Protein AF-A0A0K6FSE6-F1 (afdb_monomer_lite)

Radius of gyration: 33.12 Å; chains: 1; bounding box: 89×65×92 Å

Foldseek 3Di:
DDDDPDPPPCPDPDLDQPDDLVNLLVCLLVVLLVVLVVCCVPPVDPVQSVLLNVLLVQLLVVLLVVQVVVLVVPFAAFQCLCVLQVFDPVPDDQADDDNSPDDDSPRGDPPRDPVSNVLRRRAAADSSLLSLLLRLLLSLVLLCVSQVQVVDPDHDVVSVVSSCVSVVVSVVSLVSCVVSRVYDNVSNVNSNVSSNVSSVVSDDSPPPPPDPLAVQVVVVVVQVVCQVPDDPQKHKAKEWEWEFFAFPCVCPPDDDCVQVPDDDDDQQAALTAHDPRRLVLLLVLLVVQVVQCPRPPHHHDDFQAEEEEQRNRLLSSVCSNQVPPQQDDLQPDDQSSAHEYDNLQQDWQELGRHSFGAFPVVSCVVRVNHHYDPPGHRGRPPHDNHDTQDLVNNLVSLVVVVCCCVVPVDDSPGHYYYYGHHQSSLQSVCVVQVHDRDGADHRGIDIDIGMDGDDPPPD

Secondary structure (DSSP, 8-state):
-PPP--------S--S-SS-HHHHHHHHHHHHHHHHHHHHHHH--HHHHHHHHHHHHHHHHHHHHHHHHHHHHH-B--TTHHHHH-B-GGG--S-BSGGG-B--GGGB-TTS-HHHHHHHTB-SSPHHHHHHHHHHHHHHHHHHHHHTTTTSSS--HHHHHHHHHHHHHHHHHHHHHHHTTSS-HHHHHHHHHHHHHHHHHT---S---TT-TTHHHHHHHHHHHHHHT--TTEEEEEEEEEEPPPBGGGTTT---GGGTTS----TT-SSPPBPHHHHHHHHHHHHHHHHHHTSTT-PPPPPSEEEE-SSHHHHHHHHHHHIIIII--TTT--GGGSPEE-GGGSS---SSGGGSPPPHHHHHHH-TT-EE-TT--SS-SS--SS----HHHHHHHHHHHHHHIIIII--TT--EEEEEE-HHHHHHHHHHTTPPP-PPPTT-EEEEEEEEE--TT--

InterPro domains:
  IPR000326 Phosphatidic acid phosphatase type 2/haloperoxidase [PF01569] (54-205)
  IPR000326 Phosphatidic acid phosphatase type 2/haloperoxidase [SM00014] (53-203)
  IPR013078 Histidine phosphatase superfamily, clade-1 [PF00300] (240-433)
  IPR013078 Histidine phosphatase superfamily, clade-1 [SM00855] (238-429)
  IPR029033 Histidine phosphatase superfamily [G3DSA:3.40.50.1240] (238-439)
  IPR029033 Histidine phosphatase superfamily [SSF53254] (240-435)
  IPR036938 Phosphatidic acid phosphatase type 2/haloperoxidase superfamily [SSF48317] (31-203)
  IPR043216 Phosphatidic acid phosphatases-like [PTHR10165] (18-203)

Structure (mmCIF, N/CA/C/O backbone):
data_AF-A0A0K6FSE6-F1
#
_entry.id   AF-A0A0K6FSE6-F1
#
loop_
_atom_site.group_PDB
_atom_site.id
_atom_site.type_symbol
_atom_site.label_atom_id
_atom_site.label_alt_id
_atom_site.label_comp_id
_atom_site.label_asym_id
_atom_site.label_entity_id
_atom_site.label_seq_id
_atom_site.pdbx_PDB_ins_code
_atom_site.Cartn_x
_atom_site.Cartn_y
_atom_site.Cartn_z
_atom_site.occupancy
_atom_site.B_iso_or_equiv
_atom_site.auth_seq_id
_atom_site.auth_comp_id
_atom_site.auth_asym_id
_atom_site.auth_atom_id
_atom_site.pdbx_PDB_model_num
ATOM 1 N N . MET A 1 1 ? 36.085 -42.388 -44.121 1.00 34.34 1 MET A N 1
ATOM 2 C CA . MET A 1 1 ? 35.832 -41.524 -42.951 1.00 34.34 1 MET A CA 1
ATOM 3 C C . MET A 1 1 ? 34.836 -40.484 -43.414 1.00 34.34 1 MET A C 1
ATOM 5 O O . MET A 1 1 ? 35.216 -39.552 -44.107 1.00 34.34 1 MET A O 1
ATOM 9 N N . GLU A 1 2 ? 33.556 -40.751 -43.181 1.00 33.19 2 GLU A N 1
ATOM 10 C CA . GLU A 1 2 ? 32.471 -39.833 -43.520 1.00 33.19 2 GLU A CA 1
ATOM 11 C C . GLU A 1 2 ? 32.469 -38.692 -42.502 1.00 33.19 2 GLU A C 1
ATOM 13 O O . GLU A 1 2 ? 32.453 -38.922 -41.292 1.00 33.19 2 GLU A O 1
ATOM 18 N N . THR A 1 3 ? 32.553 -37.459 -42.990 1.00 32.12 3 THR A N 1
ATOM 19 C CA . THR A 1 3 ? 32.315 -36.257 -42.195 1.00 32.12 3 THR A CA 1
ATOM 20 C C . THR A 1 3 ? 30.812 -36.142 -41.930 1.00 32.12 3 THR A C 1
ATOM 22 O O . THR A 1 3 ? 30.018 -36.286 -42.862 1.00 32.12 3 THR A O 1
ATOM 25 N N . PRO A 1 4 ? 30.379 -35.897 -40.682 1.00 37.41 4 PRO A N 1
ATOM 26 C CA . PRO A 1 4 ? 28.962 -35.809 -40.377 1.00 37.41 4 PRO A CA 1
ATOM 27 C C . PRO A 1 4 ? 28.388 -34.551 -41.029 1.00 37.41 4 PRO A C 1
ATOM 29 O O . PRO A 1 4 ? 28.893 -33.442 -40.843 1.00 37.41 4 PRO A O 1
ATOM 32 N N . SER A 1 5 ? 27.328 -34.735 -41.810 1.00 36.56 5 SER A N 1
ATOM 33 C CA . SER A 1 5 ? 26.542 -33.654 -42.391 1.00 36.56 5 SER A CA 1
ATOM 34 C C . SER A 1 5 ? 25.862 -32.882 -41.262 1.00 36.56 5 SER A C 1
ATOM 36 O O . SER A 1 5 ? 24.856 -33.322 -40.705 1.00 36.56 5 SER A O 1
ATOM 38 N N . ILE A 1 6 ? 26.430 -31.734 -40.894 1.00 39.81 6 ILE A N 1
ATOM 39 C CA . ILE A 1 6 ? 25.749 -30.763 -40.042 1.00 39.81 6 ILE A CA 1
ATOM 40 C C . ILE A 1 6 ? 24.529 -30.280 -40.826 1.00 39.81 6 ILE A C 1
ATOM 42 O O . ILE A 1 6 ? 24.646 -29.778 -41.944 1.00 39.81 6 ILE A O 1
ATOM 46 N N . LEU A 1 7 ? 23.355 -30.487 -40.235 1.00 29.94 7 LEU A N 1
ATOM 47 C CA . LEU A 1 7 ? 22.062 -30.026 -40.717 1.00 29.94 7 LEU A CA 1
ATOM 48 C C . LEU A 1 7 ? 22.083 -28.490 -40.820 1.00 29.94 7 LEU A C 1
ATOM 50 O O . LEU A 1 7 ? 21.736 -27.785 -39.875 1.00 29.94 7 LEU A O 1
ATOM 54 N N . HIS A 1 8 ? 22.512 -27.959 -41.964 1.00 36.12 8 HIS A N 1
ATOM 55 C CA . HIS A 1 8 ? 22.285 -26.566 -42.318 1.00 36.12 8 HIS A CA 1
ATOM 56 C C . HIS A 1 8 ? 20.788 -26.399 -42.583 1.00 36.12 8 HIS A C 1
ATOM 58 O O . HIS A 1 8 ? 20.300 -26.660 -43.681 1.00 36.12 8 HIS A O 1
ATOM 64 N N . LEU A 1 9 ? 20.044 -25.978 -41.556 1.00 30.98 9 LEU A N 1
ATOM 65 C CA . LEU A 1 9 ? 18.768 -25.302 -41.767 1.00 30.98 9 LEU A CA 1
ATOM 66 C C . LEU A 1 9 ? 19.019 -24.174 -42.782 1.00 30.98 9 LEU A C 1
ATOM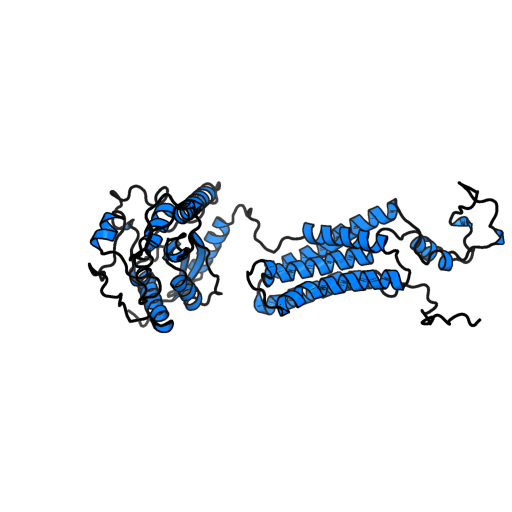 68 O O . LEU A 1 9 ? 19.940 -23.379 -42.567 1.00 30.98 9 LEU A O 1
ATOM 72 N N . PRO A 1 10 ? 18.266 -24.107 -43.893 1.00 34.78 10 PRO A N 1
ATOM 73 C CA . PRO A 1 10 ? 18.434 -23.057 -44.879 1.00 34.78 10 PRO A CA 1
ATOM 74 C C . PRO A 1 10 ? 17.950 -21.750 -44.250 1.00 34.78 10 PRO A C 1
ATOM 76 O O . PRO A 1 10 ? 16.765 -21.427 -44.279 1.00 34.78 10 PRO A O 1
ATOM 79 N N . ILE A 1 11 ? 18.866 -21.011 -43.626 1.00 43.97 11 ILE A N 1
ATOM 80 C CA . ILE A 1 11 ? 18.630 -19.618 -43.260 1.00 43.97 11 ILE A CA 1
ATOM 81 C C . ILE A 1 11 ? 18.517 -18.875 -44.596 1.00 43.97 11 ILE A C 1
ATOM 83 O O . ILE A 1 11 ? 19.430 -18.999 -45.419 1.00 43.97 11 ILE A O 1
ATOM 87 N N . PRO A 1 12 ? 17.408 -18.165 -44.871 1.00 36.69 12 PRO A N 1
ATOM 88 C CA . PRO A 1 12 ? 17.242 -17.469 -46.134 1.00 36.69 12 PRO A CA 1
ATOM 89 C C . PRO A 1 12 ? 18.438 -16.546 -46.354 1.00 36.69 12 PRO A C 1
ATOM 91 O O . PRO A 1 12 ? 18.784 -15.752 -45.480 1.00 36.69 12 PRO A O 1
ATOM 94 N N . ALA A 1 13 ? 19.059 -16.648 -47.526 1.00 39.03 13 ALA A N 1
ATOM 95 C CA . ALA A 1 13 ? 20.007 -15.662 -48.012 1.00 39.03 13 ALA A CA 1
ATOM 96 C C . ALA A 1 13 ? 19.249 -14.347 -48.265 1.00 39.03 13 ALA A C 1
ATOM 98 O O . ALA A 1 13 ? 18.825 -14.044 -49.376 1.00 39.03 13 ALA A O 1
ATOM 99 N N . GLY A 1 14 ? 19.012 -13.597 -47.196 1.00 42.66 14 GLY A N 1
ATOM 100 C CA . GLY A 1 14 ? 18.414 -12.276 -47.204 1.00 42.66 14 GLY A CA 1
ATOM 101 C C . GLY A 1 14 ? 19.073 -11.471 -46.099 1.00 42.66 14 GLY A C 1
ATOM 102 O O . GLY A 1 14 ? 18.949 -11.813 -44.932 1.00 42.66 14 GLY A O 1
ATOM 103 N N . ASN A 1 15 ? 19.801 -10.423 -46.477 1.00 51.16 15 ASN A N 1
ATOM 104 C CA . ASN A 1 15 ? 20.552 -9.506 -45.610 1.00 51.16 15 ASN A CA 1
ATOM 105 C C . ASN A 1 15 ? 19.655 -8.670 -44.662 1.00 51.16 15 ASN A C 1
ATOM 107 O O . ASN A 1 15 ? 19.786 -7.447 -44.617 1.00 51.16 15 ASN A O 1
ATOM 111 N N . GLN A 1 16 ? 18.691 -9.271 -43.963 1.00 58.69 16 GLN A N 1
ATOM 112 C CA . GLN A 1 16 ? 17.703 -8.556 -43.156 1.00 58.69 16 GLN A CA 1
ATOM 113 C C . GLN A 1 16 ? 17.476 -9.275 -41.820 1.00 58.69 16 GLN A C 1
ATOM 115 O O . GLN A 1 16 ? 17.213 -10.475 -41.803 1.00 58.69 16 GLN A O 1
ATOM 120 N N . CYS A 1 17 ? 17.564 -8.530 -40.708 1.00 68.50 17 CYS A N 1
ATOM 121 C CA . CYS A 1 17 ? 17.162 -9.003 -39.379 1.00 68.50 17 CYS A CA 1
ATOM 122 C C . CYS A 1 17 ? 15.751 -9.600 -39.443 1.00 68.50 17 CYS A C 1
ATOM 124 O O . CYS A 1 17 ? 14.861 -8.985 -40.039 1.00 68.50 17 CYS A O 1
ATOM 126 N N . ILE A 1 18 ? 15.518 -10.724 -38.759 1.00 81.31 18 ILE A N 1
ATOM 127 C CA . ILE A 1 18 ? 14.192 -11.370 -38.715 1.00 81.31 18 ILE A CA 1
ATOM 128 C C . ILE A 1 18 ? 13.144 -10.409 -38.139 1.00 81.31 18 ILE A C 1
ATOM 130 O O . ILE A 1 18 ? 12.005 -10.360 -38.603 1.00 81.31 18 ILE A O 1
ATOM 134 N N . ILE A 1 19 ? 13.545 -9.617 -37.141 1.00 85.50 19 ILE A N 1
ATOM 135 C CA . ILE A 1 19 ? 12.706 -8.599 -36.513 1.00 85.50 19 ILE A CA 1
ATOM 136 C C . ILE A 1 19 ? 13.261 -7.217 -36.878 1.00 85.50 19 ILE A C 1
ATOM 138 O O . ILE A 1 19 ? 14.325 -6.822 -36.390 1.00 85.50 19 ILE A O 1
ATOM 142 N N . PRO A 1 20 ? 12.562 -6.439 -37.720 1.00 89.50 20 PRO A N 1
ATOM 143 C CA . PRO A 1 20 ? 12.917 -5.049 -37.963 1.00 89.50 20 PRO A CA 1
ATOM 144 C C . PRO A 1 20 ? 12.833 -4.216 -36.678 1.00 89.50 20 PRO A C 1
ATOM 146 O O . PRO A 1 20 ? 11.904 -4.372 -35.888 1.00 89.50 20 PRO A O 1
ATOM 149 N N . ILE A 1 21 ? 13.758 -3.269 -36.499 1.00 88.12 21 ILE A N 1
ATOM 150 C CA . ILE A 1 21 ? 13.825 -2.439 -35.280 1.00 88.12 21 ILE A CA 1
ATOM 151 C C . ILE A 1 21 ? 12.534 -1.648 -35.014 1.00 88.12 21 ILE A C 1
ATOM 153 O O . ILE A 1 21 ? 12.134 -1.479 -33.867 1.00 88.12 21 ILE A O 1
ATOM 157 N N . TRP A 1 22 ? 11.854 -1.186 -36.069 1.00 89.69 22 TRP A N 1
ATOM 158 C CA . TRP A 1 22 ? 10.597 -0.446 -35.935 1.00 89.69 22 TRP A CA 1
ATOM 159 C C . TRP A 1 22 ? 9.473 -1.328 -35.387 1.00 89.69 22 TRP A C 1
ATOM 161 O O . TRP A 1 22 ? 8.645 -0.851 -34.615 1.00 89.69 22 TRP A O 1
ATOM 171 N N . LEU A 1 23 ? 9.455 -2.609 -35.769 1.00 92.50 23 LEU A N 1
ATOM 172 C CA . LEU A 1 23 ? 8.454 -3.564 -35.314 1.00 92.50 23 LEU A CA 1
ATOM 173 C C . LEU A 1 23 ? 8.699 -3.916 -33.849 1.00 92.50 23 LEU A C 1
ATOM 175 O O . LEU A 1 23 ? 7.759 -3.920 -33.063 1.00 92.50 23 LEU A O 1
ATOM 179 N N . ASP A 1 24 ? 9.956 -4.141 -33.473 1.00 93.19 24 ASP A N 1
ATOM 180 C CA . ASP A 1 24 ? 10.338 -4.387 -32.083 1.00 93.19 24 ASP A CA 1
ATOM 181 C C . ASP A 1 24 ? 9.936 -3.226 -31.157 1.00 93.19 24 ASP A C 1
ATOM 183 O O . ASP A 1 24 ? 9.221 -3.429 -30.175 1.00 93.19 24 ASP A O 1
ATOM 187 N N . ALA A 1 25 ? 10.283 -1.989 -31.530 1.00 91.50 25 ALA A N 1
ATOM 188 C CA . ALA A 1 25 ? 9.896 -0.797 -30.776 1.00 91.50 25 ALA A CA 1
ATOM 189 C C . ALA A 1 25 ? 8.368 -0.630 -30.682 1.00 91.50 25 ALA A C 1
ATOM 191 O O . ALA A 1 25 ? 7.844 -0.254 -29.632 1.00 91.50 25 ALA A O 1
ATOM 192 N N . LEU A 1 26 ? 7.638 -0.939 -31.761 1.00 94.69 26 LEU A N 1
ATOM 193 C CA . LEU A 1 26 ? 6.177 -0.893 -31.772 1.00 94.69 26 LEU A CA 1
ATOM 194 C C . LEU A 1 26 ? 5.576 -1.928 -30.811 1.00 94.69 26 LEU A C 1
ATOM 196 O O . LEU A 1 26 ? 4.690 -1.592 -30.027 1.00 94.69 26 LEU A O 1
ATOM 200 N N . LEU A 1 27 ? 6.067 -3.170 -30.832 1.00 95.81 27 LEU A N 1
ATOM 201 C CA . LEU A 1 27 ? 5.602 -4.238 -29.942 1.00 95.81 27 LEU A CA 1
ATOM 202 C C . LEU A 1 27 ? 5.913 -3.929 -28.472 1.00 95.81 27 LEU A C 1
ATOM 204 O O . LEU A 1 27 ? 5.042 -4.113 -27.617 1.00 95.81 27 LEU A O 1
ATOM 208 N N . ALA A 1 28 ? 7.097 -3.376 -28.194 1.00 96.31 28 ALA A N 1
ATOM 209 C CA . ALA A 1 28 ? 7.505 -2.945 -26.859 1.00 96.31 28 ALA A CA 1
ATOM 210 C C . ALA A 1 28 ? 6.589 -1.858 -26.264 1.00 96.31 28 ALA A C 1
ATOM 212 O O . ALA A 1 28 ? 6.502 -1.747 -25.044 1.00 96.31 28 ALA A O 1
ATOM 213 N N . ILE A 1 29 ? 5.869 -1.090 -27.093 1.00 95.88 29 ILE A N 1
ATOM 214 C CA . ILE A 1 29 ? 4.883 -0.088 -26.651 1.00 95.88 29 ILE A CA 1
ATOM 215 C C . ILE A 1 29 ? 3.465 -0.672 -26.626 1.00 95.88 29 ILE A C 1
ATOM 217 O O . ILE A 1 29 ? 2.746 -0.533 -25.631 1.00 95.88 29 ILE A O 1
ATOM 221 N N . LEU A 1 30 ? 3.035 -1.312 -27.718 1.00 96.75 30 LEU A N 1
ATOM 222 C CA . LEU A 1 30 ? 1.648 -1.743 -27.897 1.00 96.75 30 LEU A CA 1
ATOM 223 C C . LEU A 1 30 ? 1.257 -2.873 -26.949 1.00 96.75 30 LEU A C 1
ATOM 225 O O . LEU A 1 30 ? 0.154 -2.840 -26.403 1.00 96.75 30 LEU A O 1
ATOM 229 N N . ILE A 1 31 ? 2.140 -3.850 -26.723 1.00 97.38 31 ILE A N 1
ATOM 230 C CA . ILE A 1 31 ? 1.828 -4.988 -25.851 1.00 97.38 31 ILE A CA 1
ATOM 231 C C . ILE A 1 31 ? 1.621 -4.518 -24.403 1.00 97.38 31 ILE A C 1
ATOM 233 O O . ILE A 1 31 ? 0.552 -4.803 -23.857 1.00 97.38 31 ILE A O 1
ATOM 237 N N . PRO A 1 32 ? 2.539 -3.755 -23.769 1.00 96.75 32 PRO A N 1
ATOM 238 C CA . PRO A 1 32 ? 2.276 -3.212 -22.438 1.00 96.75 32 PRO A CA 1
ATOM 239 C C . PRO A 1 32 ? 1.016 -2.349 -22.385 1.00 96.75 32 PRO A C 1
ATOM 241 O O . PRO A 1 32 ? 0.189 -2.536 -21.496 1.00 96.75 32 PRO A O 1
ATOM 244 N N . THR A 1 33 ? 0.818 -1.477 -23.380 1.00 95.88 33 THR A N 1
ATOM 245 C CA . THR A 1 33 ? -0.361 -0.603 -23.458 1.00 95.88 33 THR A CA 1
ATOM 246 C C . THR A 1 33 ? -1.662 -1.408 -23.463 1.00 95.88 33 THR A C 1
ATOM 248 O O . THR A 1 33 ? -2.563 -1.115 -22.677 1.00 95.88 33 THR A O 1
ATOM 251 N N . LEU A 1 34 ? -1.751 -2.467 -24.274 1.00 97.25 34 LEU A N 1
ATOM 252 C CA . LEU A 1 34 ? -2.903 -3.371 -24.305 1.00 97.25 34 LEU A CA 1
ATOM 253 C C . LEU A 1 34 ? -3.207 -3.944 -22.913 1.00 97.25 34 LEU A C 1
ATOM 255 O O . LEU A 1 34 ? -4.353 -3.913 -22.464 1.00 97.25 34 LEU A O 1
ATOM 259 N N . PHE A 1 35 ? -2.188 -4.427 -22.200 1.00 96.44 35 PHE A N 1
ATOM 260 C CA . PHE A 1 35 ? -2.369 -4.966 -20.852 1.00 96.44 35 PHE A CA 1
ATOM 261 C C . PHE A 1 35 ? -2.764 -3.901 -19.824 1.00 96.44 35 PHE A C 1
ATOM 263 O O . PHE A 1 35 ? -3.541 -4.206 -18.917 1.00 96.44 35 PHE A O 1
ATOM 270 N N . PHE A 1 36 ? -2.308 -2.654 -19.971 1.00 94.50 36 PHE A N 1
ATOM 271 C CA . PHE A 1 36 ? -2.758 -1.549 -19.120 1.00 94.50 36 PHE A CA 1
ATOM 272 C C . PHE A 1 36 ? -4.248 -1.258 -19.321 1.00 94.50 36 PHE A C 1
ATOM 274 O O . PHE A 1 36 ? -4.961 -1.062 -18.335 1.00 94.50 36 PHE A O 1
ATOM 281 N N . PHE A 1 37 ? -4.745 -1.302 -20.563 1.00 95.19 37 PHE A N 1
ATOM 282 C CA . PHE A 1 37 ? -6.178 -1.188 -20.859 1.00 95.19 37 PHE A CA 1
ATOM 283 C C . PHE A 1 37 ? -6.980 -2.367 -20.293 1.00 95.19 37 PHE A C 1
ATOM 285 O O . PHE A 1 37 ? -8.004 -2.149 -19.645 1.00 95.19 37 PHE A O 1
ATOM 292 N N . ILE A 1 38 ? -6.500 -3.606 -20.455 1.00 95.06 38 ILE A N 1
ATOM 293 C CA . ILE A 1 38 ? -7.144 -4.799 -19.874 1.00 95.06 38 ILE A CA 1
ATOM 294 C C . ILE A 1 38 ? -7.231 -4.679 -18.344 1.00 95.06 38 ILE A C 1
ATOM 296 O O . ILE A 1 38 ? -8.269 -4.982 -17.752 1.00 95.06 38 ILE A O 1
ATOM 300 N N . ALA A 1 39 ? -6.179 -4.183 -17.686 1.00 89.69 39 ALA A N 1
ATOM 301 C CA . ALA A 1 39 ? -6.174 -3.983 -16.239 1.00 89.69 39 ALA A CA 1
ATOM 302 C C . ALA A 1 39 ? -7.268 -3.005 -15.765 1.00 89.69 39 ALA A C 1
ATOM 304 O O . ALA A 1 39 ? -7.792 -3.167 -14.656 1.00 89.69 39 ALA A O 1
ATOM 305 N N . GLN A 1 40 ? -7.694 -2.050 -16.603 1.00 88.75 40 GLN A N 1
ATOM 306 C CA . GLN A 1 40 ? -8.752 -1.097 -16.249 1.00 88.75 40 GLN A CA 1
ATOM 307 C C . GLN A 1 40 ? -10.136 -1.729 -16.082 1.00 88.75 40 GLN A C 1
ATOM 309 O O . GLN A 1 40 ? -10.967 -1.143 -15.388 1.00 88.75 40 GLN A O 1
ATOM 314 N N . ILE A 1 41 ? -10.367 -2.954 -16.576 1.00 90.56 41 ILE A N 1
ATOM 315 C CA . ILE A 1 41 ? -11.594 -3.722 -16.284 1.00 90.56 41 ILE A CA 1
ATOM 316 C C . ILE A 1 41 ? -11.789 -3.877 -14.764 1.00 90.56 41 ILE A C 1
ATOM 318 O O . ILE A 1 41 ? -12.920 -3.849 -14.271 1.00 90.56 41 ILE A O 1
ATOM 322 N N . ARG A 1 42 ? -10.684 -4.010 -14.012 1.00 83.69 42 ARG A N 1
ATOM 323 C CA . ARG A 1 42 ? -10.672 -4.170 -12.549 1.00 83.69 42 ARG A CA 1
ATOM 324 C C . ARG A 1 42 ? -10.213 -2.915 -11.805 1.00 83.69 42 ARG A C 1
ATOM 326 O O . ARG A 1 42 ? -10.788 -2.609 -10.768 1.00 83.69 42 ARG A O 1
ATOM 333 N N . VAL A 1 43 ? -9.182 -2.220 -12.292 1.00 79.12 43 VAL A N 1
ATOM 334 C CA . VAL A 1 43 ? -8.568 -1.075 -11.590 1.00 79.12 43 VAL A CA 1
ATOM 335 C C . VAL A 1 43 ? -9.419 0.194 -11.699 1.00 79.12 43 VAL A C 1
ATOM 337 O O . VAL A 1 43 ? -9.489 0.945 -10.730 1.00 79.12 43 VAL A O 1
ATOM 340 N N . ARG A 1 44 ? -10.081 0.411 -12.847 1.00 81.00 44 ARG A N 1
ATOM 341 C CA . ARG A 1 44 ? -10.980 1.548 -13.123 1.00 81.00 44 ARG A CA 1
ATOM 342 C C . ARG A 1 44 ? -10.410 2.915 -12.710 1.00 81.00 44 ARG A C 1
ATOM 344 O O . ARG A 1 44 ? -11.098 3.709 -12.076 1.00 81.00 44 ARG A O 1
ATOM 351 N N . SER A 1 45 ? -9.156 3.203 -13.067 1.00 78.31 45 SER A N 1
ATOM 352 C CA . SER A 1 45 ? -8.494 4.470 -12.737 1.00 78.31 45 SER A CA 1
ATOM 353 C C . SER A 1 45 ? -7.772 5.054 -13.948 1.00 78.31 45 SER A C 1
ATOM 355 O O . SER A 1 45 ? -6.767 4.519 -14.412 1.00 78.31 45 SER A O 1
ATOM 357 N N . PHE A 1 46 ? -8.250 6.205 -14.430 1.00 78.75 46 PHE A N 1
ATOM 358 C CA . PHE A 1 46 ? -7.589 6.931 -15.518 1.00 78.75 46 PHE A CA 1
ATOM 359 C C . PHE A 1 46 ? -6.169 7.359 -15.139 1.00 78.75 46 PHE A C 1
ATOM 361 O O . PHE A 1 46 ? -5.261 7.277 -15.960 1.00 78.75 46 PHE A O 1
ATOM 368 N N . TYR A 1 47 ? -5.966 7.763 -13.882 1.00 75.44 47 TYR A N 1
ATOM 369 C CA . TYR A 1 47 ? -4.643 8.119 -13.380 1.00 75.44 47 TYR A CA 1
ATOM 370 C C . TYR A 1 47 ? -3.675 6.937 -13.485 1.00 75.44 47 TYR A C 1
ATOM 372 O O . TYR A 1 47 ? -2.571 7.102 -13.990 1.00 75.44 47 TYR A O 1
ATOM 380 N N . ASP A 1 48 ? -4.110 5.735 -13.090 1.00 82.88 48 ASP A N 1
ATOM 381 C CA . ASP A 1 48 ? -3.290 4.527 -13.210 1.00 82.88 48 ASP A CA 1
ATOM 382 C C . ASP A 1 48 ? -2.885 4.237 -14.658 1.00 82.88 48 ASP A C 1
ATOM 384 O O . ASP A 1 48 ? -1.707 4.026 -14.944 1.00 82.88 48 ASP A O 1
ATOM 388 N N . LEU A 1 49 ? -3.864 4.259 -15.567 1.00 88.12 49 LEU A N 1
ATOM 389 C CA . LEU A 1 49 ? -3.638 4.032 -16.991 1.00 88.12 49 LEU A CA 1
ATOM 390 C C . LEU A 1 49 ? -2.668 5.066 -17.573 1.00 88.12 49 LEU A C 1
ATOM 392 O O . LEU A 1 49 ? -1.708 4.695 -18.243 1.00 88.12 49 LEU A O 1
ATOM 396 N N . ASN A 1 50 ? -2.902 6.351 -17.299 1.00 87.00 50 ASN A N 1
ATOM 397 C CA . ASN A 1 50 ? -2.084 7.444 -17.809 1.00 87.00 50 ASN A CA 1
ATOM 398 C C . ASN A 1 50 ? -0.647 7.369 -17.272 1.00 87.00 50 ASN A C 1
ATOM 400 O O . ASN A 1 50 ? 0.300 7.500 -18.043 1.00 87.00 50 ASN A O 1
ATOM 404 N N . THR A 1 51 ? -0.467 7.108 -15.975 1.00 85.25 51 THR A N 1
ATOM 405 C CA . THR A 1 51 ? 0.863 6.957 -15.369 1.00 85.25 51 THR A CA 1
ATOM 406 C C . THR A 1 51 ? 1.607 5.744 -15.926 1.00 85.25 51 THR A C 1
ATOM 408 O O . THR A 1 51 ? 2.784 5.869 -16.252 1.00 85.25 51 THR A O 1
ATOM 411 N N . ALA A 1 52 ? 0.942 4.595 -16.089 1.00 91.06 52 ALA A N 1
ATOM 412 C CA . ALA A 1 52 ? 1.564 3.400 -16.664 1.00 91.06 52 ALA A CA 1
ATOM 413 C C . ALA A 1 52 ? 1.949 3.599 -18.139 1.00 91.06 52 ALA A C 1
ATOM 415 O O . ALA A 1 52 ? 3.050 3.232 -18.552 1.00 91.06 52 ALA A O 1
ATOM 416 N N . PHE A 1 53 ? 1.066 4.226 -18.923 1.00 93.19 53 PHE A N 1
ATOM 417 C CA . PHE A 1 53 ? 1.316 4.535 -20.329 1.00 93.19 53 PHE A CA 1
ATOM 418 C C . PHE A 1 53 ? 2.501 5.490 -20.497 1.00 93.19 53 PHE A C 1
ATOM 420 O O . PHE A 1 53 ? 3.439 5.192 -21.232 1.00 93.19 53 PHE A O 1
ATOM 427 N N . TRP A 1 54 ? 2.518 6.615 -19.779 1.00 91.94 54 TRP A N 1
ATOM 428 C CA . TRP A 1 54 ? 3.655 7.529 -19.864 1.00 91.94 54 TRP A CA 1
ATOM 429 C C . TRP A 1 54 ? 4.930 6.914 -19.293 1.00 91.94 54 TRP A C 1
ATOM 431 O O . TRP A 1 54 ? 5.991 7.102 -19.876 1.00 91.94 54 TRP A O 1
ATOM 441 N N . GLY A 1 55 ? 4.846 6.116 -18.228 1.00 92.50 55 GLY A N 1
ATOM 442 C CA . GLY A 1 55 ? 6.011 5.438 -17.666 1.00 92.50 55 GLY A CA 1
ATOM 443 C C . GLY A 1 55 ? 6.697 4.499 -18.662 1.00 92.50 55 GLY A C 1
ATOM 444 O O . GLY A 1 55 ? 7.915 4.580 -18.816 1.00 92.50 55 GLY A O 1
ATOM 445 N N . VAL A 1 56 ? 5.944 3.681 -19.413 1.00 94.94 56 VAL A N 1
ATOM 446 C CA . VAL A 1 56 ? 6.551 2.806 -20.436 1.00 94.94 56 VAL A CA 1
ATOM 447 C C . VAL A 1 56 ? 7.152 3.607 -21.597 1.00 94.94 56 VAL A C 1
ATOM 449 O O . VAL A 1 56 ? 8.248 3.287 -22.061 1.00 94.94 56 VAL A O 1
ATOM 452 N N . ILE A 1 57 ? 6.494 4.692 -22.027 1.00 94.94 57 ILE A N 1
ATOM 453 C CA . ILE A 1 57 ? 7.021 5.581 -23.073 1.00 94.94 57 ILE A CA 1
ATOM 454 C C . ILE A 1 57 ? 8.335 6.225 -22.621 1.00 94.94 57 ILE A C 1
ATOM 456 O O . ILE A 1 57 ? 9.301 6.237 -23.380 1.00 94.94 57 ILE A O 1
ATOM 460 N N . TRP A 1 58 ? 8.405 6.710 -21.381 1.00 93.88 58 TRP A N 1
ATOM 461 C CA . TRP A 1 58 ? 9.615 7.309 -20.818 1.00 93.88 58 TRP A CA 1
ATOM 462 C C . TRP A 1 58 ? 10.738 6.283 -20.652 1.00 93.88 58 TRP A C 1
ATOM 464 O O . TRP A 1 58 ? 11.888 6.592 -20.973 1.00 93.88 58 TRP A O 1
ATOM 474 N N . ALA A 1 59 ? 10.420 5.059 -20.217 1.00 95.56 59 ALA A N 1
ATOM 475 C CA . ALA A 1 59 ? 11.382 3.963 -20.105 1.00 95.56 59 ALA A CA 1
ATOM 476 C C . ALA A 1 59 ? 12.046 3.672 -21.457 1.00 95.56 59 ALA A C 1
ATOM 478 O O . ALA A 1 59 ? 13.272 3.663 -21.564 1.00 95.56 59 ALA A O 1
ATOM 479 N N . ILE A 1 60 ? 11.238 3.482 -22.503 1.00 96.06 60 ILE A N 1
ATOM 480 C CA . ILE A 1 60 ? 11.726 3.158 -23.847 1.00 96.06 60 ILE A CA 1
ATOM 481 C C . ILE A 1 60 ? 12.459 4.359 -24.453 1.00 96.06 60 ILE A C 1
ATOM 483 O O . ILE A 1 60 ? 13.582 4.209 -24.928 1.00 96.06 60 ILE A O 1
ATOM 487 N N . ALA A 1 61 ? 11.883 5.563 -24.407 1.00 95.56 61 ALA A N 1
ATOM 488 C CA . ALA A 1 61 ? 12.478 6.747 -25.029 1.00 95.56 61 ALA A CA 1
ATOM 489 C C . ALA A 1 61 ? 13.841 7.111 -24.416 1.00 95.56 61 ALA A C 1
ATOM 491 O O . ALA A 1 61 ? 14.800 7.358 -25.145 1.00 95.56 61 ALA A O 1
ATOM 492 N N . SER A 1 62 ? 13.957 7.104 -23.085 1.00 94.31 62 SER A N 1
ATOM 493 C CA . SER A 1 62 ? 15.209 7.461 -22.402 1.00 94.31 62 SER A CA 1
ATOM 494 C C . SER A 1 62 ? 16.317 6.427 -22.627 1.00 94.31 62 SER A C 1
ATOM 496 O O . SER A 1 62 ? 17.454 6.794 -22.929 1.00 94.31 62 SER A O 1
ATOM 498 N N . THR A 1 63 ? 15.993 5.134 -22.540 1.00 96.50 63 THR A N 1
ATOM 499 C CA . THR A 1 63 ? 16.974 4.052 -22.726 1.00 96.50 63 THR A CA 1
ATOM 500 C C . THR A 1 63 ? 17.428 3.914 -24.164 1.00 96.50 63 THR A C 1
ATOM 502 O O . THR A 1 63 ? 18.619 3.724 -24.400 1.00 96.50 63 THR A O 1
ATOM 505 N N . THR A 1 64 ? 16.515 4.043 -25.128 1.00 95.25 64 THR A N 1
ATOM 506 C CA . THR A 1 64 ? 16.871 4.014 -26.551 1.00 95.25 64 THR A CA 1
ATOM 507 C C . THR A 1 64 ? 17.701 5.233 -26.935 1.00 95.25 64 THR A C 1
ATOM 509 O O . THR A 1 64 ? 18.694 5.075 -27.635 1.00 95.25 64 THR A O 1
ATOM 512 N N . LEU A 1 65 ? 17.395 6.428 -26.413 1.00 96.31 65 LEU A N 1
ATOM 513 C CA . LEU A 1 65 ? 18.239 7.609 -26.611 1.00 96.31 65 LEU A CA 1
ATOM 514 C C . LEU A 1 65 ? 19.665 7.379 -26.089 1.00 96.31 65 LEU A C 1
ATOM 516 O O . LEU A 1 65 ? 20.636 7.610 -26.813 1.00 96.31 65 LEU A O 1
ATOM 520 N N . PHE A 1 66 ? 19.795 6.884 -24.855 1.00 96.56 66 PHE A N 1
ATOM 521 C CA . PHE A 1 66 ? 21.095 6.564 -24.265 1.00 96.56 66 PHE A CA 1
ATOM 522 C C . PHE A 1 66 ? 21.844 5.499 -25.079 1.00 96.56 66 PHE A C 1
ATOM 524 O O . PHE A 1 66 ? 23.013 5.673 -25.421 1.00 96.56 66 PHE A O 1
ATOM 531 N N . GLN A 1 67 ? 21.163 4.418 -25.456 1.00 96.75 67 GLN A N 1
ATOM 532 C CA . GLN A 1 67 ? 21.730 3.345 -26.265 1.00 96.75 67 GLN A CA 1
ATOM 533 C C . GLN A 1 67 ? 22.187 3.844 -27.643 1.00 96.75 67 GLN A C 1
ATOM 535 O O . GLN A 1 67 ? 23.273 3.468 -28.078 1.00 96.75 67 GLN A O 1
ATOM 540 N N . VAL A 1 68 ? 21.417 4.702 -28.321 1.00 95.62 68 VAL A N 1
ATOM 541 C CA . VAL A 1 68 ? 21.790 5.287 -29.622 1.00 95.62 68 VAL A CA 1
ATOM 542 C C . VAL A 1 68 ? 23.048 6.141 -29.491 1.00 95.62 68 VAL A C 1
ATOM 544 O O . VAL A 1 68 ? 23.919 6.087 -30.365 1.00 95.62 68 VAL A O 1
ATOM 547 N N . PHE A 1 69 ? 23.173 6.894 -28.397 1.00 96.00 69 PHE A N 1
ATOM 548 C CA . PHE A 1 69 ? 24.370 7.674 -28.105 1.00 96.00 69 PHE A CA 1
ATOM 549 C C . PHE A 1 69 ? 25.598 6.767 -27.948 1.00 96.00 69 PHE A C 1
ATOM 551 O O . PHE A 1 69 ? 26.575 6.928 -28.680 1.00 96.00 69 PHE A O 1
ATOM 558 N N . VAL A 1 70 ? 25.517 5.739 -27.093 1.00 95.50 70 VAL A N 1
ATOM 559 C CA . VAL A 1 70 ? 26.598 4.750 -26.906 1.00 95.50 70 VAL A CA 1
ATOM 560 C C . VAL A 1 70 ? 26.943 4.054 -28.224 1.00 95.50 70 VAL A C 1
ATOM 562 O O . VAL A 1 70 ? 28.114 3.929 -28.577 1.00 95.50 70 VAL A O 1
ATOM 565 N N . LYS A 1 71 ? 25.926 3.664 -28.996 1.00 94.75 71 LYS A N 1
ATOM 566 C CA . LYS A 1 71 ? 26.083 2.981 -30.283 1.00 94.75 71 LYS A CA 1
ATOM 567 C C . LYS A 1 71 ? 26.785 3.815 -31.335 1.00 94.75 71 LYS A C 1
ATOM 569 O O . LYS A 1 71 ? 27.517 3.279 -32.163 1.00 94.75 71 LYS A O 1
ATOM 574 N N . THR A 1 72 ? 26.554 5.120 -31.315 1.00 91.38 72 THR A N 1
ATOM 575 C CA . THR A 1 72 ? 27.187 6.047 -32.254 1.00 91.38 72 THR A CA 1
ATOM 576 C C . THR A 1 72 ? 28.633 6.345 -31.860 1.00 91.38 72 THR A C 1
ATOM 578 O O . THR A 1 72 ? 29.454 6.552 -32.747 1.00 91.38 72 THR A O 1
ATOM 581 N N . LEU A 1 73 ? 28.952 6.331 -30.561 1.00 92.31 73 LEU A N 1
ATOM 582 C CA . LEU A 1 73 ? 30.305 6.582 -30.055 1.00 92.31 73 LEU A CA 1
ATOM 583 C C . LEU A 1 73 ? 31.233 5.367 -30.153 1.00 92.31 73 LEU A C 1
ATOM 585 O O . LEU A 1 73 ? 32.390 5.521 -30.527 1.00 92.31 73 LEU A O 1
ATOM 589 N N . ILE A 1 74 ? 30.743 4.180 -29.787 1.00 93.00 74 ILE A N 1
ATOM 590 C CA . ILE A 1 74 ? 31.563 2.962 -29.719 1.00 93.00 74 ILE A CA 1
ATOM 591 C C . ILE A 1 74 ? 31.539 2.213 -31.055 1.00 93.00 74 ILE A C 1
ATOM 593 O O . ILE A 1 74 ? 32.582 1.790 -31.548 1.00 93.00 74 ILE A O 1
ATOM 597 N N . GLY A 1 75 ? 30.356 2.057 -31.658 1.00 87.94 75 GLY A N 1
ATOM 598 C CA . GLY A 1 75 ? 30.176 1.244 -32.860 1.00 87.94 75 GLY A CA 1
ATOM 599 C C . GLY A 1 75 ? 30.485 -0.240 -32.627 1.00 87.94 75 GLY A C 1
ATOM 600 O O . GLY A 1 75 ? 30.320 -0.767 -31.530 1.00 87.94 75 GLY A O 1
ATOM 601 N N . GLY A 1 76 ? 30.883 -0.940 -33.685 1.00 89.44 76 GLY A N 1
ATOM 602 C CA . GLY A 1 76 ? 31.324 -2.334 -33.636 1.00 89.44 76 GLY A CA 1
ATOM 603 C C . GLY A 1 76 ? 30.752 -3.150 -34.787 1.00 89.44 76 GLY A C 1
ATOM 604 O O . GLY A 1 76 ? 29.616 -2.935 -35.205 1.00 89.44 76 GLY A O 1
ATOM 605 N N . PHE A 1 77 ? 31.526 -4.095 -35.306 1.00 91.94 77 PHE A N 1
ATOM 606 C CA . PHE A 1 77 ? 31.086 -4.937 -36.415 1.00 91.94 77 PHE A CA 1
ATOM 607 C C . PHE A 1 77 ? 30.050 -5.966 -35.951 1.00 91.94 77 PHE A C 1
ATOM 609 O O . PHE A 1 77 ? 30.226 -6.609 -34.917 1.00 91.94 77 PHE A O 1
ATOM 616 N N . ARG A 1 78 ? 28.959 -6.115 -36.706 1.00 92.06 78 ARG A N 1
ATOM 617 C CA . ARG A 1 78 ? 27.959 -7.170 -36.488 1.00 92.06 78 ARG A CA 1
ATOM 618 C C . ARG A 1 78 ? 28.513 -8.534 -36.932 1.00 92.06 78 ARG A C 1
ATOM 620 O O . ARG A 1 78 ? 29.378 -8.560 -37.809 1.00 92.06 78 ARG A O 1
ATOM 627 N N . PRO A 1 79 ? 27.994 -9.666 -36.423 1.00 92.94 79 PRO A N 1
ATOM 628 C CA . PRO A 1 79 ? 28.447 -10.992 -36.860 1.00 92.94 79 PRO A CA 1
ATOM 629 C C . PRO A 1 79 ? 28.329 -11.214 -38.382 1.00 92.94 79 PRO A C 1
ATOM 631 O O . PRO A 1 79 ? 29.206 -11.814 -38.996 1.00 92.94 79 PRO A O 1
ATOM 634 N N . HIS A 1 80 ? 27.297 -10.653 -39.022 1.00 88.44 80 HIS A N 1
ATOM 635 C CA . HIS A 1 80 ? 27.112 -10.697 -40.480 1.00 88.44 80 HIS A CA 1
ATOM 636 C C . HIS A 1 80 ? 27.877 -9.605 -41.260 1.00 88.44 80 HIS A C 1
ATOM 638 O O . HIS A 1 80 ? 27.620 -9.390 -42.443 1.00 88.44 80 HIS A O 1
ATOM 644 N N . PHE A 1 81 ? 28.810 -8.875 -40.642 1.00 91.12 81 PHE A N 1
ATOM 645 C CA . PHE A 1 81 ? 29.512 -7.777 -41.318 1.00 91.12 81 PHE A CA 1
ATOM 646 C C . PHE A 1 81 ? 30.239 -8.229 -42.593 1.00 91.12 81 PHE A C 1
ATOM 648 O O . PHE A 1 81 ? 30.154 -7.551 -43.614 1.00 91.12 81 PHE A O 1
ATOM 655 N N . LEU A 1 82 ? 30.912 -9.385 -42.566 1.00 88.38 82 LEU A N 1
ATOM 656 C CA . LEU A 1 82 ? 31.693 -9.868 -43.710 1.00 88.38 82 LEU A CA 1
ATOM 657 C C . LEU A 1 82 ? 30.826 -10.212 -44.927 1.00 88.38 82 LEU A C 1
ATOM 659 O O . LEU A 1 82 ? 31.258 -9.972 -46.053 1.00 88.38 82 LEU A O 1
ATOM 663 N N . SER A 1 83 ? 29.599 -10.706 -44.725 1.00 87.44 83 SER A N 1
ATOM 664 C CA . SER A 1 83 ? 28.684 -10.986 -45.838 1.00 87.44 83 SER A CA 1
ATOM 665 C C . SER A 1 83 ? 28.159 -9.706 -46.493 1.00 87.44 83 SER A C 1
ATOM 667 O O . SER A 1 83 ? 27.902 -9.695 -47.693 1.00 87.44 83 SER A O 1
ATOM 669 N N . VAL A 1 84 ? 28.041 -8.614 -45.729 1.00 88.06 84 VAL A N 1
ATOM 670 C CA . VAL A 1 84 ? 27.659 -7.289 -46.248 1.00 88.06 84 VAL A CA 1
ATOM 671 C C . VAL A 1 84 ? 28.844 -6.577 -46.899 1.00 88.06 84 VAL A C 1
ATOM 673 O O . VAL A 1 84 ? 28.680 -5.937 -47.935 1.00 88.06 84 VAL A O 1
ATOM 676 N N . CYS A 1 85 ? 30.029 -6.678 -46.296 1.00 88.75 85 CYS A N 1
ATOM 677 C CA . CYS A 1 85 ? 31.259 -6.076 -46.800 1.00 88.75 85 CYS A CA 1
ATOM 678 C C . CYS A 1 85 ? 31.705 -6.714 -48.121 1.00 88.75 85 CYS A C 1
ATOM 680 O O . CYS A 1 85 ? 32.154 -5.987 -49.006 1.00 88.75 85 CYS A O 1
ATOM 682 N N . ASN A 1 86 ? 31.561 -8.041 -48.252 1.00 89.50 86 ASN A N 1
ATOM 683 C CA . ASN A 1 86 ? 32.000 -8.832 -49.404 1.00 89.50 86 ASN A CA 1
ATOM 684 C C . ASN A 1 86 ? 33.393 -8.383 -49.900 1.00 89.50 86 ASN A C 1
ATOM 686 O O . ASN A 1 86 ? 33.484 -7.683 -50.912 1.00 89.50 86 ASN A O 1
ATOM 690 N N . PRO A 1 87 ? 34.462 -8.664 -49.133 1.00 87.19 87 PRO A N 1
ATOM 691 C CA . PRO A 1 87 ? 35.762 -8.037 -49.337 1.00 87.19 87 PRO A CA 1
ATOM 692 C C . PRO A 1 87 ? 36.344 -8.349 -50.719 1.00 87.19 87 PRO A C 1
ATOM 694 O O . PRO A 1 87 ? 36.343 -9.492 -51.174 1.00 87.19 87 PRO A O 1
ATOM 697 N N . ASP A 1 88 ? 36.884 -7.322 -51.367 1.00 86.38 88 ASP A N 1
ATOM 698 C CA . ASP A 1 88 ? 37.586 -7.445 -52.638 1.00 86.38 88 ASP A CA 1
ATOM 699 C C . ASP A 1 88 ? 39.026 -7.899 -52.370 1.00 86.38 88 ASP A C 1
ATOM 701 O O . ASP A 1 88 ? 39.872 -7.125 -51.914 1.00 86.38 88 ASP A O 1
ATOM 705 N N . LEU A 1 89 ? 39.303 -9.175 -52.655 1.00 84.06 89 LEU A N 1
ATOM 706 C CA . LEU A 1 89 ? 40.609 -9.794 -52.412 1.00 84.06 89 LEU A CA 1
ATOM 707 C C . LEU A 1 89 ? 41.751 -9.090 -53.163 1.00 84.06 89 LEU A C 1
ATOM 709 O O . LEU A 1 89 ? 42.896 -9.170 -52.730 1.00 84.06 89 LEU A O 1
ATOM 713 N N . SER A 1 90 ? 41.455 -8.365 -54.248 1.00 82.69 90 SER A N 1
ATOM 714 C CA . SER A 1 90 ? 42.463 -7.593 -54.988 1.00 82.69 90 SER A CA 1
ATOM 715 C C . SER A 1 90 ? 42.968 -6.363 -54.223 1.00 82.69 90 SER A C 1
ATOM 717 O O . SER A 1 90 ? 44.031 -5.830 -54.536 1.00 82.69 90 SER A O 1
ATOM 719 N N . ARG A 1 91 ? 42.230 -5.930 -53.194 1.00 74.69 91 ARG A N 1
ATOM 720 C CA . ARG A 1 91 ? 42.553 -4.777 -52.337 1.00 74.69 91 ARG A CA 1
ATOM 721 C C . ARG A 1 91 ? 43.258 -5.176 -51.046 1.00 74.69 91 ARG A C 1
ATOM 723 O O . ARG A 1 91 ? 43.596 -4.309 -50.241 1.00 74.69 91 ARG A O 1
ATOM 730 N N . ILE A 1 92 ? 43.480 -6.472 -50.836 1.00 77.44 92 ILE A N 1
ATOM 731 C CA . ILE A 1 92 ? 44.162 -7.000 -49.657 1.00 77.44 92 ILE A CA 1
ATOM 732 C C . ILE A 1 92 ? 45.674 -6.856 -49.872 1.00 77.44 92 ILE A C 1
ATOM 734 O O . ILE A 1 92 ? 46.328 -7.716 -50.457 1.00 77.44 92 ILE A O 1
ATOM 738 N N . GLY A 1 93 ? 46.212 -5.712 -49.445 1.00 76.50 93 GLY A N 1
ATOM 739 C CA . GLY A 1 93 ? 47.652 -5.455 -49.341 1.00 76.50 93 GLY A CA 1
ATOM 740 C C . GLY A 1 93 ? 48.200 -5.815 -47.958 1.00 76.50 93 GLY A C 1
ATOM 741 O O . GLY A 1 93 ? 47.628 -6.635 -47.251 1.00 76.50 93 GLY A O 1
ATOM 742 N N . THR A 1 94 ? 49.291 -5.180 -47.531 1.00 79.56 94 THR A N 1
ATOM 743 C CA . THR A 1 94 ? 49.755 -5.286 -46.139 1.00 79.56 94 THR A CA 1
ATOM 744 C C . THR A 1 94 ? 48.786 -4.523 -45.233 1.00 79.56 94 THR A C 1
ATOM 746 O O . THR A 1 94 ? 48.673 -3.302 -45.343 1.00 79.56 94 THR A O 1
ATOM 749 N N . GLY A 1 95 ? 48.067 -5.229 -44.362 1.00 80.12 95 GLY A N 1
ATOM 750 C CA . GLY A 1 95 ? 47.181 -4.615 -43.377 1.00 80.12 95 GLY A CA 1
ATOM 751 C C . GLY A 1 95 ? 47.946 -3.859 -42.287 1.00 80.12 95 GLY A C 1
ATOM 752 O O . GLY A 1 95 ? 49.174 -3.769 -42.267 1.00 80.12 95 GLY A O 1
ATOM 753 N N . THR A 1 96 ? 47.199 -3.314 -41.337 1.00 80.50 96 THR A N 1
ATOM 754 C CA . THR A 1 96 ? 47.727 -2.528 -40.216 1.00 80.50 96 THR A CA 1
ATOM 755 C C . THR A 1 96 ? 47.846 -3.351 -38.925 1.00 80.50 96 THR A C 1
ATOM 757 O O . THR A 1 96 ? 47.280 -4.438 -38.792 1.00 80.50 96 THR A O 1
ATOM 760 N N . GLY A 1 97 ? 48.622 -2.825 -37.967 1.00 81.19 97 GLY A N 1
ATOM 761 C CA . GLY A 1 97 ? 48.791 -3.343 -36.603 1.00 81.19 97 GLY A CA 1
ATOM 762 C C . GLY A 1 97 ? 49.566 -4.659 -36.460 1.00 81.19 97 GLY A C 1
ATOM 763 O O . GLY A 1 97 ? 50.422 -4.968 -37.286 1.00 81.19 97 GLY A O 1
ATOM 764 N N . PHE A 1 98 ? 49.347 -5.399 -35.362 1.00 70.69 98 PHE A N 1
ATOM 765 C CA . PHE A 1 98 ? 50.158 -6.583 -35.037 1.00 70.69 98 PHE A CA 1
ATOM 766 C C . PHE A 1 98 ? 50.025 -7.644 -36.137 1.00 70.69 98 PHE A C 1
ATOM 768 O O . PHE A 1 98 ? 48.918 -8.052 -36.469 1.00 70.69 98 PHE A O 1
ATOM 775 N N . GLN A 1 99 ? 51.160 -8.050 -36.715 1.00 82.50 99 GLN A N 1
ATOM 776 C CA . GLN A 1 99 ? 51.263 -8.938 -37.886 1.00 82.50 99 GLN A CA 1
ATOM 777 C C . GLN A 1 99 ? 50.677 -8.397 -39.205 1.00 82.50 99 GLN A C 1
ATOM 779 O O . GLN A 1 99 ? 50.678 -9.122 -40.193 1.00 82.50 99 GLN A O 1
ATOM 784 N N . GLY A 1 100 ? 50.227 -7.137 -39.267 1.00 81.50 100 GLY A N 1
ATOM 785 C CA . GLY A 1 100 ? 49.739 -6.529 -40.511 1.00 81.50 100 GLY A CA 1
ATOM 786 C C . GLY A 1 100 ? 48.481 -7.196 -41.076 1.00 81.50 100 GLY A C 1
ATOM 787 O O . GLY A 1 100 ? 48.305 -7.257 -42.288 1.00 81.50 100 GLY A O 1
ATOM 788 N N . ILE A 1 101 ? 47.621 -7.731 -40.206 1.00 81.12 101 ILE A N 1
ATOM 789 C CA . ILE A 1 101 ? 46.412 -8.480 -40.591 1.00 81.12 101 ILE A CA 1
ATOM 790 C C . ILE A 1 101 ? 45.105 -7.713 -40.338 1.00 81.12 101 ILE A C 1
ATOM 792 O O . ILE A 1 101 ? 44.030 -8.279 -40.524 1.00 81.12 101 ILE A O 1
ATOM 796 N N . MET A 1 102 ? 45.162 -6.446 -39.905 1.00 82.75 102 MET A N 1
ATOM 797 C CA . MET A 1 102 ? 43.960 -5.639 -39.658 1.00 82.75 102 MET A CA 1
ATOM 798 C C . MET A 1 102 ? 43.631 -4.720 -40.835 1.00 82.75 102 MET A C 1
ATOM 800 O O . MET A 1 102 ? 44.482 -3.964 -41.306 1.00 82.75 102 MET A O 1
ATOM 804 N N . TYR A 1 103 ? 42.371 -4.740 -41.259 1.00 83.88 103 TYR A N 1
ATOM 805 C CA . TYR A 1 103 ? 41.854 -3.954 -42.378 1.00 83.88 103 TYR A CA 1
ATOM 806 C C . TYR A 1 103 ? 40.624 -3.159 -41.939 1.00 83.88 103 TYR A C 1
ATOM 808 O O . TYR A 1 103 ? 39.861 -3.608 -41.081 1.00 83.88 103 TYR A O 1
ATOM 816 N N . ASP A 1 104 ? 40.436 -1.978 -42.525 1.00 85.31 104 ASP A N 1
ATOM 817 C CA . ASP A 1 104 ? 39.236 -1.164 -42.334 1.00 85.31 104 ASP A CA 1
ATOM 818 C C . ASP A 1 104 ? 38.204 -1.421 -43.449 1.00 85.31 104 ASP A C 1
ATOM 820 O O . ASP A 1 104 ? 38.386 -2.270 -44.317 1.00 85.31 104 ASP A O 1
ATOM 824 N N . ILE A 1 105 ? 37.098 -0.678 -43.448 1.00 86.81 105 ILE A N 1
ATOM 825 C CA . ILE A 1 105 ? 36.009 -0.846 -44.424 1.00 86.81 105 ILE A CA 1
ATOM 826 C C . ILE A 1 105 ? 36.402 -0.545 -45.888 1.00 86.81 105 ILE A C 1
ATOM 828 O O . ILE A 1 105 ? 35.584 -0.761 -46.781 1.00 86.81 105 ILE A O 1
ATOM 832 N N . SER A 1 106 ? 37.614 -0.050 -46.167 1.00 84.00 106 SER A N 1
ATOM 833 C CA . SER A 1 106 ? 38.093 0.232 -47.531 1.00 84.00 106 SER A CA 1
ATOM 834 C C . SER A 1 106 ? 38.282 -1.022 -48.389 1.00 84.00 106 SER A C 1
ATOM 836 O O . SER A 1 106 ? 38.228 -0.929 -49.618 1.00 84.00 106 SER A O 1
ATOM 838 N N . ILE A 1 107 ? 38.449 -2.193 -47.761 1.00 87.12 107 ILE A N 1
ATOM 839 C CA . ILE A 1 107 ? 38.583 -3.474 -48.470 1.00 87.12 107 ILE A CA 1
ATOM 840 C C . ILE A 1 107 ? 37.245 -4.032 -48.965 1.00 87.12 107 ILE A C 1
ATOM 842 O O . ILE A 1 107 ? 37.232 -4.998 -49.725 1.00 87.12 107 ILE A O 1
ATOM 846 N N . CYS A 1 108 ? 36.116 -3.468 -48.527 1.00 88.38 108 CYS A N 1
ATOM 847 C CA . CYS A 1 108 ? 34.796 -3.926 -48.946 1.00 88.38 108 CYS A CA 1
ATOM 848 C C . CYS A 1 108 ? 34.568 -3.677 -50.445 1.00 88.38 108 CYS A C 1
ATOM 850 O O . CYS A 1 108 ? 35.120 -2.735 -51.025 1.00 88.38 108 CYS A O 1
ATOM 852 N N . SER A 1 109 ? 33.739 -4.517 -51.073 1.00 87.69 109 SER A N 1
ATOM 853 C CA . SER A 1 109 ? 33.423 -4.396 -52.500 1.00 87.69 109 SER A CA 1
ATOM 854 C C . SER A 1 109 ? 32.862 -3.001 -52.836 1.00 87.69 109 SER A C 1
ATOM 856 O O . SER A 1 109 ? 32.018 -2.486 -52.095 1.00 87.69 109 SER A O 1
ATOM 858 N N . PRO A 1 110 ? 33.266 -2.385 -53.965 1.00 82.31 110 PRO A N 1
ATOM 859 C CA . PRO A 1 110 ? 32.691 -1.124 -54.451 1.00 82.31 110 PRO A CA 1
ATOM 860 C C . PRO A 1 110 ? 31.176 -1.157 -54.637 1.00 82.31 110 PRO A C 1
ATOM 862 O O . PRO A 1 110 ? 30.521 -0.125 -54.482 1.00 82.31 110 PRO A O 1
ATOM 865 N N . ASP A 1 111 ? 30.642 -2.337 -54.952 1.00 83.81 111 ASP A N 1
ATOM 866 C CA . ASP A 1 111 ? 29.223 -2.560 -55.226 1.00 83.81 111 ASP A CA 1
ATOM 867 C C . ASP A 1 111 ? 28.410 -2.770 -53.937 1.00 83.81 111 ASP A C 1
ATOM 869 O O . ASP A 1 111 ? 27.181 -2.879 -53.973 1.00 83.81 111 ASP A O 1
ATOM 873 N N . ALA A 1 112 ? 29.072 -2.814 -52.774 1.00 83.31 112 ALA A N 1
ATOM 874 C CA . ALA A 1 112 ? 28.407 -2.975 -51.492 1.00 83.31 112 ALA A CA 1
ATOM 875 C C . ALA A 1 112 ? 27.495 -1.777 -51.181 1.00 83.31 112 ALA A C 1
ATOM 877 O O . ALA A 1 112 ? 27.864 -0.602 -51.299 1.00 83.31 112 ALA A O 1
ATOM 878 N N . ASN A 1 113 ? 26.283 -2.069 -50.706 1.00 86.56 113 ASN A N 1
ATOM 879 C CA . ASN A 1 113 ? 25.334 -1.032 -50.322 1.00 86.56 113 ASN A CA 1
ATOM 880 C C . ASN A 1 113 ? 25.854 -0.259 -49.095 1.00 86.56 113 ASN A C 1
ATOM 882 O O . ASN A 1 113 ? 25.867 -0.774 -47.976 1.00 86.56 113 ASN A O 1
ATOM 886 N N . LYS A 1 114 ? 26.217 1.014 -49.296 1.00 86.75 114 LYS A N 1
ATOM 887 C CA . LYS A 1 114 ? 26.776 1.897 -48.256 1.00 86.75 114 LYS A CA 1
ATOM 888 C C . LYS A 1 114 ? 25.886 2.028 -47.015 1.00 86.75 114 LYS A C 1
ATOM 890 O O . LYS A 1 114 ? 26.405 2.185 -45.910 1.00 86.75 114 LYS A O 1
ATOM 895 N N . ALA A 1 115 ? 24.561 1.977 -47.170 1.00 85.62 115 ALA A N 1
ATOM 896 C CA . ALA A 1 115 ? 23.637 2.067 -46.042 1.00 85.62 115 ALA A CA 1
ATOM 897 C C . ALA A 1 115 ? 23.689 0.803 -45.173 1.00 85.62 115 ALA A C 1
ATOM 899 O O . ALA A 1 115 ? 23.776 0.920 -43.951 1.00 85.62 115 ALA A O 1
ATOM 900 N N . HIS A 1 116 ? 23.700 -0.377 -45.799 1.00 85.25 116 HIS A N 1
ATOM 901 C CA . HIS A 1 116 ? 23.831 -1.656 -45.096 1.00 85.25 116 HIS A CA 1
ATOM 902 C C . HIS A 1 116 ? 25.220 -1.805 -44.475 1.00 85.25 116 HIS A C 1
ATOM 904 O O . HIS A 1 116 ? 25.332 -2.235 -43.333 1.00 85.25 116 HIS A O 1
ATOM 910 N N . LEU A 1 117 ? 26.271 -1.365 -45.173 1.00 88.06 117 LEU A N 1
ATOM 911 C CA . LEU A 1 117 ? 27.632 -1.381 -44.644 1.00 88.06 117 LEU A CA 1
ATOM 912 C C . LEU A 1 117 ? 27.749 -0.528 -43.372 1.00 88.06 117 LEU A C 1
ATOM 914 O O . LEU A 1 117 ? 28.298 -0.979 -42.373 1.00 88.06 117 LEU A O 1
ATOM 918 N N . ARG A 1 118 ? 27.170 0.680 -43.372 1.00 87.38 118 ARG A N 1
ATOM 919 C CA . ARG A 1 118 ? 27.139 1.560 -42.193 1.00 87.38 118 ARG A CA 1
ATOM 920 C C . ARG A 1 118 ? 26.307 0.993 -41.039 1.00 87.38 118 ARG A C 1
ATOM 922 O O . ARG A 1 118 ? 26.582 1.313 -39.887 1.00 87.38 118 ARG A O 1
ATOM 929 N N . ASP A 1 119 ? 25.260 0.223 -41.318 1.00 86.75 119 ASP A N 1
ATOM 930 C CA . ASP A 1 119 ? 24.496 -0.456 -40.266 1.00 86.75 119 ASP A CA 1
ATOM 931 C C . ASP A 1 119 ? 25.269 -1.652 -39.685 1.00 86.75 119 ASP A C 1
ATOM 933 O O . ASP A 1 119 ? 25.279 -1.869 -38.470 1.00 86.75 119 ASP A O 1
ATOM 937 N N . ALA A 1 120 ? 26.002 -2.369 -40.537 1.00 89.06 120 ALA A N 1
ATOM 938 C CA . ALA A 1 120 ? 26.832 -3.501 -40.151 1.00 89.06 120 ALA A CA 1
ATOM 939 C C . ALA A 1 120 ? 28.042 -3.110 -39.278 1.00 89.06 120 ALA A C 1
ATOM 941 O O . ALA A 1 120 ? 28.574 -3.964 -38.573 1.00 89.06 120 ALA A O 1
ATOM 942 N N . THR A 1 121 ? 28.449 -1.833 -39.260 1.00 90.56 121 THR A N 1
ATOM 943 C CA . THR A 1 121 ? 29.474 -1.293 -38.339 1.00 90.56 121 THR A CA 1
ATOM 944 C C . THR A 1 121 ? 28.914 -0.750 -37.020 1.00 90.56 121 THR A C 1
ATOM 946 O O . THR A 1 121 ? 29.658 -0.188 -36.212 1.00 90.56 121 THR A O 1
ATOM 949 N N . LYS A 1 122 ? 27.607 -0.905 -36.779 1.00 89.44 122 LYS A N 1
ATOM 950 C CA . LYS A 1 122 ? 26.926 -0.458 -35.560 1.00 89.44 122 LYS A CA 1
ATOM 951 C C . LYS A 1 122 ? 26.274 -1.646 -34.851 1.00 89.44 122 LYS A C 1
ATOM 953 O O . LYS A 1 122 ? 25.054 -1.815 -34.894 1.00 89.44 122 LYS A O 1
ATOM 958 N N . SER A 1 123 ? 27.075 -2.457 -34.167 1.00 90.88 123 SER A N 1
ATOM 959 C CA . SER A 1 123 ? 26.576 -3.596 -33.385 1.00 90.88 123 SER A CA 1
ATOM 960 C C . SER A 1 123 ? 26.235 -3.212 -31.944 1.00 90.88 123 SER A C 1
ATOM 962 O O . SER A 1 123 ? 25.087 -3.381 -31.528 1.00 90.88 123 SER A O 1
ATOM 964 N N . PHE A 1 124 ? 27.188 -2.641 -31.204 1.00 94.81 124 PHE A N 1
ATOM 965 C CA . PHE A 1 124 ? 27.083 -2.463 -29.754 1.00 94.81 124 PHE A CA 1
ATOM 966 C C . PHE A 1 124 ? 26.464 -1.112 -29.365 1.00 94.81 124 PHE A C 1
ATOM 968 O O . PHE A 1 124 ? 26.878 -0.102 -29.928 1.00 94.81 124 PHE A O 1
ATOM 975 N N . PRO A 1 125 ? 25.534 -1.036 -28.389 1.00 96.56 125 PRO A N 1
ATOM 976 C CA . PRO A 1 125 ? 24.718 -2.116 -27.826 1.00 96.56 125 PRO A CA 1
ATOM 977 C C . PRO A 1 125 ? 23.515 -2.437 -28.737 1.00 96.56 125 PRO A C 1
ATOM 979 O O . PRO A 1 125 ? 23.144 -1.637 -29.608 1.00 96.56 125 PRO A O 1
ATOM 982 N N . SER A 1 126 ? 22.847 -3.575 -28.515 1.00 95.88 126 SER A N 1
ATOM 983 C CA . SER A 1 126 ? 21.642 -3.949 -29.273 1.00 95.88 126 SER A CA 1
ATOM 984 C C . SER A 1 126 ? 20.456 -3.027 -28.956 1.00 95.88 126 SER A C 1
ATOM 986 O O . SER A 1 126 ? 19.961 -3.007 -27.831 1.00 95.88 126 SER A O 1
ATOM 988 N N . GLY A 1 127 ? 19.968 -2.295 -29.965 1.00 94.88 127 GLY A N 1
ATOM 989 C CA . GLY A 1 127 ? 18.813 -1.396 -29.825 1.00 94.88 127 GLY A CA 1
ATOM 990 C C . GLY A 1 127 ? 17.492 -2.144 -29.646 1.00 94.88 127 GLY A C 1
ATOM 991 O O . GLY A 1 127 ? 16.683 -1.744 -28.813 1.00 94.88 127 GLY A O 1
ATOM 992 N N . HIS A 1 128 ? 17.316 -3.263 -30.358 1.00 95.00 128 HIS A N 1
ATOM 993 C CA . HIS A 1 128 ? 16.160 -4.149 -30.202 1.00 95.00 128 HIS A CA 1
ATOM 994 C C . HIS A 1 128 ? 16.059 -4.684 -28.775 1.00 95.00 128 HIS A C 1
ATOM 996 O O . HIS A 1 128 ? 15.048 -4.549 -28.096 1.00 95.00 128 HIS A O 1
ATOM 1002 N N . THR A 1 129 ? 17.167 -5.225 -28.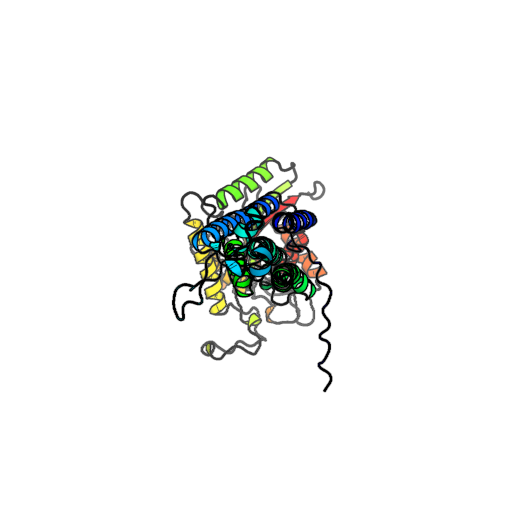261 1.00 97.25 129 THR A N 1
ATOM 1003 C CA . THR A 1 129 ? 17.161 -5.784 -26.907 1.00 97.25 129 THR A CA 1
ATOM 1004 C C . THR A 1 129 ? 16.902 -4.699 -25.859 1.00 97.25 129 THR A C 1
ATOM 1006 O O . THR A 1 129 ? 16.198 -4.952 -24.885 1.00 97.25 129 THR A O 1
ATOM 1009 N N . THR A 1 130 ? 17.411 -3.478 -26.060 1.00 98.00 130 THR A N 1
ATOM 1010 C CA . THR A 1 130 ? 17.110 -2.341 -25.177 1.00 98.00 130 THR A CA 1
ATOM 1011 C C . THR A 1 130 ? 15.631 -1.973 -25.176 1.00 98.00 130 THR A C 1
ATOM 1013 O O . THR A 1 130 ? 15.059 -1.851 -24.093 1.00 98.00 130 THR A O 1
ATOM 1016 N N . ALA A 1 131 ? 15.000 -1.821 -26.344 1.00 97.50 131 ALA A N 1
ATOM 1017 C CA . ALA A 1 131 ? 13.584 -1.468 -26.433 1.00 97.50 131 ALA A CA 1
ATOM 1018 C C . ALA A 1 131 ? 12.686 -2.573 -25.847 1.00 97.50 131 ALA A C 1
ATOM 1020 O O . ALA A 1 131 ? 11.841 -2.287 -24.995 1.00 97.50 131 ALA A O 1
ATOM 1021 N N . ALA A 1 132 ? 12.928 -3.834 -26.221 1.00 97.88 132 ALA A N 1
ATOM 1022 C CA . ALA A 1 132 ? 12.209 -4.990 -25.692 1.00 97.88 132 ALA A CA 1
ATOM 1023 C C . ALA A 1 132 ? 12.351 -5.124 -24.167 1.00 97.88 132 ALA A C 1
ATOM 1025 O O . ALA A 1 132 ? 11.352 -5.292 -23.463 1.00 97.88 132 ALA A O 1
ATOM 1026 N N . ALA A 1 133 ? 13.572 -5.008 -23.629 1.00 98.19 133 ALA A N 1
ATOM 1027 C CA . ALA A 1 133 ? 13.799 -5.068 -22.188 1.00 98.19 133 ALA A CA 1
ATOM 1028 C C . ALA A 1 133 ? 13.128 -3.893 -21.462 1.00 98.19 133 ALA A C 1
ATOM 1030 O O . ALA A 1 133 ? 12.459 -4.118 -20.458 1.00 98.19 133 ALA A O 1
ATOM 1031 N N . ALA A 1 134 ? 13.228 -2.665 -21.981 1.00 97.75 134 ALA A N 1
ATOM 1032 C CA . ALA A 1 134 ? 12.572 -1.504 -21.382 1.00 97.75 134 ALA A CA 1
ATOM 1033 C C . ALA A 1 134 ? 11.045 -1.680 -21.302 1.00 97.75 134 ALA A C 1
ATOM 1035 O O . ALA A 1 134 ? 10.463 -1.482 -20.238 1.00 97.75 134 ALA A O 1
ATOM 1036 N N . GLY A 1 135 ? 10.395 -2.109 -22.389 1.00 97.31 135 GLY A N 1
ATOM 1037 C CA . GLY A 1 135 ? 8.942 -2.300 -22.428 1.00 97.31 135 GLY A CA 1
ATOM 1038 C C . GLY A 1 135 ? 8.450 -3.489 -21.595 1.00 97.31 135 GLY A C 1
ATOM 1039 O O . GLY A 1 135 ? 7.523 -3.361 -20.790 1.00 97.31 135 GLY A O 1
ATOM 1040 N N . TYR A 1 136 ? 9.066 -4.663 -21.751 1.00 98.19 136 TYR A N 1
ATOM 1041 C CA . TYR A 1 136 ? 8.567 -5.892 -21.130 1.00 98.19 136 TYR A CA 1
ATOM 1042 C C . TYR A 1 136 ? 9.001 -6.079 -19.675 1.00 98.19 136 TYR A C 1
ATOM 1044 O O . TYR A 1 136 ? 8.231 -6.630 -18.883 1.00 98.19 136 TYR A O 1
ATOM 1052 N N . VAL A 1 137 ? 10.175 -5.580 -19.269 1.00 97.81 137 VAL A N 1
ATOM 1053 C CA . VAL A 1 137 ? 10.510 -5.512 -17.836 1.00 97.81 137 VAL A CA 1
ATOM 1054 C C . VAL A 1 137 ? 9.558 -4.542 -17.145 1.00 97.81 137 VAL A C 1
ATOM 1056 O O . VAL A 1 137 ? 9.006 -4.890 -16.103 1.00 97.81 137 VAL A O 1
ATOM 1059 N N . TYR A 1 138 ? 9.271 -3.383 -17.748 1.00 96.19 138 TYR A N 1
ATOM 1060 C CA . TYR A 1 138 ? 8.295 -2.438 -17.203 1.00 96.19 138 TYR A CA 1
ATOM 1061 C C . TYR A 1 138 ? 6.903 -3.073 -17.054 1.00 96.19 138 TYR A C 1
ATOM 1063 O O . TYR A 1 138 ? 6.270 -2.936 -16.007 1.00 96.19 138 TYR A O 1
ATOM 1071 N N . LEU A 1 139 ? 6.444 -3.841 -18.048 1.00 96.31 139 LEU A N 1
ATOM 1072 C CA . LEU A 1 139 ? 5.189 -4.597 -17.959 1.00 96.31 139 LEU A CA 1
ATOM 1073 C C . LEU A 1 139 ? 5.210 -5.652 -16.838 1.00 96.31 139 LEU A C 1
ATOM 1075 O O . LEU A 1 139 ? 4.234 -5.796 -16.100 1.00 96.31 139 LEU A O 1
ATOM 1079 N N . SER A 1 140 ? 6.324 -6.364 -16.669 1.00 96.00 140 SER A N 1
ATOM 1080 C CA . SER A 1 140 ? 6.489 -7.347 -15.586 1.00 96.00 140 SER A CA 1
ATOM 1081 C C . SER A 1 140 ? 6.422 -6.672 -14.216 1.00 96.00 140 SER A C 1
ATOM 1083 O O . SER A 1 140 ? 5.739 -7.150 -13.307 1.00 96.00 140 SER A O 1
ATOM 1085 N N . LEU A 1 141 ? 7.059 -5.505 -14.080 1.00 93.56 141 LEU A N 1
ATOM 1086 C CA . LEU A 1 141 ? 6.933 -4.663 -12.897 1.00 93.56 141 LEU A CA 1
ATOM 1087 C C . LEU A 1 141 ? 5.463 -4.251 -12.697 1.00 93.56 141 LEU A C 1
ATOM 1089 O O . LEU A 1 141 ? 4.916 -4.526 -11.628 1.00 93.56 141 LEU A O 1
ATOM 1093 N N . TYR A 1 142 ? 4.779 -3.705 -13.715 1.00 92.62 142 TYR A N 1
ATOM 1094 C CA . TYR A 1 142 ? 3.343 -3.363 -13.669 1.00 92.62 142 TYR A CA 1
ATOM 1095 C C . TYR A 1 142 ? 2.488 -4.500 -13.087 1.00 92.62 142 TYR A C 1
ATOM 1097 O O . TYR A 1 142 ? 1.745 -4.300 -12.119 1.00 92.62 142 TYR A O 1
ATOM 1105 N N . PHE A 1 143 ? 2.652 -5.718 -13.605 1.00 92.31 143 PHE A N 1
ATOM 1106 C CA . PHE A 1 143 ? 1.969 -6.905 -13.095 1.00 92.31 143 PHE A CA 1
ATOM 1107 C C . PHE A 1 143 ? 2.287 -7.204 -11.632 1.00 92.31 143 PHE A C 1
ATOM 1109 O O . PHE A 1 143 ? 1.363 -7.481 -10.857 1.00 92.31 143 PHE A O 1
ATOM 1116 N N . ASN A 1 144 ? 3.555 -7.104 -11.227 1.00 89.88 144 ASN A N 1
ATOM 1117 C CA . ASN A 1 144 ? 3.941 -7.310 -9.837 1.00 89.88 144 ASN A CA 1
ATOM 1118 C C . ASN A 1 144 ? 3.194 -6.367 -8.883 1.00 89.88 144 ASN A C 1
ATOM 1120 O O . ASN A 1 144 ? 2.660 -6.843 -7.882 1.00 89.88 144 ASN A O 1
ATOM 1124 N N . ALA A 1 145 ? 3.069 -5.071 -9.181 1.00 84.38 145 ALA A N 1
ATOM 1125 C CA . ALA A 1 145 ? 2.349 -4.182 -8.265 1.00 84.38 145 ALA A CA 1
ATOM 1126 C C . ALA A 1 145 ? 0.840 -4.349 -8.277 1.00 84.38 145 ALA A C 1
ATOM 1128 O O . ALA A 1 145 ? 0.214 -4.227 -7.223 1.00 84.38 145 ALA A O 1
ATOM 1129 N N . LYS A 1 146 ? 0.229 -4.615 -9.437 1.00 84.94 146 LYS A N 1
ATOM 1130 C CA . LYS A 1 146 ? -1.230 -4.785 -9.494 1.00 84.94 146 LYS A CA 1
ATOM 1131 C C . LYS A 1 146 ? -1.679 -6.083 -8.845 1.00 84.94 146 LYS A C 1
ATOM 1133 O O . LYS A 1 146 ? -2.702 -6.100 -8.164 1.00 84.94 146 LYS A O 1
ATOM 1138 N N . MET A 1 147 ? -0.898 -7.150 -8.993 1.00 83.69 147 MET A N 1
ATOM 1139 C CA . MET A 1 147 ? -1.237 -8.465 -8.444 1.00 83.69 147 MET A CA 1
ATOM 1140 C C . MET A 1 147 ? -0.547 -8.791 -7.114 1.00 83.69 147 MET A C 1
ATOM 1142 O O . MET A 1 147 ? -0.887 -9.816 -6.510 1.00 83.69 147 MET A O 1
ATOM 1146 N N . LYS A 1 148 ? 0.366 -7.919 -6.654 1.00 78.94 148 LYS A N 1
ATOM 1147 C CA . LYS A 1 148 ? 1.170 -8.039 -5.424 1.00 78.94 148 LYS A CA 1
ATOM 1148 C C . LYS A 1 148 ? 1.932 -9.360 -5.343 1.00 78.94 148 LYS A C 1
ATOM 1150 O O . LYS A 1 148 ? 1.892 -10.041 -4.323 1.00 78.94 148 LYS A O 1
ATOM 1155 N N . ILE A 1 149 ? 2.592 -9.734 -6.435 1.00 82.75 149 ILE A N 1
ATOM 1156 C CA . ILE A 1 149 ? 3.136 -11.086 -6.630 1.00 82.75 149 ILE A CA 1
ATOM 1157 C C . ILE A 1 149 ? 4.189 -11.404 -5.570 1.00 82.75 149 ILE A C 1
ATOM 1159 O O . ILE A 1 149 ? 4.062 -12.411 -4.885 1.00 82.75 149 ILE A O 1
ATOM 1163 N N . PHE A 1 150 ? 5.157 -10.510 -5.366 1.00 76.75 150 PHE A N 1
ATOM 1164 C CA . PHE A 1 150 ? 6.208 -10.697 -4.356 1.00 76.75 150 PHE A CA 1
ATOM 1165 C C . PHE A 1 150 ? 5.887 -10.085 -2.983 1.00 76.75 150 PHE A C 1
ATOM 1167 O O . PHE A 1 150 ? 6.644 -10.266 -2.040 1.00 76.75 150 PHE A O 1
ATOM 1174 N N . SER A 1 151 ? 4.774 -9.355 -2.848 1.00 66.00 151 SER A N 1
ATOM 1175 C CA . SER A 1 151 ? 4.362 -8.750 -1.569 1.00 66.00 151 SER A CA 1
ATOM 1176 C C . SER A 1 151 ? 3.418 -9.644 -0.755 1.00 66.00 151 SER A C 1
ATOM 1178 O O . SER A 1 151 ? 3.128 -9.316 0.395 1.00 66.00 151 SER A O 1
ATOM 1180 N N . ASN A 1 152 ? 2.892 -10.718 -1.346 1.00 60.34 152 ASN A N 1
ATOM 1181 C CA . ASN A 1 152 ? 2.017 -11.673 -0.677 1.00 60.34 152 ASN A CA 1
ATOM 1182 C C . ASN A 1 152 ? 2.835 -12.893 -0.237 1.00 60.34 152 ASN A C 1
ATOM 1184 O O . ASN A 1 152 ? 3.644 -13.382 -1.017 1.00 60.34 152 ASN A O 1
ATOM 1188 N N . GLU A 1 153 ? 2.597 -13.431 0.959 1.00 55.88 153 GLU A N 1
ATOM 1189 C CA . GLU A 1 153 ? 3.412 -14.545 1.482 1.00 55.88 153 GLU A CA 1
ATOM 1190 C C . GLU A 1 153 ? 3.172 -15.879 0.747 1.00 55.88 153 GLU A C 1
ATOM 1192 O O . GLU A 1 153 ? 3.979 -16.799 0.844 1.00 55.88 153 GLU A O 1
ATOM 1197 N N . ARG A 1 154 ? 2.080 -15.987 -0.029 1.00 63.94 154 ARG A N 1
ATOM 1198 C CA . ARG A 1 154 ? 1.758 -17.150 -0.87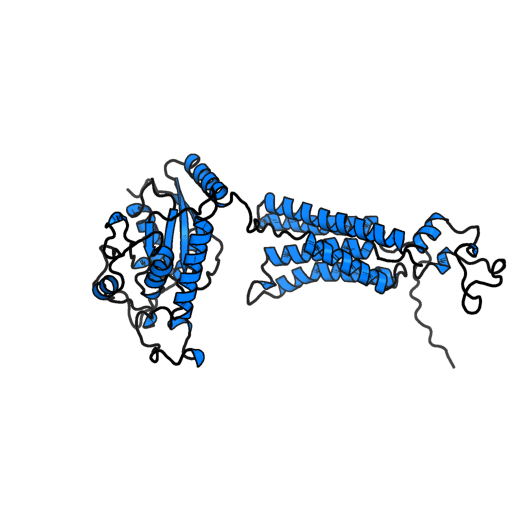8 1.00 63.94 154 ARG A CA 1
ATOM 1199 C C . ARG A 1 154 ? 1.130 -16.721 -2.213 1.00 63.94 154 ARG A C 1
ATOM 1201 O O . ARG A 1 154 ? -0.099 -16.709 -2.340 1.00 63.94 154 ARG A O 1
ATOM 1208 N N . PRO A 1 155 ? 1.911 -16.308 -3.225 1.00 72.12 155 PRO A N 1
ATOM 1209 C CA . PRO A 1 155 ? 1.355 -16.011 -4.540 1.00 72.12 155 PRO A CA 1
ATOM 1210 C C . PRO A 1 155 ? 0.902 -17.298 -5.241 1.00 72.12 155 PRO A C 1
ATOM 1212 O O . PRO A 1 155 ? 1.634 -18.281 -5.303 1.00 72.12 155 PRO A O 1
ATOM 1215 N N . HIS A 1 156 ? -0.304 -17.291 -5.812 1.00 82.69 156 HIS A N 1
ATOM 1216 C CA . HIS A 1 156 ? -0.749 -18.383 -6.681 1.00 82.69 156 HIS A CA 1
ATOM 1217 C C . HIS A 1 156 ? 0.166 -18.503 -7.909 1.00 82.69 156 HIS A C 1
ATOM 1219 O O . HIS A 1 156 ? 0.516 -17.489 -8.516 1.00 82.69 156 HIS A O 1
ATOM 1225 N N . PHE A 1 157 ? 0.480 -19.733 -8.321 1.00 87.06 157 PHE A N 1
ATOM 1226 C CA . PHE A 1 157 ? 1.436 -20.019 -9.398 1.00 87.06 157 PHE A CA 1
ATOM 1227 C C . PHE A 1 157 ? 1.130 -19.290 -10.719 1.00 87.06 157 PHE A C 1
ATOM 1229 O O . PHE A 1 157 ? 2.036 -18.762 -11.358 1.00 87.06 157 PHE A O 1
ATOM 1236 N N . TYR A 1 158 ? -0.146 -19.154 -11.096 1.00 90.50 158 TYR A N 1
ATOM 1237 C CA . TYR A 1 158 ? -0.522 -18.437 -12.322 1.00 90.50 158 TYR A CA 1
ATOM 1238 C C . TYR A 1 158 ? -0.083 -16.960 -12.315 1.00 90.50 158 TYR A C 1
ATOM 1240 O O . TYR A 1 158 ? 0.229 -16.413 -13.369 1.00 90.50 158 TYR A O 1
ATOM 1248 N N . LYS A 1 159 ? -0.013 -16.306 -11.144 1.00 89.56 159 LYS A N 1
ATOM 1249 C CA . LYS A 1 159 ? 0.471 -14.921 -11.038 1.00 89.56 159 LYS A CA 1
ATOM 1250 C C . LYS A 1 159 ? 1.958 -14.839 -11.368 1.00 89.56 159 LYS A C 1
ATOM 1252 O O . LYS A 1 159 ? 2.375 -13.903 -12.042 1.00 89.56 159 LYS A O 1
ATOM 1257 N N . LEU A 1 160 ? 2.735 -15.835 -10.938 1.00 91.06 160 LEU A N 1
ATOM 1258 C CA . LEU A 1 160 ? 4.152 -15.943 -11.278 1.00 91.06 160 LEU A CA 1
ATOM 1259 C C . LEU A 1 160 ? 4.340 -16.137 -12.788 1.00 91.06 160 LEU A C 1
ATOM 1261 O O . LEU A 1 160 ? 5.186 -15.475 -13.377 1.00 91.06 160 LEU A O 1
ATOM 1265 N N . LEU A 1 161 ? 3.513 -16.966 -13.434 1.00 94.88 161 LEU A N 1
ATOM 1266 C CA . LEU A 1 161 ? 3.556 -17.133 -14.893 1.00 94.88 161 LEU A CA 1
ATOM 1267 C C . LEU A 1 161 ? 3.276 -15.819 -15.637 1.00 94.88 161 LEU A C 1
ATOM 1269 O O . LEU A 1 161 ? 3.992 -15.491 -16.579 1.00 94.88 161 LEU A O 1
ATOM 1273 N N . ILE A 1 162 ? 2.289 -15.036 -15.186 1.00 94.62 162 ILE A N 1
ATOM 1274 C CA . ILE A 1 162 ? 1.985 -13.720 -15.775 1.00 94.62 162 ILE A CA 1
ATOM 1275 C C . ILE A 1 162 ? 3.166 -12.750 -15.613 1.00 94.62 162 ILE A C 1
ATOM 1277 O O . ILE A 1 162 ? 3.446 -11.979 -16.525 1.00 94.62 162 ILE A O 1
ATOM 1281 N N . PHE A 1 163 ? 3.882 -12.795 -14.487 1.00 94.81 163 PHE A N 1
ATOM 1282 C CA . PHE A 1 163 ? 5.094 -11.995 -14.284 1.00 94.81 163 PHE A CA 1
ATOM 1283 C C . PHE A 1 163 ? 6.255 -12.418 -15.188 1.00 94.81 163 PHE A C 1
ATOM 1285 O O . PHE A 1 163 ? 6.972 -11.566 -15.698 1.00 94.81 163 PHE A O 1
ATOM 1292 N N . LEU A 1 164 ? 6.450 -13.724 -15.382 1.00 96.19 164 LEU A N 1
ATOM 1293 C CA . LEU A 1 164 ? 7.564 -14.258 -16.167 1.00 96.19 164 LEU A CA 1
ATOM 1294 C C . LEU A 1 164 ? 7.342 -14.147 -17.681 1.00 96.19 164 LEU A C 1
ATOM 1296 O O . LEU A 1 164 ? 8.315 -14.083 -18.428 1.00 96.19 164 LEU A O 1
ATOM 1300 N N . ALA A 1 165 ? 6.092 -14.117 -18.148 1.00 97.19 165 ALA A N 1
ATOM 1301 C CA . ALA A 1 165 ? 5.781 -14.140 -19.576 1.00 97.19 165 ALA A CA 1
ATOM 1302 C C . ALA A 1 165 ? 6.399 -12.971 -20.381 1.00 97.19 165 ALA A C 1
ATOM 1304 O O . ALA A 1 165 ? 7.015 -13.245 -21.413 1.00 97.19 165 ALA A O 1
ATOM 1305 N N . PRO A 1 166 ? 6.331 -11.694 -19.946 1.00 97.50 166 PRO A N 1
ATOM 1306 C CA . PRO A 1 166 ? 6.988 -10.610 -20.676 1.00 97.50 166 PRO A CA 1
ATOM 1307 C C . PRO A 1 166 ? 8.520 -10.712 -20.630 1.00 97.50 166 PRO A C 1
ATOM 1309 O O . PRO A 1 166 ? 9.180 -10.417 -21.626 1.00 97.50 166 PRO A O 1
ATOM 1312 N N . LEU A 1 167 ? 9.097 -11.178 -19.513 1.00 97.62 167 LEU A N 1
ATOM 1313 C CA . LEU A 1 167 ? 10.545 -11.400 -19.399 1.00 97.62 167 LEU A CA 1
ATOM 1314 C C . LEU A 1 167 ? 11.025 -12.462 -20.391 1.00 97.62 167 LEU A C 1
ATOM 1316 O O . LEU A 1 167 ? 12.020 -12.249 -21.081 1.00 97.62 167 LEU A O 1
ATOM 1320 N N . LEU A 1 168 ? 10.277 -13.562 -20.520 1.00 97.56 168 LEU A N 1
ATOM 1321 C CA . LEU A 1 168 ? 10.532 -14.580 -21.535 1.00 97.56 168 LEU A CA 1
ATOM 1322 C C . LEU A 1 168 ? 10.460 -13.980 -22.945 1.00 97.56 168 LEU A C 1
ATOM 1324 O O . LEU A 1 168 ? 11.339 -14.243 -23.759 1.00 97.56 168 LEU A O 1
ATOM 1328 N N . GLY A 1 169 ? 9.467 -13.128 -23.218 1.00 96.25 169 GLY A N 1
ATOM 1329 C CA . GLY A 1 169 ? 9.359 -12.399 -24.484 1.00 96.25 169 GLY A CA 1
ATOM 1330 C C . GLY A 1 169 ? 10.606 -11.566 -24.804 1.00 96.25 169 GLY A C 1
ATOM 1331 O O . GLY A 1 169 ? 11.143 -11.673 -25.905 1.00 96.25 169 GLY A O 1
ATOM 1332 N N . ALA A 1 170 ? 11.121 -10.798 -23.838 1.00 96.69 170 ALA A N 1
ATOM 1333 C CA . ALA A 1 170 ? 12.350 -10.016 -24.013 1.00 96.69 170 ALA A CA 1
ATOM 1334 C C . ALA A 1 170 ? 13.570 -10.911 -24.284 1.00 96.69 170 ALA A C 1
ATOM 1336 O O . ALA A 1 170 ? 14.369 -10.622 -25.176 1.00 96.69 170 ALA A O 1
ATOM 1337 N N . SER A 1 171 ? 13.702 -12.018 -23.545 1.00 95.94 171 SER A N 1
ATOM 1338 C CA . SER A 1 171 ? 14.792 -12.980 -23.739 1.00 95.94 171 SER A CA 1
ATOM 1339 C C . SER A 1 171 ? 14.743 -13.651 -25.111 1.00 95.94 171 SER A C 1
ATOM 1341 O O . SER A 1 171 ? 15.786 -13.813 -25.741 1.00 95.94 171 SER A O 1
ATOM 1343 N N . LEU A 1 172 ? 13.551 -14.010 -25.598 1.00 95.75 172 LEU A N 1
ATOM 1344 C CA . LEU A 1 172 ? 13.375 -14.615 -26.919 1.00 95.75 172 LEU A CA 1
ATOM 1345 C C . LEU A 1 172 ? 13.744 -13.643 -28.043 1.00 95.75 172 LEU A C 1
ATOM 1347 O O . LEU A 1 172 ? 14.426 -14.052 -28.977 1.00 95.75 172 LEU A O 1
ATOM 1351 N N . ILE A 1 173 ? 13.374 -12.361 -27.934 1.00 94.56 173 ILE A N 1
ATOM 1352 C CA . ILE A 1 173 ? 13.796 -11.335 -28.902 1.00 94.56 173 ILE A CA 1
ATOM 1353 C C . ILE A 1 173 ? 15.323 -11.231 -28.935 1.00 94.56 173 ILE A C 1
ATOM 1355 O O . ILE A 1 173 ? 15.915 -11.312 -30.007 1.00 94.56 173 ILE A O 1
ATOM 1359 N N . GLY A 1 174 ? 15.972 -11.139 -27.770 1.00 93.44 174 GLY A N 1
ATOM 1360 C CA . GLY A 1 174 ? 17.434 -11.128 -27.685 1.00 93.44 174 GLY A CA 1
ATOM 1361 C C . GLY A 1 174 ? 18.083 -12.377 -28.296 1.00 93.44 174 GLY A C 1
ATOM 1362 O O . GLY A 1 174 ? 19.069 -12.267 -29.021 1.00 93.44 174 GLY A O 1
ATOM 1363 N N . GLY A 1 175 ? 17.512 -13.559 -28.049 1.00 93.19 175 GLY A N 1
ATOM 1364 C CA . GLY A 1 175 ? 17.998 -14.829 -28.594 1.00 93.19 175 GLY A CA 1
ATOM 1365 C C . GLY A 1 175 ? 17.837 -14.952 -30.112 1.00 93.19 175 GLY A C 1
ATOM 1366 O O . GLY A 1 175 ? 18.722 -15.475 -30.780 1.00 93.19 175 GLY A O 1
ATOM 1367 N N . VAL A 1 176 ? 16.754 -14.432 -30.694 1.00 93.44 176 VAL A N 1
ATOM 1368 C CA . VAL A 1 176 ? 16.577 -14.442 -32.158 1.00 93.44 176 VAL A CA 1
ATOM 1369 C C . VAL A 1 176 ? 17.665 -13.615 -32.854 1.00 93.44 176 VAL A C 1
ATOM 1371 O O . VAL A 1 176 ? 18.162 -14.034 -33.896 1.00 93.44 176 VAL A O 1
ATOM 1374 N N . LEU A 1 177 ? 18.099 -12.502 -32.250 1.00 91.62 177 LEU A N 1
ATOM 1375 C CA . LEU A 1 177 ? 19.131 -11.616 -32.811 1.00 91.62 177 LEU A CA 1
ATOM 1376 C C . LEU A 1 177 ? 20.540 -12.222 -32.816 1.00 91.62 177 LEU A C 1
ATOM 1378 O O . LEU A 1 177 ? 21.417 -11.747 -33.542 1.00 91.62 177 LEU A O 1
ATOM 1382 N N . THR A 1 178 ? 20.789 -13.227 -31.973 1.00 91.69 178 THR A N 1
ATOM 1383 C CA . THR A 1 178 ? 22.043 -13.985 -32.021 1.00 91.69 178 THR A CA 1
ATOM 1384 C C . THR A 1 178 ? 21.961 -15.096 -33.060 1.00 91.69 178 THR A C 1
ATOM 1386 O O . THR A 1 178 ? 22.929 -15.320 -33.781 1.00 91.69 178 THR A O 1
ATOM 1389 N N . VAL A 1 179 ? 20.801 -15.750 -33.191 1.00 90.88 179 VAL A N 1
ATOM 1390 C CA . VAL A 1 179 ? 20.560 -16.802 -34.192 1.00 90.88 179 VAL A CA 1
ATOM 1391 C C . VAL A 1 179 ? 20.627 -16.254 -35.619 1.00 90.88 179 VAL A C 1
ATOM 1393 O O . VAL A 1 179 ? 21.200 -16.901 -36.493 1.00 90.88 179 VAL A O 1
ATOM 1396 N N . ASP A 1 180 ? 20.086 -15.060 -35.866 1.00 86.69 180 ASP A N 1
ATOM 1397 C CA . ASP A 1 180 ? 20.114 -14.420 -37.188 1.00 86.69 180 ASP A CA 1
ATOM 1398 C C . ASP A 1 180 ? 21.402 -13.623 -37.468 1.00 86.69 180 ASP A C 1
ATOM 1400 O O . ASP A 1 180 ? 21.503 -12.935 -38.484 1.00 86.69 180 ASP A O 1
ATOM 1404 N N . ASN A 1 181 ? 22.409 -13.736 -36.592 1.00 89.38 181 ASN A N 1
ATOM 1405 C CA . ASN A 1 181 ? 23.698 -13.053 -36.698 1.00 89.38 181 ASN A CA 1
ATOM 1406 C C . ASN A 1 181 ? 23.602 -11.516 -36.713 1.00 89.38 181 ASN A C 1
ATOM 1408 O O . ASN A 1 181 ? 24.546 -10.841 -37.135 1.00 89.38 181 ASN A O 1
ATOM 1412 N N . SER A 1 182 ? 22.498 -10.926 -36.244 1.00 88.25 182 SER A N 1
ATOM 1413 C CA . SER A 1 182 ? 22.333 -9.470 -36.150 1.00 88.25 182 SER A CA 1
ATOM 1414 C C . SER A 1 182 ? 23.176 -8.830 -35.056 1.00 88.25 182 SER A C 1
ATOM 1416 O O . SER A 1 182 ? 23.572 -7.669 -35.206 1.00 88.25 182 SER A O 1
ATOM 1418 N N . HIS A 1 183 ? 23.421 -9.567 -33.969 1.00 93.56 183 HIS A N 1
ATOM 1419 C CA . HIS A 1 183 ? 24.120 -9.106 -32.775 1.00 93.56 183 HIS A CA 1
ATOM 1420 C C . HIS A 1 183 ? 24.911 -10.232 -32.106 1.00 93.56 183 HIS A C 1
ATOM 1422 O O . HIS A 1 183 ? 24.499 -11.390 -32.103 1.00 93.56 183 HIS A O 1
ATOM 1428 N N . HIS A 1 184 ? 26.032 -9.883 -31.477 1.00 94.50 184 HIS A N 1
ATOM 1429 C CA . HIS A 1 184 ? 26.712 -10.801 -30.571 1.00 94.50 184 HIS A CA 1
ATOM 1430 C C . HIS A 1 184 ? 25.942 -10.909 -29.250 1.00 94.50 184 HIS A C 1
ATOM 1432 O O . HIS A 1 184 ? 25.221 -9.993 -28.849 1.00 94.50 184 HIS A O 1
ATOM 1438 N N . TRP A 1 185 ? 26.144 -12.001 -28.513 1.00 95.25 185 TRP A N 1
ATOM 1439 C CA . TRP A 1 185 ? 25.492 -12.208 -27.215 1.00 95.25 185 TRP A CA 1
ATOM 1440 C C . TRP A 1 185 ? 25.783 -11.076 -26.209 1.00 95.25 185 TRP A C 1
ATOM 1442 O O . TRP A 1 185 ? 24.914 -10.718 -25.418 1.00 95.25 185 TRP A O 1
ATOM 1452 N N . TYR A 1 186 ? 26.971 -10.462 -26.259 1.00 95.81 186 TYR A N 1
ATOM 1453 C CA . TYR A 1 186 ? 27.323 -9.346 -25.376 1.00 95.81 186 TYR A CA 1
ATOM 1454 C C . TYR A 1 186 ? 26.611 -8.038 -25.761 1.00 95.81 186 TYR A C 1
ATOM 1456 O O . TYR A 1 186 ? 26.285 -7.246 -24.876 1.00 95.81 186 TYR A O 1
ATOM 1464 N N . ASP A 1 187 ? 26.302 -7.824 -27.048 1.00 96.62 187 ASP A N 1
ATOM 1465 C CA . ASP A 1 187 ? 25.498 -6.681 -27.506 1.00 96.62 187 ASP A CA 1
ATOM 1466 C C . ASP A 1 187 ? 24.075 -6.774 -26.941 1.00 96.62 187 ASP A C 1
ATOM 1468 O O . ASP A 1 187 ? 23.486 -5.765 -26.543 1.00 96.62 187 ASP A O 1
ATOM 1472 N N . VAL A 1 188 ? 23.541 -8.001 -26.906 1.00 97.44 188 VAL A N 1
ATOM 1473 C CA . VAL A 1 188 ? 22.225 -8.343 -26.353 1.00 97.44 188 VAL A CA 1
ATOM 1474 C C . VAL A 1 188 ? 22.215 -8.125 -24.842 1.00 97.44 188 VAL A C 1
ATOM 1476 O O . VAL A 1 188 ? 21.355 -7.402 -24.347 1.00 97.44 188 VAL A O 1
ATOM 1479 N N . ILE A 1 189 ? 23.193 -8.652 -24.097 1.00 97.94 189 ILE A N 1
ATOM 1480 C CA . ILE A 1 189 ? 23.262 -8.450 -22.639 1.00 97.94 189 ILE A CA 1
ATOM 1481 C C . ILE A 1 189 ? 23.388 -6.965 -22.285 1.00 97.94 189 ILE A C 1
ATOM 1483 O O . ILE A 1 189 ? 22.644 -6.481 -21.433 1.00 97.94 189 ILE A O 1
ATOM 1487 N N . ALA A 1 190 ? 24.276 -6.220 -22.950 1.00 97.81 190 ALA A N 1
ATOM 1488 C CA . ALA A 1 190 ? 24.413 -4.785 -22.709 1.00 97.81 190 ALA A CA 1
ATOM 1489 C C . ALA A 1 190 ? 23.102 -4.039 -23.002 1.00 97.81 190 ALA A C 1
ATOM 1491 O O . ALA A 1 190 ? 22.668 -3.206 -22.204 1.00 97.81 190 ALA A O 1
ATOM 1492 N N . GLY A 1 191 ? 22.428 -4.392 -24.101 1.00 97.69 191 GLY A N 1
ATOM 1493 C CA . GLY A 1 191 ? 21.117 -3.846 -24.431 1.00 97.69 191 GLY A CA 1
ATOM 1494 C C . GLY A 1 191 ? 20.062 -4.146 -23.360 1.00 97.69 191 GLY A C 1
ATOM 1495 O O . GLY A 1 191 ? 19.345 -3.234 -22.939 1.00 97.69 191 GLY A O 1
ATOM 1496 N N . ALA A 1 192 ? 20.015 -5.387 -22.867 1.00 98.19 192 ALA A N 1
ATOM 1497 C CA . ALA A 1 192 ? 19.098 -5.826 -21.819 1.00 98.19 192 ALA A CA 1
ATOM 1498 C C . ALA A 1 192 ? 19.339 -5.100 -20.488 1.00 98.19 192 ALA A C 1
ATOM 1500 O O . ALA A 1 192 ? 18.378 -4.697 -19.833 1.00 98.19 192 ALA A O 1
ATOM 1501 N N . VAL A 1 193 ? 20.602 -4.885 -20.100 1.00 98.38 193 VAL A N 1
ATOM 1502 C CA . VAL A 1 193 ? 20.970 -4.138 -18.885 1.00 98.38 193 VAL A CA 1
ATOM 1503 C C . VAL A 1 193 ? 20.513 -2.684 -18.980 1.00 98.38 193 VAL A C 1
ATOM 1505 O O . VAL A 1 193 ? 19.883 -2.185 -18.045 1.00 98.38 193 VAL A O 1
ATOM 1508 N N . ILE A 1 194 ? 20.768 -2.015 -20.111 1.00 98.12 194 ILE A N 1
ATOM 1509 C CA . ILE A 1 194 ? 20.331 -0.629 -20.338 1.00 98.12 194 ILE A CA 1
ATOM 1510 C C . ILE A 1 194 ? 18.802 -0.535 -20.253 1.00 98.12 194 ILE A C 1
ATOM 1512 O O . ILE A 1 194 ? 18.275 0.285 -19.499 1.00 98.12 194 ILE A O 1
ATOM 1516 N N . GLY A 1 195 ? 18.089 -1.401 -20.981 1.00 97.75 195 GLY A N 1
ATOM 1517 C CA . GLY A 1 195 ? 16.625 -1.400 -21.014 1.00 97.75 195 GLY A CA 1
ATOM 1518 C C . GLY A 1 195 ? 16.005 -1.692 -19.646 1.00 97.75 195 GLY A C 1
ATOM 1519 O O . GLY A 1 195 ? 15.133 -0.956 -19.193 1.00 97.75 195 GLY A O 1
ATOM 1520 N N . THR A 1 196 ? 16.516 -2.704 -18.939 1.00 97.75 196 THR A N 1
ATOM 1521 C CA . THR A 1 196 ? 16.093 -3.050 -17.571 1.00 97.75 196 THR A CA 1
ATOM 1522 C C . THR A 1 196 ? 16.300 -1.875 -16.620 1.00 97.75 196 THR A C 1
ATOM 1524 O O . THR A 1 1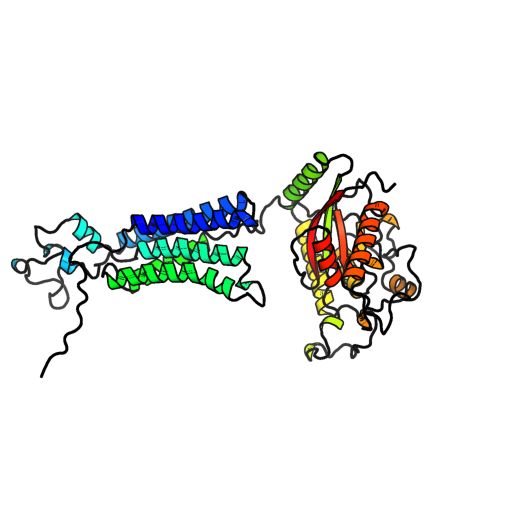96 ? 15.388 -1.514 -15.882 1.00 97.75 196 THR A O 1
ATOM 1527 N N . THR A 1 197 ? 17.468 -1.229 -16.665 1.00 96.19 197 THR A N 1
ATOM 1528 C CA . THR A 1 197 ? 17.773 -0.080 -15.801 1.00 96.19 197 THR A CA 1
ATOM 1529 C C . THR A 1 197 ? 16.779 1.054 -16.018 1.00 96.19 197 THR A C 1
ATOM 1531 O O . THR A 1 197 ? 16.249 1.595 -15.051 1.00 96.19 197 THR A O 1
ATOM 1534 N N . GLY A 1 198 ? 16.453 1.380 -17.270 1.00 94.75 198 GLY A N 1
ATOM 1535 C CA . GLY A 1 198 ? 15.435 2.393 -17.533 1.00 94.75 198 GLY A CA 1
ATOM 1536 C C . GLY A 1 198 ? 14.021 1.956 -17.186 1.00 94.75 198 GLY A C 1
ATOM 1537 O O . GLY A 1 198 ? 13.247 2.792 -16.736 1.00 94.75 198 GLY A O 1
ATOM 1538 N N . ALA A 1 199 ? 13.686 0.669 -17.306 1.00 94.94 199 ALA A N 1
ATOM 1539 C CA . ALA A 1 199 ? 12.408 0.152 -16.828 1.00 94.94 199 ALA A CA 1
ATOM 1540 C C . ALA A 1 199 ? 12.241 0.356 -15.318 1.00 94.94 199 ALA A C 1
ATOM 1542 O O . ALA A 1 199 ? 11.143 0.701 -14.902 1.00 94.94 199 ALA A O 1
ATOM 1543 N N . PHE A 1 200 ? 13.310 0.188 -14.525 1.00 92.06 200 PHE A N 1
ATOM 1544 C CA . PHE A 1 200 ? 13.338 0.479 -13.084 1.00 92.06 200 PHE A CA 1
ATOM 1545 C C . PHE A 1 200 ? 13.429 1.980 -12.764 1.00 92.06 200 PHE A C 1
ATOM 1547 O O . PHE A 1 200 ? 12.873 2.420 -11.764 1.00 92.06 200 PHE A O 1
ATOM 1554 N N . ALA A 1 201 ? 14.116 2.784 -13.577 1.00 89.44 201 ALA A N 1
ATOM 1555 C CA . ALA A 1 201 ? 14.237 4.227 -13.347 1.00 89.44 201 ALA A CA 1
ATOM 1556 C C . ALA A 1 201 ? 12.946 4.982 -13.695 1.00 89.44 201 ALA A C 1
ATOM 1558 O O . ALA A 1 201 ? 12.516 5.867 -12.962 1.00 89.44 201 ALA A O 1
ATOM 1559 N N . ALA A 1 202 ? 12.288 4.596 -14.787 1.00 87.81 202 ALA A N 1
ATOM 1560 C CA . ALA A 1 202 ? 10.996 5.132 -15.198 1.00 87.81 202 ALA A CA 1
ATOM 1561 C C . ALA A 1 202 ? 9.830 4.509 -14.419 1.00 87.81 202 ALA A C 1
ATOM 1563 O O . ALA A 1 202 ? 8.683 4.650 -14.835 1.00 87.81 202 ALA A O 1
ATOM 1564 N N . PHE A 1 203 ? 10.114 3.804 -13.319 1.00 74.31 203 PHE A N 1
ATOM 1565 C CA . PHE A 1 203 ? 9.178 3.028 -12.523 1.00 74.31 203 PHE A CA 1
ATOM 1566 C C . PHE A 1 203 ? 8.549 3.845 -11.363 1.00 74.31 203 PHE A C 1
ATOM 1568 O O . PHE A 1 203 ? 9.051 3.788 -10.241 1.00 74.31 203 PHE A O 1
ATOM 1575 N N . PRO A 1 204 ? 7.418 4.563 -11.549 1.00 58.84 204 PRO A N 1
ATOM 1576 C CA . PRO A 1 204 ? 6.576 4.973 -10.428 1.00 58.84 204 PRO A CA 1
ATOM 1577 C C . PRO A 1 204 ? 5.219 4.260 -10.505 1.00 58.84 204 PRO A C 1
ATOM 1579 O O . PRO A 1 204 ? 4.385 4.547 -11.358 1.00 58.84 204 PRO A O 1
ATOM 1582 N N . PHE A 1 205 ? 4.969 3.320 -9.588 1.00 56.25 205 PHE A N 1
ATOM 1583 C CA . PHE A 1 205 ? 3.797 2.420 -9.557 1.00 56.25 205 PHE A CA 1
ATOM 1584 C C . PHE A 1 205 ? 2.421 3.087 -9.392 1.00 56.25 205 PHE A C 1
ATOM 1586 O O . PHE A 1 205 ? 1.505 2.428 -8.908 1.00 56.25 205 PHE A O 1
ATOM 1593 N N . GLY A 1 206 ? 2.224 4.383 -9.638 1.00 43.91 206 GLY A N 1
ATOM 1594 C CA . GLY A 1 206 ? 1.031 5.056 -9.106 1.00 43.91 206 GLY A CA 1
ATOM 1595 C C . GLY A 1 206 ? 0.898 4.855 -7.584 1.00 43.91 206 GLY A C 1
ATOM 1596 O O . GLY A 1 206 ? -0.176 5.040 -7.011 1.00 43.91 206 GLY A O 1
ATOM 1597 N N . LEU A 1 207 ? 1.999 4.478 -6.914 1.00 40.41 207 LEU A N 1
ATOM 1598 C CA . LEU A 1 207 ? 2.227 4.873 -5.544 1.00 40.41 207 LEU A CA 1
ATOM 1599 C C . LEU A 1 207 ? 2.205 6.390 -5.651 1.00 40.41 207 LEU A C 1
ATOM 1601 O O . LEU A 1 207 ? 3.115 6.963 -6.252 1.00 40.41 207 LEU A O 1
ATOM 1605 N N . LYS A 1 208 ? 1.137 7.029 -5.147 1.00 44.06 208 LYS A N 1
ATOM 1606 C CA . LYS A 1 208 ? 1.251 8.424 -4.720 1.00 44.06 208 LYS A CA 1
ATOM 1607 C C . LYS A 1 208 ? 2.589 8.467 -4.009 1.00 44.06 208 LYS A C 1
ATOM 1609 O O . LYS A 1 208 ? 2.773 7.684 -3.072 1.00 44.06 208 LYS A O 1
ATOM 1614 N N . GLU A 1 209 ? 3.526 9.260 -4.517 1.00 45.50 209 GLU A N 1
ATOM 1615 C CA . GLU A 1 209 ? 4.782 9.458 -3.821 1.00 45.50 209 GLU A CA 1
ATOM 1616 C C . GLU A 1 209 ? 4.464 9.599 -2.333 1.00 45.50 209 GLU A C 1
ATOM 1618 O O . GLU A 1 209 ? 3.496 10.275 -1.951 1.00 45.50 209 GLU A O 1
ATOM 1623 N N . HIS A 1 210 ? 5.334 9.061 -1.486 1.00 47.88 210 HIS A N 1
ATOM 1624 C CA . HIS A 1 210 ? 5.422 9.462 -0.085 1.00 47.88 210 HIS A CA 1
ATOM 1625 C C . HIS A 1 210 ? 5.675 10.981 0.084 1.00 47.88 210 HIS A C 1
ATOM 1627 O O . HIS A 1 210 ? 6.004 11.428 1.181 1.00 47.88 210 HIS A O 1
ATOM 1633 N N . ALA A 1 211 ? 5.470 11.800 -0.953 1.00 54.47 211 ALA A N 1
ATOM 1634 C CA . ALA A 1 211 ? 5.775 13.206 -1.066 1.00 54.47 211 ALA A CA 1
ATOM 1635 C C . ALA A 1 211 ? 4.714 14.034 -1.821 1.00 54.47 211 ALA A C 1
ATOM 1637 O O . ALA A 1 211 ? 5.048 15.154 -2.177 1.00 54.47 211 ALA A O 1
ATOM 1638 N N . SER A 1 212 ? 3.440 13.609 -1.996 1.00 63.50 212 SER A N 1
ATOM 1639 C CA . SER A 1 212 ? 2.423 14.650 -2.289 1.00 63.50 212 SER A CA 1
ATOM 1640 C C . SER A 1 212 ? 2.454 15.643 -1.116 1.00 63.50 212 SER A C 1
ATOM 1642 O O . SER A 1 212 ? 2.215 15.214 0.029 1.00 63.50 212 SER A O 1
ATOM 1644 N N . PRO A 1 213 ? 2.817 16.919 -1.362 1.00 73.69 213 PRO A N 1
ATOM 1645 C CA . PRO A 1 213 ? 2.936 17.921 -0.311 1.00 73.69 213 PRO A CA 1
ATOM 1646 C C . PRO A 1 213 ? 1.562 18.318 0.237 1.00 73.69 213 PRO A C 1
ATOM 1648 O O . PRO A 1 213 ? 1.495 18.939 1.290 1.00 73.69 213 PRO A O 1
ATOM 1651 N N . THR A 1 214 ? 0.487 17.941 -0.462 1.00 83.69 214 THR A N 1
ATOM 1652 C CA . THR A 1 214 ? -0.901 18.285 -0.148 1.00 83.69 214 THR A CA 1
ATOM 1653 C C . THR A 1 214 ? -1.774 17.060 0.096 1.00 83.69 214 THR A C 1
ATOM 1655 O O . THR A 1 214 ? -2.990 17.172 0.031 1.00 83.69 214 THR A O 1
ATOM 1658 N N . ARG A 1 215 ? -1.213 15.873 0.363 1.00 84.12 215 ARG A N 1
ATOM 1659 C CA . ARG A 1 215 ? -1.994 14.622 0.437 1.00 84.12 215 ARG A CA 1
ATOM 1660 C C . ARG A 1 215 ? -3.202 14.704 1.372 1.00 84.12 215 ARG A C 1
ATOM 1662 O O . ARG A 1 215 ? -4.242 14.125 1.054 1.00 84.12 215 ARG A O 1
ATOM 1669 N N . TRP A 1 216 ? -3.061 15.366 2.522 1.00 89.56 216 TRP A N 1
ATOM 1670 C CA . TRP A 1 216 ? -4.117 15.426 3.524 1.00 89.56 216 TRP A CA 1
ATOM 1671 C C . TRP A 1 216 ? -5.136 16.483 3.134 1.00 89.56 216 TRP A C 1
ATOM 1673 O O . TRP A 1 216 ? -6.329 16.266 3.304 1.00 89.56 216 TRP A O 1
ATOM 1683 N N . ARG A 1 217 ? -4.694 17.588 2.538 1.00 90.31 217 ARG A N 1
ATOM 1684 C CA . ARG A 1 217 ? -5.527 18.619 1.920 1.00 90.31 217 ARG A CA 1
ATOM 1685 C C . ARG A 1 217 ? -6.339 18.052 0.765 1.00 90.31 217 ARG A C 1
ATOM 1687 O O . ARG A 1 217 ? -7.530 18.321 0.704 1.00 90.31 217 ARG A O 1
ATOM 1694 N N . ASP A 1 218 ? -5.738 17.225 -0.083 1.00 88.19 218 ASP A N 1
ATOM 1695 C CA . ASP A 1 218 ? -6.410 16.544 -1.188 1.00 88.19 218 ASP A CA 1
ATOM 1696 C C . ASP A 1 218 ? -7.457 15.559 -0.650 1.00 88.19 218 ASP A C 1
ATOM 1698 O O . ASP A 1 218 ? -8.579 15.518 -1.149 1.00 88.19 218 ASP A O 1
ATOM 1702 N N . LEU A 1 219 ? -7.116 14.785 0.394 1.00 89.19 219 LEU A N 1
ATOM 1703 C CA . LEU A 1 219 ? -8.061 13.884 1.061 1.00 89.19 219 LEU A CA 1
ATOM 1704 C C . LEU A 1 219 ? -9.239 14.662 1.659 1.00 89.19 219 LEU A C 1
ATOM 1706 O O . LEU A 1 219 ? -10.386 14.325 1.379 1.00 89.19 219 LEU A O 1
ATOM 1710 N N . LYS A 1 220 ? -8.958 15.705 2.450 1.00 90.88 220 LYS A N 1
ATOM 1711 C CA . LYS A 1 220 ? -9.971 16.566 3.075 1.00 90.88 220 LYS A CA 1
ATOM 1712 C C . LYS A 1 220 ? -10.865 17.204 2.014 1.00 90.88 220 LYS A C 1
ATOM 1714 O O . LYS A 1 220 ? -12.075 17.047 2.079 1.00 90.88 220 LYS A O 1
ATOM 1719 N N . GLY A 1 221 ? -10.277 17.801 0.976 1.00 90.00 221 GLY A N 1
ATOM 1720 C CA . GLY A 1 221 ? -11.019 18.417 -0.124 1.00 90.00 221 GLY A CA 1
ATOM 1721 C C . GLY A 1 221 ? -11.898 17.427 -0.892 1.00 90.00 221 GLY A C 1
ATOM 1722 O O . GLY A 1 221 ? -13.025 17.760 -1.253 1.00 90.00 221 GLY A O 1
ATOM 1723 N N . TYR A 1 222 ? -11.429 16.194 -1.103 1.00 88.88 222 TYR A N 1
ATOM 1724 C CA . TYR A 1 222 ? -12.235 15.148 -1.731 1.00 88.88 222 TYR A CA 1
ATOM 1725 C C . TYR A 1 222 ? -13.401 14.693 -0.841 1.00 88.88 222 TYR A C 1
ATOM 1727 O O . TYR A 1 222 ? -14.524 14.557 -1.322 1.00 88.88 222 TYR A O 1
ATOM 1735 N N . VAL A 1 223 ? -13.165 14.495 0.459 1.00 91.06 223 VAL A N 1
ATOM 1736 C CA . VAL A 1 223 ? -14.226 14.138 1.416 1.00 91.06 223 VAL A CA 1
ATOM 1737 C C . VAL A 1 223 ? -15.246 15.273 1.546 1.00 91.06 223 VAL A C 1
ATOM 1739 O O . VAL A 1 223 ? -16.447 15.011 1.533 1.00 91.06 223 VAL A O 1
ATOM 1742 N N . ASP A 1 224 ? -14.801 16.528 1.581 1.00 91.69 224 ASP A N 1
ATOM 1743 C CA . ASP A 1 224 ? -15.679 17.701 1.606 1.00 91.69 224 ASP A CA 1
ATOM 1744 C C . ASP A 1 224 ? -16.544 17.787 0.345 1.00 91.69 224 ASP A C 1
ATOM 1746 O O . ASP A 1 224 ? -17.738 18.082 0.428 1.00 91.69 224 ASP A O 1
ATOM 1750 N N . LEU A 1 225 ? -15.973 17.486 -0.826 1.00 91.94 225 LEU A N 1
ATOM 1751 C CA . LEU A 1 225 ? -16.721 17.405 -2.079 1.00 91.94 225 LEU A CA 1
ATOM 1752 C C . LEU A 1 225 ? -17.799 16.315 -2.017 1.00 91.94 225 LEU A C 1
ATOM 1754 O O . LEU A 1 225 ? -18.945 16.572 -2.390 1.00 91.94 225 LEU A O 1
ATOM 1758 N N . LEU A 1 226 ? -17.457 15.120 -1.524 1.00 91.38 226 LEU A N 1
ATOM 1759 C CA . LEU A 1 226 ? -18.417 14.026 -1.347 1.00 91.38 226 LEU A CA 1
ATOM 1760 C C . LEU A 1 226 ? -19.551 14.419 -0.400 1.00 91.38 226 LEU A C 1
ATOM 1762 O O . LEU A 1 226 ? -20.709 14.159 -0.702 1.00 91.38 226 LEU A O 1
ATOM 1766 N N . ARG A 1 227 ? -19.238 15.090 0.712 1.00 89.31 227 ARG A N 1
ATOM 1767 C CA . ARG A 1 227 ? -20.242 15.568 1.674 1.00 89.31 227 ARG A CA 1
ATOM 1768 C C . ARG A 1 227 ? -21.166 16.622 1.064 1.00 89.31 227 ARG A C 1
ATOM 1770 O O . ARG A 1 227 ? -22.371 16.535 1.243 1.00 89.31 227 ARG A O 1
ATOM 1777 N N . ARG A 1 228 ? -20.628 17.588 0.312 1.00 90.56 228 ARG A N 1
ATOM 1778 C CA . ARG A 1 228 ? -21.427 18.646 -0.343 1.00 90.56 228 ARG A CA 1
ATOM 1779 C C . ARG A 1 228 ? -22.308 18.131 -1.481 1.00 90.56 228 ARG A C 1
ATOM 1781 O O . ARG A 1 228 ? -23.306 18.763 -1.799 1.00 90.56 228 ARG A O 1
ATOM 1788 N N . SER A 1 229 ? -21.913 17.028 -2.112 1.00 91.81 229 SER A N 1
ATOM 1789 C CA . SER A 1 229 ? -22.657 16.385 -3.204 1.00 91.81 229 SER A CA 1
ATOM 1790 C C . SER A 1 229 ? -23.515 15.204 -2.740 1.00 91.81 229 SER A C 1
ATOM 1792 O O . SER A 1 229 ? -24.124 14.527 -3.569 1.00 91.81 229 SER A O 1
ATOM 1794 N N . ALA A 1 230 ? -23.559 14.932 -1.432 1.00 89.81 230 ALA A N 1
ATOM 1795 C CA . ALA A 1 230 ? -24.317 13.823 -0.882 1.00 89.81 230 ALA A CA 1
ATOM 1796 C C . ALA A 1 230 ? -25.835 14.098 -0.942 1.00 89.81 230 ALA A C 1
ATOM 1798 O O . ALA A 1 230 ? -26.262 15.220 -0.671 1.00 89.81 230 ALA A O 1
ATOM 1799 N N . PRO A 1 231 ? -26.659 13.083 -1.263 1.00 89.69 231 PRO A N 1
ATOM 1800 C CA . PRO A 1 231 ? -28.107 13.131 -1.043 1.00 89.69 231 PRO A CA 1
ATOM 1801 C C . PRO A 1 231 ? -28.470 13.392 0.429 1.00 89.69 231 PRO A C 1
ATOM 1803 O O . PRO A 1 231 ? -27.674 13.079 1.310 1.00 89.69 231 PRO A O 1
ATOM 1806 N N . GLU A 1 232 ? -29.684 13.885 0.706 1.00 85.44 232 GLU A N 1
ATOM 1807 C CA . GLU A 1 232 ? -30.127 14.287 2.060 1.00 85.44 232 GLU A CA 1
ATOM 1808 C C . GLU A 1 232 ? -29.961 13.202 3.139 1.00 85.44 232 GLU A C 1
ATOM 1810 O O . GLU A 1 232 ? -29.656 13.522 4.283 1.00 85.44 232 GLU A O 1
ATOM 1815 N N . ASN A 1 233 ? -30.107 11.921 2.786 1.00 88.88 233 ASN A N 1
ATOM 1816 C CA . ASN A 1 233 ? -29.975 10.787 3.708 1.00 88.88 233 ASN A CA 1
ATOM 1817 C C . ASN A 1 233 ? -28.588 10.122 3.677 1.00 88.88 233 ASN A C 1
ATOM 1819 O O . ASN A 1 233 ? -28.423 8.992 4.131 1.00 88.88 233 ASN A O 1
ATOM 1823 N N . THR A 1 234 ? -27.598 10.760 3.057 1.00 90.88 234 THR A N 1
ATOM 1824 C CA . THR A 1 234 ? -26.258 10.202 2.883 1.00 90.88 234 THR A CA 1
ATOM 1825 C C . THR A 1 234 ? -25.225 11.104 3.534 1.00 90.88 234 THR A C 1
ATOM 1827 O O . THR A 1 234 ? -25.200 12.311 3.317 1.00 90.88 234 THR A O 1
ATOM 1830 N N . ARG A 1 235 ? -24.271 10.505 4.245 1.00 90.56 235 ARG A N 1
ATOM 1831 C CA . ARG A 1 235 ? -23.090 11.214 4.747 1.00 90.56 235 ARG A CA 1
ATOM 1832 C C . ARG A 1 235 ? -21.819 10.411 4.530 1.00 90.56 235 ARG A C 1
ATOM 1834 O O . ARG A 1 235 ? -21.847 9.190 4.389 1.00 90.56 235 ARG A O 1
ATOM 1841 N N . TYR A 1 236 ? -20.697 11.120 4.509 1.00 93.50 236 TYR A N 1
ATOM 1842 C CA . TYR A 1 236 ? -19.372 10.535 4.349 1.00 93.50 236 TYR A CA 1
ATOM 1843 C C . TYR A 1 236 ? -18.501 10.870 5.550 1.00 93.50 236 TYR A C 1
ATOM 1845 O O . TYR A 1 236 ? -18.422 12.031 5.966 1.00 93.50 236 TYR A O 1
ATOM 1853 N N . ILE A 1 237 ? -17.823 9.850 6.068 1.00 94.56 237 ILE A N 1
ATOM 1854 C CA . ILE A 1 237 ? -16.911 9.971 7.202 1.00 94.56 237 ILE A CA 1
ATOM 1855 C C . ILE A 1 237 ? -15.585 9.284 6.900 1.00 94.56 237 ILE A C 1
ATOM 1857 O O . ILE A 1 237 ? -15.536 8.285 6.178 1.00 94.56 237 ILE A O 1
ATOM 1861 N N . VAL A 1 238 ? -14.501 9.816 7.456 1.00 96.62 238 VAL A N 1
ATOM 1862 C CA . VAL A 1 238 ? -13.204 9.143 7.466 1.00 96.62 238 VAL A CA 1
ATOM 1863 C C . VAL A 1 238 ? -13.109 8.291 8.728 1.00 96.62 238 VAL A C 1
ATOM 1865 O O . VAL A 1 238 ? -13.233 8.806 9.831 1.00 96.62 238 VAL A O 1
ATOM 1868 N N . CYS A 1 239 ? -12.869 6.993 8.589 1.00 97.31 239 CYS A N 1
ATOM 1869 C CA . CYS A 1 239 ? -12.647 6.081 9.704 1.00 97.31 239 CYS A CA 1
ATOM 1870 C C . CYS A 1 239 ? -11.212 5.553 9.670 1.00 97.31 239 CYS A C 1
ATOM 1872 O O . CYS A 1 239 ? -10.814 4.864 8.728 1.00 97.31 239 CYS A O 1
ATOM 1874 N N . TRP A 1 240 ? -10.446 5.844 10.716 1.00 97.31 240 TRP A N 1
ATOM 1875 C CA . TRP A 1 240 ? -9.152 5.229 10.982 1.00 97.31 240 TRP A CA 1
ATOM 1876 C C . TRP A 1 240 ? -9.371 3.865 11.632 1.00 97.31 240 TRP A C 1
ATOM 1878 O O . TRP A 1 240 ? -9.559 3.764 12.840 1.00 97.31 240 TRP A O 1
ATOM 1888 N N . LEU A 1 241 ? -9.386 2.808 10.821 1.00 98.06 241 LEU A N 1
ATOM 1889 C CA . LEU A 1 241 ? -9.571 1.447 11.313 1.00 98.06 241 LEU A CA 1
ATOM 1890 C C . LEU A 1 241 ? -8.212 0.841 11.679 1.00 98.06 241 LEU A C 1
ATOM 1892 O O . LEU A 1 241 ? -7.346 0.681 10.815 1.00 98.06 241 LEU A O 1
ATOM 1896 N N . ALA A 1 242 ? -8.024 0.514 12.954 1.00 97.75 242 ALA A N 1
ATOM 1897 C CA . ALA A 1 242 ? -6.771 0.043 13.526 1.00 97.75 242 ALA A CA 1
ATOM 1898 C C . ALA A 1 242 ? -6.892 -1.381 14.086 1.00 97.75 242 ALA A C 1
ATOM 1900 O O . ALA A 1 242 ? -7.889 -1.741 14.712 1.00 97.75 242 ALA A O 1
ATOM 1901 N N . ARG A 1 243 ? -5.835 -2.179 13.904 1.00 97.69 243 ARG A N 1
ATOM 1902 C CA . ARG A 1 243 ? -5.646 -3.471 14.576 1.00 97.69 243 ARG A CA 1
ATOM 1903 C C . ARG A 1 243 ? -4.690 -3.303 15.755 1.00 97.69 243 ARG A C 1
ATOM 1905 O O . ARG A 1 243 ? -3.665 -2.639 15.608 1.00 97.69 243 ARG A O 1
ATOM 1912 N N . HIS A 1 244 ? -4.973 -3.955 16.882 1.00 97.88 244 HIS A N 1
ATOM 1913 C CA . HIS A 1 244 ? -4.069 -3.963 18.038 1.00 97.88 244 HIS A CA 1
ATOM 1914 C C . HIS A 1 244 ? -2.631 -4.421 17.698 1.00 97.88 244 HIS A C 1
ATOM 1916 O O . HIS A 1 244 ? -2.391 -5.144 16.723 1.00 97.88 244 HIS A O 1
ATOM 1922 N N . GLY A 1 245 ? -1.660 -3.981 18.503 1.00 93.31 245 GLY A N 1
ATOM 1923 C CA . GLY A 1 245 ? -0.266 -4.436 18.455 1.00 93.31 245 GLY A CA 1
ATOM 1924 C C . GLY A 1 245 ? -0.104 -5.888 18.908 1.00 93.31 245 GLY A C 1
ATOM 1925 O O . GLY A 1 245 ? -1.056 -6.516 19.364 1.00 93.31 245 GLY A O 1
ATOM 1926 N N . GLN A 1 246 ? 1.102 -6.444 18.787 1.00 93.25 246 GLN A N 1
ATOM 1927 C CA . GLN A 1 246 ? 1.361 -7.814 19.233 1.00 93.25 246 GLN A CA 1
ATOM 1928 C C . GLN A 1 246 ? 0.994 -8.007 20.711 1.00 93.25 246 GLN A C 1
ATOM 1930 O O . GLN A 1 246 ? 1.534 -7.339 21.587 1.00 93.25 246 GLN A O 1
ATOM 1935 N N . ALA A 1 247 ? 0.118 -8.965 20.978 1.00 90.56 247 ALA A N 1
ATOM 1936 C CA . ALA A 1 247 ? -0.227 -9.427 22.313 1.00 90.56 247 ALA A CA 1
ATOM 1937 C C . ALA A 1 247 ? 0.266 -10.859 22.523 1.00 90.56 247 ALA A C 1
ATOM 1939 O O . ALA A 1 247 ? 0.622 -11.551 21.564 1.00 90.56 247 ALA A O 1
ATOM 1940 N N . TRP A 1 248 ? 0.296 -11.310 23.774 1.00 86.56 248 TRP A N 1
ATOM 1941 C CA . TRP A 1 248 ? 0.851 -12.623 24.103 1.00 86.56 248 TRP A CA 1
ATOM 1942 C C . TRP A 1 248 ? 0.140 -13.790 23.399 1.00 86.56 248 TRP A C 1
ATOM 1944 O O . TRP A 1 248 ? 0.810 -14.713 22.939 1.00 86.56 248 TRP A O 1
ATOM 1954 N N . HIS A 1 249 ? -1.168 -13.682 23.135 1.00 84.50 249 HIS A N 1
ATOM 1955 C CA . HIS A 1 249 ? -1.892 -14.689 22.344 1.00 84.50 249 HIS A CA 1
ATOM 1956 C C . HIS A 1 249 ? -1.383 -14.855 20.903 1.00 84.50 249 HIS A C 1
ATOM 1958 O O . HIS A 1 249 ? -1.646 -15.872 20.269 1.00 84.50 249 HIS A O 1
ATOM 1964 N N . ASN A 1 250 ? -0.642 -13.882 20.361 1.00 85.56 250 ASN A N 1
ATOM 1965 C CA . ASN A 1 250 ? -0.055 -13.990 19.026 1.00 85.56 250 ASN A CA 1
ATOM 1966 C C . ASN A 1 250 ? 1.245 -14.807 19.000 1.00 85.56 250 ASN A C 1
ATOM 1968 O O . ASN A 1 250 ? 1.683 -15.184 17.916 1.00 85.56 250 ASN A O 1
ATOM 1972 N N . MET A 1 251 ? 1.883 -15.038 20.151 1.00 74.12 251 MET A N 1
ATOM 1973 C CA . MET A 1 251 ? 3.190 -15.702 20.232 1.00 74.12 251 MET A CA 1
ATOM 1974 C C . MET A 1 251 ? 3.090 -17.234 20.260 1.00 74.12 251 MET A C 1
ATOM 1976 O O . MET A 1 251 ? 4.056 -17.910 19.907 1.00 74.12 251 MET A O 1
ATOM 1980 N N . GLY A 1 252 ? 1.934 -17.793 20.636 1.00 60.06 252 GLY A N 1
ATOM 1981 C CA . GLY A 1 252 ? 1.785 -19.232 20.874 1.00 60.06 252 GLY A CA 1
ATOM 1982 C C . GLY A 1 252 ? 2.732 -19.755 21.969 1.00 60.06 252 GLY A C 1
ATOM 1983 O O . GLY A 1 252 ? 3.349 -18.981 22.694 1.00 60.06 252 GLY A O 1
ATOM 1984 N N . VAL A 1 253 ? 2.873 -21.082 22.073 1.00 49.81 253 VAL A N 1
ATOM 1985 C CA . VAL A 1 253 ? 3.707 -21.761 23.095 1.00 49.81 253 VAL A CA 1
ATOM 1986 C C . VAL A 1 253 ? 5.225 -21.637 22.818 1.00 49.81 253 VAL A C 1
ATOM 1988 O O . VAL A 1 253 ? 6.042 -21.958 23.671 1.00 49.81 253 VAL A O 1
ATOM 1991 N N . ASN A 1 254 ? 5.635 -21.124 21.649 1.00 46.31 254 ASN A N 1
ATOM 1992 C CA . ASN A 1 254 ? 7.038 -21.094 21.200 1.00 46.31 254 ASN A CA 1
ATOM 1993 C C . ASN A 1 254 ? 7.638 -19.675 21.180 1.00 46.31 254 ASN A C 1
ATOM 1995 O O . ASN A 1 254 ? 8.228 -19.247 20.184 1.00 46.31 254 ASN A O 1
ATOM 1999 N N . ALA A 1 255 ? 7.492 -18.920 22.270 1.00 52.84 255 ALA A N 1
ATOM 2000 C CA . ALA A 1 255 ? 8.183 -17.640 22.416 1.00 52.84 255 ALA A CA 1
ATOM 2001 C C . ALA A 1 255 ? 9.712 -17.844 22.540 1.00 52.84 255 ALA A C 1
ATOM 2003 O O . ALA A 1 255 ? 10.183 -18.666 23.319 1.00 52.84 255 ALA A O 1
ATOM 2004 N N . SER A 1 256 ? 10.493 -17.089 21.756 1.00 45.41 256 SER A N 1
ATOM 2005 C CA . SER A 1 256 ? 11.965 -17.162 21.716 1.00 45.41 256 SER A CA 1
ATOM 2006 C C . SER A 1 256 ? 12.621 -16.766 23.062 1.00 45.41 256 SER A C 1
ATOM 2008 O O . SER A 1 256 ? 12.082 -15.891 23.749 1.00 45.41 256 SER A O 1
ATOM 2010 N N . PRO A 1 257 ? 13.807 -17.313 23.425 1.00 46.62 257 PRO A N 1
ATOM 2011 C CA . PRO A 1 257 ? 14.490 -17.063 24.706 1.00 46.62 257 PRO A CA 1
ATOM 2012 C C . PRO A 1 257 ? 14.857 -15.598 24.994 1.00 46.62 257 PRO A C 1
ATOM 2014 O O . PRO A 1 257 ? 15.119 -15.244 26.140 1.00 46.62 257 PRO A O 1
ATOM 2017 N N . GLU A 1 258 ? 14.842 -14.713 23.994 1.00 51.47 258 GLU A N 1
ATOM 2018 C CA . GLU A 1 258 ? 15.057 -13.269 24.196 1.00 51.47 258 GLU A CA 1
ATOM 2019 C C . GLU A 1 258 ? 13.938 -12.593 25.023 1.00 51.47 258 GLU A C 1
ATOM 2021 O O . GLU A 1 258 ? 14.099 -11.465 25.491 1.00 51.47 258 GLU A O 1
ATOM 2026 N N . ASN A 1 259 ? 12.823 -13.295 25.262 1.00 50.84 259 ASN A N 1
ATOM 2027 C CA . ASN A 1 259 ? 11.691 -12.841 26.076 1.00 50.84 259 ASN A CA 1
ATOM 2028 C C . ASN A 1 259 ? 11.742 -13.302 27.551 1.00 50.84 259 ASN A C 1
ATOM 2030 O O . ASN A 1 259 ? 10.811 -13.018 28.300 1.00 50.84 259 ASN A O 1
ATOM 2034 N N . ALA A 1 260 ? 12.821 -13.960 27.996 1.00 44.34 260 ALA A N 1
ATOM 2035 C CA . ALA A 1 260 ? 12.945 -14.664 29.285 1.00 44.34 260 ALA A CA 1
ATOM 2036 C C . ALA A 1 260 ? 12.961 -13.799 30.573 1.00 44.34 260 ALA A C 1
ATOM 2038 O O . ALA A 1 260 ? 13.400 -14.265 31.619 1.00 44.34 260 ALA A O 1
ATOM 2039 N N . SER A 1 261 ? 12.520 -12.536 30.531 1.00 45.81 261 SER A N 1
ATOM 2040 C CA . SER A 1 261 ? 12.541 -11.623 31.695 1.00 45.81 261 SER A CA 1
ATOM 2041 C C . SER A 1 261 ? 11.159 -11.164 32.181 1.00 45.81 261 SER A C 1
ATOM 2043 O O . SER A 1 261 ? 11.078 -10.215 32.958 1.00 45.81 261 SER A O 1
ATOM 2045 N N . ILE A 1 262 ? 10.067 -11.787 31.729 1.00 49.81 262 ILE A N 1
ATOM 2046 C CA . ILE A 1 262 ? 8.688 -11.458 32.140 1.00 49.81 262 ILE A CA 1
ATOM 2047 C C . ILE A 1 262 ? 7.938 -12.785 32.374 1.00 49.81 262 ILE A C 1
ATOM 2049 O O . ILE A 1 262 ? 8.228 -13.722 31.629 1.00 49.81 262 ILE A O 1
ATOM 2053 N N . PRO A 1 263 ? 7.064 -12.901 33.404 1.00 48.56 263 PRO A N 1
ATOM 2054 C CA . PRO A 1 263 ? 6.510 -14.174 33.882 1.00 48.56 263 PRO A CA 1
ATOM 2055 C C . PRO A 1 263 ? 5.944 -15.039 32.761 1.00 48.56 263 PRO A C 1
ATOM 2057 O O . PRO A 1 263 ? 5.411 -14.496 31.795 1.00 48.56 263 PRO A O 1
ATOM 2060 N N . GLU A 1 264 ? 6.063 -16.362 32.913 1.00 52.19 264 GLU A N 1
ATOM 2061 C CA . GLU A 1 264 ? 5.433 -17.372 32.058 1.00 52.19 264 GLU A CA 1
ATOM 2062 C C . GLU A 1 264 ? 3.983 -16.973 31.769 1.00 52.19 264 GLU A C 1
ATOM 2064 O O . GLU A 1 264 ? 3.098 -17.140 32.605 1.00 52.19 264 GLU A O 1
ATOM 2069 N N . TRP A 1 265 ? 3.738 -16.380 30.599 1.00 57.91 265 TRP A N 1
ATOM 2070 C CA . TRP A 1 265 ? 2.377 -16.136 30.162 1.00 57.91 265 TRP A CA 1
ATOM 2071 C C . TRP A 1 265 ? 1.772 -17.490 29.814 1.00 57.91 265 TRP A C 1
ATOM 2073 O O . TRP A 1 265 ? 2.191 -18.138 28.852 1.00 57.91 265 TRP A O 1
ATOM 2083 N N . ASP A 1 266 ? 0.805 -17.918 30.619 1.00 63.09 266 ASP A N 1
ATOM 2084 C CA . ASP A 1 266 ? 0.036 -19.121 30.356 1.00 63.09 266 ASP A CA 1
ATOM 2085 C C . ASP A 1 266 ? -1.015 -18.812 29.285 1.00 63.09 266 ASP A C 1
ATOM 2087 O O . ASP A 1 266 ? -1.790 -17.862 29.405 1.00 63.09 266 ASP A O 1
ATOM 2091 N N . SER A 1 267 ? -1.070 -19.650 28.251 1.00 63.59 267 SER A N 1
ATOM 2092 C CA . SER A 1 267 ? -2.134 -19.668 27.241 1.00 63.59 267 SER A CA 1
ATOM 2093 C C . SER A 1 267 ? -3.559 -19.742 27.813 1.00 63.59 267 SER A C 1
ATOM 2095 O O . SER A 1 267 ? -4.509 -19.420 27.100 1.00 63.59 267 SER A O 1
ATOM 2097 N N . GLN A 1 268 ? -3.706 -20.137 29.083 1.00 66.19 268 GLN A N 1
ATOM 2098 C CA . GLN A 1 268 ? -4.972 -20.136 29.821 1.00 66.19 268 GLN A CA 1
ATOM 2099 C C . GLN A 1 268 ? -5.354 -18.766 30.410 1.00 66.19 268 GLN A C 1
ATOM 2101 O O . GLN A 1 268 ? -6.438 -18.619 30.970 1.00 66.19 268 GLN A O 1
ATOM 2106 N N . THR A 1 269 ? -4.495 -17.751 30.288 1.00 77.94 269 THR A N 1
ATOM 2107 C CA . THR A 1 269 ? -4.740 -16.413 30.842 1.00 77.94 269 THR A CA 1
ATOM 2108 C C . THR A 1 269 ? -5.788 -15.671 30.007 1.00 77.94 269 THR A C 1
ATOM 2110 O O . THR A 1 269 ? -5.646 -15.549 28.785 1.00 77.94 269 THR A O 1
ATOM 2113 N N . ALA A 1 270 ? -6.819 -15.148 30.677 1.00 88.06 270 ALA A N 1
ATOM 2114 C CA . ALA A 1 270 ? -7.825 -14.282 30.069 1.00 88.06 270 ALA A CA 1
ATOM 2115 C C . ALA A 1 270 ? -7.247 -12.911 29.682 1.00 88.06 270 ALA A C 1
ATOM 2117 O O . ALA A 1 270 ? -6.252 -12.474 30.254 1.00 88.06 270 ALA A O 1
ATOM 2118 N N . ASP A 1 271 ? -7.853 -12.270 28.681 1.00 92.50 271 ASP A N 1
ATOM 2119 C CA . ASP A 1 271 ? -7.500 -10.942 28.156 1.00 92.50 271 ASP A CA 1
ATOM 2120 C C . ASP A 1 271 ? -5.991 -10.584 28.131 1.00 92.50 271 ASP A C 1
ATOM 2122 O O . ASP A 1 271 ? -5.517 -9.688 28.835 1.00 92.50 271 ASP A O 1
ATOM 2126 N N . PRO A 1 272 ? -5.184 -11.270 27.306 1.00 90.19 272 PRO A N 1
ATOM 2127 C CA . PRO A 1 272 ? -3.739 -11.116 27.332 1.00 90.19 272 PRO A CA 1
ATOM 2128 C C . PRO A 1 272 ? -3.289 -9.703 26.933 1.00 90.19 272 PRO A C 1
ATOM 2130 O O . PRO A 1 272 ? -3.716 -9.189 25.888 1.00 90.19 272 PRO A O 1
ATOM 2133 N N . PRO A 1 273 ? -2.341 -9.106 27.683 1.00 92.12 273 PRO A N 1
ATOM 2134 C CA . PRO A 1 273 ? -1.836 -7.774 27.393 1.00 92.12 273 PRO A CA 1
ATOM 2135 C C . PRO A 1 273 ? -0.922 -7.761 26.159 1.00 92.12 273 PRO A C 1
ATOM 2137 O O . PRO A 1 273 ? -0.534 -8.800 25.603 1.00 92.12 273 PRO A O 1
ATOM 2140 N N . LEU A 1 274 ? -0.545 -6.552 25.732 1.00 92.31 274 LEU A N 1
ATOM 2141 C CA . LEU A 1 274 ? 0.492 -6.367 24.719 1.00 92.31 274 LEU A CA 1
ATOM 2142 C C . LEU A 1 274 ? 1.835 -6.944 25.191 1.00 92.31 274 LEU A C 1
ATOM 2144 O O . LEU A 1 274 ? 2.181 -6.904 26.370 1.00 92.31 274 LEU A O 1
ATOM 2148 N N . THR A 1 275 ? 2.624 -7.450 24.245 1.00 90.00 275 THR A N 1
ATOM 2149 C CA . THR A 1 275 ? 4.038 -7.749 24.489 1.00 90.00 275 THR A CA 1
ATOM 2150 C C . THR A 1 275 ? 4.855 -6.456 24.429 1.00 90.00 275 THR A C 1
ATOM 2152 O O . THR A 1 275 ? 4.415 -5.447 23.871 1.00 90.00 275 THR A O 1
ATOM 2155 N N . ARG A 1 276 ? 6.118 -6.496 24.879 1.00 89.12 276 ARG A N 1
ATOM 2156 C CA . ARG A 1 276 ? 7.065 -5.382 24.662 1.00 89.12 276 ARG A CA 1
ATOM 2157 C C . ARG A 1 276 ? 7.196 -5.003 23.181 1.00 89.12 276 ARG A C 1
ATOM 2159 O O . ARG A 1 276 ? 7.411 -3.834 22.866 1.00 89.12 276 ARG A O 1
ATOM 2166 N N . LEU A 1 277 ? 7.099 -5.971 22.263 1.00 87.19 277 LEU A N 1
ATOM 2167 C CA . LEU A 1 277 ? 7.102 -5.682 20.828 1.00 87.19 277 LEU A CA 1
ATOM 2168 C C . LEU A 1 277 ? 5.806 -4.979 20.412 1.00 87.19 277 LEU A C 1
ATOM 2170 O O . LEU A 1 277 ? 5.880 -4.001 19.674 1.00 87.19 277 LEU A O 1
ATOM 2174 N N . GLY A 1 278 ? 4.650 -5.422 20.910 1.00 90.75 278 GLY A N 1
ATOM 2175 C CA . GLY A 1 278 ? 3.367 -4.756 20.685 1.00 90.75 278 GLY A CA 1
ATOM 2176 C C . GLY A 1 278 ? 3.363 -3.304 21.147 1.00 90.75 278 GLY A C 1
ATOM 2177 O O . GLY A 1 278 ? 2.991 -2.423 20.379 1.00 90.75 278 GLY A O 1
ATOM 2178 N N . GLU A 1 279 ? 3.884 -3.025 22.342 1.00 94.38 279 GLU A N 1
ATOM 2179 C CA . GLU A 1 279 ? 4.029 -1.652 22.837 1.00 94.38 279 GLU A CA 1
ATOM 2180 C C . GLU A 1 279 ? 4.922 -0.795 21.929 1.00 94.38 279 GLU A C 1
ATOM 2182 O O . GLU A 1 279 ? 4.587 0.349 21.614 1.00 94.38 279 GLU A O 1
ATOM 2187 N N . ARG A 1 280 ? 6.061 -1.339 21.471 1.00 92.12 280 ARG A N 1
ATOM 2188 C CA . ARG A 1 280 ? 6.945 -0.643 20.519 1.00 92.12 280 ARG A CA 1
ATOM 2189 C C . ARG A 1 280 ? 6.245 -0.388 19.186 1.00 92.12 280 ARG A C 1
ATOM 2191 O O . ARG A 1 280 ? 6.439 0.680 18.614 1.00 92.12 280 ARG A O 1
ATOM 2198 N N . GLN A 1 281 ? 5.441 -1.333 18.700 1.00 91.81 281 GLN A N 1
ATOM 2199 C CA . GLN A 1 281 ? 4.650 -1.172 17.479 1.00 91.81 281 GLN A CA 1
ATOM 2200 C C . GLN A 1 281 ? 3.635 -0.025 17.624 1.00 91.81 281 GLN A C 1
ATOM 2202 O O . GLN A 1 281 ? 3.576 0.844 16.755 1.00 91.81 281 GLN A O 1
ATOM 2207 N N . SER A 1 282 ? 2.906 0.045 18.742 1.00 95.25 282 SER A N 1
ATOM 2208 C CA . SER A 1 282 ? 1.959 1.135 19.022 1.00 95.25 282 SER A CA 1
ATOM 2209 C C . SER A 1 282 ? 2.659 2.493 19.183 1.00 95.25 282 SER A C 1
ATOM 2211 O O . SER A 1 282 ? 2.201 3.494 18.636 1.00 95.25 282 SER A O 1
ATOM 2213 N N . LYS A 1 283 ? 3.825 2.543 19.842 1.00 94.69 283 LYS A N 1
ATOM 2214 C CA . LYS A 1 283 ? 4.641 3.772 19.938 1.00 94.69 283 LYS A CA 1
ATOM 2215 C C . LYS A 1 283 ? 5.216 4.209 18.587 1.00 94.69 283 LYS A C 1
ATOM 2217 O O . LYS A 1 283 ? 5.294 5.402 18.304 1.00 94.69 283 LYS A O 1
ATOM 2222 N N . ALA A 1 284 ? 5.592 3.269 17.721 1.00 91.88 284 ALA A N 1
ATOM 2223 C CA . ALA A 1 284 ? 6.016 3.589 16.359 1.00 91.88 284 ALA A CA 1
ATOM 2224 C C . ALA A 1 284 ? 4.871 4.220 15.549 1.00 91.88 284 ALA A C 1
ATOM 2226 O O . ALA A 1 284 ? 5.095 5.185 14.818 1.00 91.88 284 ALA A O 1
ATOM 2227 N N . LEU A 1 285 ? 3.641 3.726 15.730 1.00 91.62 285 LEU A N 1
ATOM 2228 C CA . LEU A 1 285 ? 2.446 4.328 15.147 1.00 91.62 285 LEU A CA 1
ATOM 2229 C C . LEU A 1 285 ? 2.197 5.745 15.695 1.00 91.62 285 LEU A C 1
ATOM 2231 O O . LEU A 1 285 ? 1.961 6.656 14.906 1.00 91.62 285 LEU A O 1
ATOM 2235 N N . ASN A 1 286 ? 2.327 5.971 17.007 1.00 95.31 286 ASN A N 1
ATOM 2236 C CA . ASN A 1 286 ? 2.257 7.313 17.608 1.00 95.31 286 ASN A CA 1
ATOM 2237 C C . ASN A 1 286 ? 3.272 8.292 16.986 1.00 95.31 286 ASN A C 1
ATOM 2239 O O . ASN A 1 286 ? 2.915 9.409 16.611 1.00 95.31 286 ASN A O 1
ATOM 2243 N N . ASN A 1 287 ? 4.525 7.861 16.810 1.00 93.19 287 ASN A N 1
ATOM 2244 C CA . ASN A 1 287 ? 5.560 8.678 16.171 1.00 93.19 287 ASN A CA 1
ATOM 2245 C C . ASN A 1 287 ? 5.208 9.024 14.718 1.00 93.19 287 ASN A C 1
ATOM 2247 O O . ASN A 1 287 ? 5.445 10.151 14.282 1.00 93.19 287 ASN A O 1
ATOM 2251 N N . LEU A 1 288 ? 4.611 8.083 13.977 1.00 91.12 288 LEU A N 1
ATOM 2252 C CA . LEU A 1 288 ? 4.129 8.330 12.618 1.00 91.12 288 LEU A CA 1
ATOM 2253 C C . LEU A 1 288 ? 3.010 9.382 12.600 1.00 91.12 288 LEU A C 1
ATOM 2255 O O . LEU A 1 288 ? 3.055 10.296 11.779 1.00 91.12 288 LEU A O 1
ATOM 2259 N N . TRP A 1 289 ? 2.047 9.296 13.523 1.00 93.69 289 TRP A N 1
ATOM 2260 C CA . TRP A 1 289 ? 1.000 10.310 13.677 1.00 93.69 289 TRP A CA 1
ATOM 2261 C C . TRP A 1 289 ? 1.587 11.694 13.940 1.00 93.69 289 TRP A C 1
ATOM 2263 O O . TRP A 1 289 ? 1.242 12.640 13.239 1.00 93.69 289 TRP A O 1
ATOM 2273 N N . LYS A 1 290 ? 2.524 11.816 14.886 1.00 93.69 290 LYS A N 1
ATOM 2274 C CA . LYS A 1 290 ? 3.204 13.087 15.182 1.00 93.69 290 LYS A CA 1
ATOM 2275 C C . LYS A 1 290 ? 3.964 13.643 13.980 1.00 93.69 290 LYS A C 1
ATOM 2277 O O . LYS A 1 290 ? 3.903 14.843 13.725 1.00 93.69 290 LYS A O 1
ATOM 2282 N N . ALA A 1 291 ? 4.648 12.786 13.224 1.00 91.12 291 ALA A N 1
ATOM 2283 C CA . ALA A 1 291 ? 5.353 13.197 12.014 1.00 91.12 291 ALA A CA 1
ATOM 2284 C C . ALA A 1 291 ? 4.386 13.731 10.941 1.00 91.12 291 ALA A C 1
ATOM 2286 O O . ALA A 1 291 ? 4.652 14.764 10.330 1.00 91.12 291 ALA A O 1
ATOM 2287 N N . GLU A 1 292 ? 3.246 13.066 10.735 1.00 90.00 292 GLU A N 1
ATOM 2288 C CA . GLU A 1 292 ? 2.231 13.504 9.770 1.00 90.00 292 GLU A CA 1
ATOM 2289 C C . GLU A 1 292 ? 1.424 14.724 10.263 1.00 90.00 292 GLU A C 1
ATOM 2291 O O . GLU A 1 292 ? 0.985 15.535 9.448 1.00 90.00 292 GLU A O 1
ATOM 2296 N N . LEU A 1 293 ? 1.285 14.914 11.579 1.00 92.00 293 LEU A N 1
ATOM 2297 C CA . LEU A 1 293 ? 0.741 16.134 12.191 1.00 92.00 293 LEU A CA 1
ATOM 2298 C C . LEU A 1 293 ? 1.674 17.334 12.016 1.00 92.00 293 LEU A C 1
ATOM 2300 O O . LEU A 1 293 ? 1.208 18.440 11.758 1.00 92.00 293 LEU A O 1
ATOM 2304 N N . GLY A 1 294 ? 2.989 17.120 12.110 1.00 89.56 294 GLY A N 1
ATOM 2305 C CA . GLY A 1 294 ? 4.010 18.159 11.955 1.00 89.56 294 GLY A CA 1
ATOM 2306 C C . GLY A 1 294 ? 4.222 18.653 10.517 1.00 89.56 294 GLY A C 1
ATOM 2307 O O . GLY A 1 294 ? 5.101 19.483 10.280 1.00 89.56 294 GLY A O 1
ATOM 2308 N N . ARG A 1 295 ? 3.456 18.161 9.533 1.00 86.19 295 ARG A N 1
ATOM 2309 C CA . ARG A 1 295 ? 3.589 18.577 8.129 1.00 86.19 295 ARG A CA 1
ATOM 2310 C C . ARG A 1 295 ? 3.111 20.014 7.939 1.00 86.19 295 ARG A C 1
ATOM 2312 O O . ARG A 1 295 ? 1.929 20.323 8.088 1.00 86.19 295 ARG A O 1
ATOM 2319 N N . ASN A 1 296 ? 4.037 20.888 7.547 1.00 84.19 296 ASN A N 1
ATOM 2320 C CA . ASN A 1 296 ? 3.774 22.315 7.382 1.00 84.19 296 ASN A CA 1
ATOM 2321 C C . ASN A 1 296 ? 2.623 22.579 6.391 1.00 84.19 296 ASN A C 1
ATOM 2323 O O . ASN A 1 296 ? 2.713 22.242 5.211 1.00 84.19 296 ASN A O 1
ATOM 2327 N N . GLY A 1 297 ? 1.540 23.183 6.885 1.00 85.81 297 GLY A N 1
ATOM 2328 C CA . GLY A 1 297 ? 0.360 23.539 6.094 1.00 85.81 297 GLY A CA 1
ATOM 2329 C C . GLY A 1 297 ? -0.494 22.361 5.606 1.00 85.81 297 GLY A C 1
ATOM 2330 O O . GLY A 1 297 ? -1.466 22.592 4.883 1.00 85.81 297 GLY A O 1
ATOM 2331 N N . ASP A 1 298 ? -0.167 21.119 5.971 1.00 89.44 298 ASP A N 1
ATOM 2332 C CA . ASP A 1 298 ? -0.925 19.931 5.572 1.00 89.44 298 ASP A CA 1
ATOM 2333 C C . ASP A 1 298 ? -0.962 18.854 6.672 1.00 89.44 298 ASP A C 1
ATOM 2335 O O . ASP A 1 298 ? -0.464 17.752 6.456 1.00 89.44 298 ASP A O 1
ATOM 2339 N N . PRO A 1 299 ? -1.517 19.139 7.864 1.00 91.94 299 PRO A N 1
ATOM 2340 C CA . PRO A 1 299 ? -1.594 18.147 8.928 1.00 91.94 299 PRO A CA 1
ATOM 2341 C C . PRO A 1 299 ? -2.618 17.053 8.599 1.00 91.94 299 PRO A C 1
ATOM 2343 O O . PRO A 1 299 ? -3.690 17.323 8.025 1.00 91.94 299 PRO A O 1
ATOM 2346 N N . ILE A 1 300 ? -2.291 15.828 9.016 1.00 92.62 300 ILE A N 1
ATOM 2347 C CA . ILE A 1 300 ? -3.198 14.675 8.997 1.00 92.62 300 ILE A CA 1
ATOM 2348 C C . ILE A 1 300 ? -4.499 14.985 9.765 1.00 92.62 300 ILE A C 1
ATOM 2350 O O . ILE A 1 300 ? -4.447 15.600 10.832 1.00 92.62 300 ILE A O 1
ATOM 2354 N N . PRO A 1 301 ? -5.679 14.600 9.240 1.00 92.12 301 PRO A N 1
ATOM 2355 C CA . PRO A 1 301 ? -6.935 14.799 9.951 1.00 92.12 301 PRO A CA 1
ATOM 2356 C C . PRO A 1 301 ? -7.034 13.878 11.175 1.00 92.12 301 PRO A C 1
ATOM 2358 O O . PRO A 1 301 ? -6.954 12.652 11.052 1.00 92.12 301 PRO A O 1
ATOM 2361 N N . LEU A 1 302 ? -7.229 14.483 12.346 1.00 93.50 302 LEU A N 1
ATOM 2362 C CA . LEU A 1 302 ? -7.386 13.779 13.616 1.00 93.50 302 LEU A CA 1
ATOM 2363 C C . LEU A 1 302 ? -8.824 13.295 13.821 1.00 93.50 302 LEU A C 1
ATOM 2365 O O . LEU A 1 302 ? -9.751 14.005 13.433 1.00 93.50 302 LEU A O 1
ATOM 2369 N N . PRO A 1 303 ? -9.019 12.116 14.434 1.00 94.19 303 PRO A N 1
ATOM 2370 C CA . PRO A 1 303 ? -10.344 11.661 14.826 1.00 94.19 303 PRO A CA 1
ATOM 2371 C C . PRO A 1 303 ? -10.917 12.515 15.964 1.00 94.19 303 PRO A C 1
ATOM 2373 O O . PRO A 1 303 ? -10.212 12.824 16.922 1.00 94.19 303 PRO A O 1
ATOM 2376 N N . THR A 1 304 ? -12.202 12.857 15.869 1.00 91.50 304 THR A N 1
ATOM 2377 C CA . THR A 1 304 ? -12.967 13.550 16.923 1.00 91.50 304 THR A CA 1
ATOM 2378 C C . THR A 1 304 ? -13.580 12.573 17.922 1.00 91.50 304 THR A C 1
ATOM 2380 O O . THR A 1 304 ? -13.761 12.913 19.088 1.00 91.50 304 THR A O 1
ATOM 2383 N N . LYS A 1 305 ? -13.864 11.340 17.481 1.00 94.62 305 LYS A N 1
ATOM 2384 C CA . LYS A 1 305 ? -14.353 10.235 18.316 1.00 94.62 305 LYS A CA 1
ATOM 2385 C C . LYS A 1 305 ? -13.469 9.003 18.159 1.00 94.62 305 LYS A C 1
ATOM 2387 O O . LYS A 1 305 ? -13.036 8.665 17.052 1.00 94.62 305 LYS A O 1
ATOM 2392 N N . LEU A 1 306 ? -13.217 8.326 19.275 1.00 97.25 306 LEU A N 1
ATOM 2393 C CA . LEU A 1 306 ? -12.429 7.100 19.344 1.00 97.25 306 LEU A CA 1
ATOM 2394 C C . LEU A 1 306 ? -13.312 5.976 19.886 1.00 97.25 306 LEU A C 1
ATOM 2396 O O . LEU A 1 306 ? -13.866 6.105 20.974 1.00 97.25 306 LEU A O 1
ATOM 2400 N N . PHE A 1 307 ? -13.410 4.882 19.140 1.00 98.31 307 PHE A N 1
ATOM 2401 C CA . PHE A 1 307 ? -14.106 3.664 19.538 1.00 98.31 307 PHE A CA 1
ATOM 2402 C C . PHE A 1 307 ? -13.098 2.529 19.697 1.00 98.31 307 PHE A C 1
ATOM 2404 O O . PHE A 1 307 ? -12.161 2.403 18.898 1.00 98.31 307 PHE A O 1
ATOM 2411 N N . CYS A 1 308 ? -13.273 1.695 20.716 1.00 98.38 308 CYS A N 1
ATOM 2412 C CA . CYS A 1 308 ? -12.328 0.624 21.006 1.00 98.38 308 CYS A CA 1
ATOM 2413 C C . CYS A 1 308 ? -13.022 -0.653 21.477 1.00 98.38 308 CYS A C 1
ATOM 2415 O O . CYS A 1 308 ? -14.058 -0.608 22.138 1.00 98.38 308 CYS A O 1
ATOM 2417 N N . SER A 1 309 ? -12.413 -1.791 21.151 1.00 98.50 309 SER A N 1
ATOM 2418 C CA . SER A 1 309 ? -12.707 -3.070 21.800 1.00 98.50 309 SER A CA 1
ATOM 2419 C C . SER A 1 309 ? -12.389 -3.007 23.303 1.00 98.50 309 SER A C 1
ATOM 2421 O O . SER A 1 309 ? -11.414 -2.350 23.674 1.00 98.50 309 SER A O 1
ATOM 2423 N N . PRO A 1 310 ? -13.143 -3.713 24.167 1.00 98.00 310 PRO A N 1
ATOM 2424 C CA . PRO A 1 310 ? -12.868 -3.795 25.603 1.00 98.00 310 PRO A CA 1
ATOM 2425 C C . PRO A 1 310 ? -11.634 -4.627 25.955 1.00 98.00 310 PRO A C 1
ATOM 2427 O O . PRO A 1 310 ? -11.189 -4.580 27.095 1.00 98.00 310 PRO A O 1
ATOM 2430 N N . LEU A 1 311 ? -11.076 -5.391 25.010 1.00 97.75 311 LEU A N 1
ATOM 2431 C CA . LEU A 1 311 ? -9.914 -6.236 25.277 1.00 97.75 311 LEU A CA 1
ATOM 2432 C C . LEU A 1 311 ? -8.662 -5.376 25.499 1.00 97.75 311 LEU A C 1
ATOM 2434 O O . LEU A 1 311 ? -8.317 -4.524 24.671 1.00 97.75 311 LEU A O 1
ATOM 2438 N N . SER A 1 312 ? -7.941 -5.645 26.586 1.00 96.50 312 SER A N 1
ATOM 2439 C CA . SER A 1 312 ? -6.822 -4.853 27.110 1.00 96.50 312 SER A CA 1
ATOM 2440 C C . SER A 1 312 ? -5.758 -4.542 26.059 1.00 96.50 312 SER A C 1
ATOM 2442 O O . SER A 1 312 ? -5.231 -3.431 25.991 1.00 96.50 312 SER A O 1
ATOM 2444 N N . ARG A 1 313 ? -5.474 -5.490 25.158 1.00 96.62 313 ARG A N 1
ATOM 2445 C CA . ARG A 1 313 ? -4.545 -5.301 24.028 1.00 96.62 313 ARG A CA 1
ATOM 2446 C C . ARG A 1 313 ? -4.968 -4.205 23.041 1.00 96.62 313 ARG A C 1
ATOM 2448 O O . ARG A 1 313 ? -4.108 -3.493 22.511 1.00 96.62 313 ARG A O 1
ATOM 2455 N N . ALA A 1 314 ? -6.266 -4.060 22.778 1.00 98.31 314 ALA A N 1
ATOM 2456 C CA . ALA A 1 314 ? -6.801 -3.016 21.908 1.00 98.31 314 ALA A CA 1
ATOM 2457 C C . ALA A 1 314 ? -6.792 -1.655 22.618 1.00 98.31 314 ALA A C 1
ATOM 2459 O O . ALA A 1 314 ? -6.281 -0.687 22.049 1.00 98.31 314 ALA A O 1
ATOM 2460 N N . LEU A 1 315 ? -7.236 -1.608 23.879 1.00 98.12 315 LEU A N 1
ATOM 2461 C CA . LEU A 1 315 ? -7.203 -0.405 24.720 1.00 98.12 315 LEU A CA 1
ATOM 2462 C C . LEU A 1 315 ? -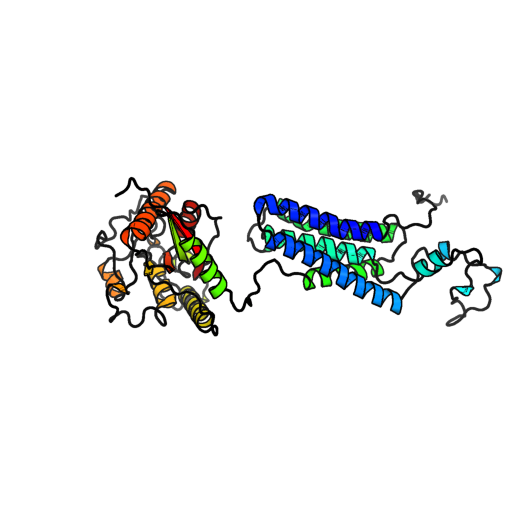5.782 0.144 24.879 1.00 98.12 315 LEU A C 1
ATOM 2464 O O . LEU A 1 315 ? -5.534 1.310 24.575 1.00 98.12 315 LEU A O 1
ATOM 2468 N N . ALA A 1 316 ? -4.822 -0.712 25.234 1.00 97.75 316 ALA A N 1
ATOM 2469 C CA . ALA A 1 316 ? -3.417 -0.333 25.343 1.00 97.75 316 ALA A CA 1
ATOM 2470 C C . ALA A 1 316 ? -2.850 0.169 24.007 1.00 97.75 316 ALA A C 1
ATOM 2472 O O . ALA A 1 316 ? -2.103 1.144 23.978 1.00 97.75 316 ALA A O 1
ATOM 2473 N N . THR A 1 317 ? -3.230 -0.450 22.881 1.00 98.19 317 THR A N 1
ATOM 2474 C CA . THR A 1 317 ? -2.801 0.025 21.556 1.00 98.19 317 THR A CA 1
ATOM 2475 C C . THR A 1 317 ? -3.326 1.430 21.275 1.00 98.19 317 THR A C 1
ATOM 2477 O O . THR A 1 317 ? -2.561 2.277 20.812 1.00 98.19 317 THR A O 1
ATOM 2480 N N . MET A 1 318 ? -4.607 1.683 21.547 1.00 97.62 318 MET A N 1
ATOM 2481 C CA . MET A 1 318 ? -5.239 2.986 21.344 1.00 97.62 318 MET A CA 1
ATOM 2482 C C . MET A 1 318 ? -4.605 4.063 22.235 1.00 97.62 318 MET A C 1
ATOM 2484 O O . MET A 1 318 ? -4.217 5.110 21.718 1.00 97.62 318 MET A O 1
ATOM 2488 N N . GLU A 1 319 ? -4.440 3.803 23.536 1.00 96.00 319 GLU A N 1
ATOM 2489 C CA . GLU A 1 319 ? -3.825 4.747 24.482 1.00 96.00 319 GLU A CA 1
ATOM 2490 C C . GLU A 1 319 ? -2.370 5.052 24.113 1.00 96.00 319 GLU A C 1
ATOM 2492 O O . GLU A 1 319 ? -1.985 6.215 24.030 1.00 96.00 319 GLU A O 1
ATOM 2497 N N . LEU A 1 320 ? -1.565 4.039 23.776 1.00 96.69 320 LEU A N 1
ATOM 2498 C CA . LEU A 1 320 ? -0.193 4.262 23.304 1.00 96.69 320 LEU A CA 1
ATOM 2499 C C . LEU A 1 320 ? -0.147 5.032 21.976 1.00 96.69 320 LEU A C 1
ATOM 2501 O O . LEU A 1 320 ? 0.824 5.739 21.713 1.00 96.69 320 LEU A O 1
ATOM 2505 N N . THR A 1 321 ? -1.177 4.903 21.134 1.00 96.25 321 THR A N 1
ATOM 2506 C CA . THR A 1 321 ? -1.249 5.588 19.837 1.00 96.25 321 THR A CA 1
ATOM 2507 C C . THR A 1 321 ? -1.659 7.050 19.981 1.00 96.25 321 THR A C 1
ATOM 2509 O O . THR A 1 321 ? -1.016 7.899 19.373 1.00 96.25 321 THR A O 1
ATOM 2512 N N . PHE A 1 322 ? -2.689 7.363 20.771 1.00 94.81 322 PHE A N 1
ATOM 2513 C CA . PHE A 1 322 ? -3.318 8.693 20.821 1.00 94.81 322 PHE A CA 1
ATOM 2514 C C . PHE A 1 322 ? -3.088 9.463 22.131 1.00 94.81 322 PHE A C 1
ATOM 2516 O O . PHE A 1 322 ? -3.276 10.682 22.153 1.00 94.81 322 PHE A O 1
ATOM 2523 N N . GLY A 1 323 ? -2.651 8.784 23.196 1.00 89.25 323 GLY A N 1
ATOM 2524 C CA . GLY A 1 323 ? -2.496 9.318 24.553 1.00 89.25 323 GLY A CA 1
ATOM 2525 C C . GLY A 1 323 ? -1.787 10.668 24.599 1.00 89.25 323 GLY A C 1
ATOM 2526 O O . GLY A 1 323 ? -2.323 11.646 25.107 1.00 89.25 323 GLY A O 1
ATOM 2527 N N . GLU A 1 324 ? -0.602 10.744 23.991 1.00 85.69 324 GLU A N 1
ATOM 2528 C CA . GLU A 1 324 ? 0.289 11.899 24.149 1.00 85.69 324 GLU A CA 1
ATOM 2529 C C . GLU A 1 324 ? -0.152 13.181 23.424 1.00 85.69 324 GLU A C 1
ATOM 2531 O O . GLU A 1 324 ? 0.236 14.263 23.852 1.00 85.69 324 GLU A O 1
ATOM 2536 N N . PHE A 1 325 ? -0.899 13.093 22.315 1.00 85.06 325 PHE A N 1
ATOM 2537 C CA . PHE A 1 325 ? -1.193 14.270 21.475 1.00 85.06 325 PHE A CA 1
ATOM 2538 C C . PHE A 1 325 ? -2.680 14.550 21.256 1.00 85.06 325 PHE A C 1
ATOM 2540 O O . PHE A 1 325 ? -3.019 15.660 20.856 1.00 85.06 325 PHE A O 1
ATOM 2547 N N . LEU A 1 326 ? -3.552 13.562 21.463 1.00 88.50 326 LEU A N 1
ATOM 2548 C CA . LEU A 1 326 ? -4.991 13.711 21.239 1.00 88.50 326 LEU A CA 1
ATOM 2549 C C . LEU A 1 326 ? -5.778 13.616 22.543 1.00 88.50 326 LEU A C 1
ATOM 2551 O O . LEU A 1 326 ? -6.730 14.360 22.732 1.00 88.50 326 LEU A O 1
ATOM 2555 N N . LEU A 1 327 ? -5.388 12.698 23.425 1.00 86.94 327 LEU A N 1
ATOM 2556 C CA . LEU A 1 327 ? -6.193 12.329 24.584 1.00 86.94 327 LEU A CA 1
ATOM 2557 C C . LEU A 1 327 ? -5.754 12.973 25.908 1.00 86.94 327 LEU A C 1
ATOM 2559 O O . LEU A 1 327 ? -6.556 13.046 26.836 1.00 86.94 327 LEU A O 1
ATOM 2563 N N . GLY A 1 328 ? -4.500 13.413 26.029 1.00 84.38 328 GLY A N 1
ATOM 2564 C CA . GLY A 1 328 ? -3.989 14.029 27.255 1.00 84.38 328 GLY A CA 1
ATOM 2565 C C . GLY A 1 328 ? -4.048 13.104 28.481 1.00 84.38 328 GLY A C 1
ATOM 2566 O O . GLY A 1 328 ? -4.049 11.874 28.356 1.00 84.38 328 GLY A O 1
ATOM 2567 N N . ASP A 1 329 ? -4.091 13.704 29.677 1.00 83.94 329 ASP A N 1
ATOM 2568 C CA . ASP A 1 329 ? -4.126 12.974 30.951 1.00 83.94 329 ASP A CA 1
ATOM 2569 C C . ASP A 1 329 ? -5.458 12.218 31.118 1.00 83.94 329 ASP A C 1
ATOM 2571 O O . ASP A 1 329 ? -6.512 12.855 31.210 1.00 83.94 329 ASP A O 1
ATOM 2575 N N . PRO A 1 330 ? -5.440 10.872 31.203 1.00 84.00 330 PRO A N 1
ATOM 2576 C CA . PRO A 1 330 ? -6.650 10.064 31.328 1.00 84.00 330 PRO A CA 1
ATOM 2577 C C . PRO A 1 330 ? -7.513 10.422 32.542 1.00 84.00 330 PRO A C 1
ATOM 2579 O O . PRO A 1 330 ? -8.729 10.265 32.478 1.00 84.00 330 PRO A O 1
ATOM 2582 N N . ASN A 1 331 ? -6.929 10.952 33.618 1.00 83.38 331 ASN A N 1
ATOM 2583 C CA . ASN A 1 331 ? -7.668 11.252 34.845 1.00 83.38 331 ASN A CA 1
ATOM 2584 C C . ASN A 1 331 ? -8.474 12.556 34.771 1.00 83.38 331 ASN A C 1
ATOM 2586 O O . ASN A 1 331 ? -9.330 12.792 35.622 1.00 83.38 331 ASN A O 1
ATOM 2590 N N . THR A 1 332 ? -8.219 13.405 33.770 1.00 82.75 332 THR A N 1
ATOM 2591 C CA . THR A 1 332 ? -8.839 14.737 33.656 1.00 82.75 332 THR A CA 1
ATOM 2592 C C . THR A 1 332 ? -9.731 14.906 32.423 1.00 82.75 332 THR A C 1
ATOM 2594 O O . THR A 1 332 ? -10.361 15.952 32.274 1.00 82.75 332 THR A O 1
ATOM 2597 N N . ARG A 1 333 ? -9.863 13.875 31.572 1.00 84.00 333 ARG A N 1
ATOM 2598 C CA . ARG A 1 333 ? -10.686 13.912 30.346 1.00 84.00 333 ARG A CA 1
ATOM 2599 C C . ARG A 1 333 ? -12.158 14.191 30.647 1.00 84.00 333 ARG A C 1
ATOM 2601 O O . ARG A 1 333 ? -12.792 13.462 31.430 1.00 84.00 333 ARG A O 1
ATOM 2608 N N . ALA A 1 334 ? -12.728 15.182 29.960 1.00 78.06 334 ALA A N 1
ATOM 2609 C CA . ALA A 1 334 ? -14.164 15.429 29.996 1.00 78.06 334 ALA A CA 1
ATOM 2610 C C . ALA A 1 334 ? -14.921 14.246 29.358 1.00 78.06 334 ALA A C 1
ATOM 2612 O O . ALA A 1 334 ? -14.411 13.645 28.414 1.00 78.06 334 ALA A O 1
ATOM 2613 N N . PRO A 1 335 ? -16.141 13.896 29.814 1.00 73.31 335 PRO A N 1
ATOM 2614 C CA . PRO A 1 335 ? -16.871 12.733 29.299 1.00 73.31 335 PRO A CA 1
ATOM 2615 C C . PRO A 1 335 ? -17.005 12.679 27.767 1.00 73.31 335 PRO A C 1
ATOM 2617 O O . PRO A 1 335 ? -16.808 11.623 27.182 1.00 73.31 335 PRO A O 1
ATOM 2620 N N . GLY A 1 336 ? -17.255 13.814 27.100 1.00 71.56 336 GLY A N 1
ATOM 2621 C CA . GLY A 1 336 ? -17.400 13.877 25.636 1.00 71.56 336 GLY A CA 1
ATOM 2622 C C . GLY A 1 336 ? -16.109 13.667 24.831 1.00 71.56 336 GLY A C 1
ATOM 2623 O O . GLY A 1 336 ? -16.187 13.484 23.613 1.00 71.56 336 GLY A O 1
ATOM 2624 N N . GLU A 1 337 ? -14.957 13.683 25.508 1.00 78.06 337 GLU A N 1
ATOM 2625 C CA . GLU A 1 337 ? -13.605 13.517 24.955 1.00 78.06 337 GLU A CA 1
ATOM 2626 C C . GLU A 1 337 ? -13.028 12.120 25.242 1.00 78.06 337 GLU A C 1
ATOM 2628 O O . GLU A 1 337 ? -11.942 11.779 24.768 1.00 78.06 337 GLU A O 1
ATOM 2633 N N . ARG A 1 338 ? -13.732 11.297 26.032 1.00 92.25 338 ARG A N 1
ATOM 2634 C CA . ARG A 1 338 ? -13.277 9.948 26.379 1.00 92.25 338 ARG A CA 1
ATOM 2635 C C . ARG A 1 338 ? -13.512 8.987 25.212 1.00 92.25 338 ARG A C 1
ATOM 2637 O O . ARG A 1 338 ? -14.585 9.022 24.606 1.00 92.25 338 ARG A O 1
ATOM 2644 N N . PRO A 1 339 ? -12.557 8.088 24.913 1.00 96.62 339 PRO A N 1
ATOM 2645 C CA . PRO A 1 339 ? -12.818 6.962 24.029 1.00 96.62 339 PRO A CA 1
ATOM 2646 C C . PRO A 1 339 ? -13.997 6.126 24.528 1.00 96.62 339 PRO A C 1
ATOM 2648 O O . PRO A 1 339 ? -14.087 5.857 25.727 1.00 96.62 339 PRO A O 1
ATOM 2651 N N . LEU A 1 340 ? -14.858 5.685 23.612 1.00 97.44 340 LEU A N 1
ATOM 2652 C CA . LEU A 1 340 ? -15.989 4.816 23.917 1.00 97.44 340 LEU A CA 1
ATOM 2653 C C . LEU A 1 340 ? -15.619 3.348 23.672 1.00 97.44 340 LEU A C 1
ATOM 2655 O O . LEU A 1 340 ? -15.251 2.952 22.564 1.00 97.44 340 LEU A O 1
ATOM 2659 N N . VAL A 1 341 ? -15.735 2.541 24.718 1.00 98.31 341 VAL A N 1
ATOM 2660 C CA . VAL A 1 341 ? -15.529 1.095 24.690 1.00 98.31 341 VAL A CA 1
ATOM 2661 C C . VAL A 1 341 ? -16.845 0.407 24.352 1.00 98.31 341 VAL A C 1
ATOM 2663 O O . VAL A 1 341 ? -17.849 0.630 25.033 1.00 98.31 341 VAL A O 1
ATOM 2666 N N . LEU A 1 342 ? -16.821 -0.418 23.304 1.00 98.12 342 LEU A N 1
ATOM 2667 C CA . LEU A 1 342 ? -17.991 -1.106 22.757 1.00 98.12 342 LEU A CA 1
ATOM 2668 C C . LEU A 1 342 ? -17.753 -2.618 22.739 1.00 98.12 342 LEU A C 1
ATOM 2670 O O . LEU A 1 342 ? -16.828 -3.093 22.072 1.00 98.12 342 LEU A O 1
ATOM 2674 N N . GLU A 1 343 ? -18.613 -3.379 23.413 1.00 96.06 343 GLU A N 1
ATOM 2675 C CA . GLU A 1 343 ? -18.533 -4.840 23.532 1.00 96.06 343 GLU A CA 1
ATOM 2676 C C . GLU A 1 343 ? -18.563 -5.516 22.158 1.00 96.06 343 GLU A C 1
ATOM 2678 O O . GLU A 1 343 ? -17.832 -6.467 21.878 1.00 96.06 343 GLU A O 1
ATOM 2683 N N . GLY A 1 344 ? -19.344 -4.957 21.237 1.00 97.00 344 GLY A N 1
ATOM 2684 C CA . GLY A 1 344 ? -19.473 -5.463 19.879 1.00 97.00 344 GLY A CA 1
ATOM 2685 C C . GLY A 1 344 ? -18.217 -5.339 19.004 1.00 97.00 344 GLY A C 1
ATOM 2686 O O . GLY A 1 344 ? -18.181 -5.930 17.926 1.00 97.00 344 GLY A O 1
ATOM 2687 N N . LEU A 1 345 ? -17.159 -4.657 19.468 1.00 98.06 345 LEU A N 1
ATOM 2688 C CA . LEU A 1 345 ? -15.857 -4.571 18.790 1.00 98.06 345 LEU A CA 1
ATOM 2689 C C . LEU A 1 345 ? -14.837 -5.634 19.240 1.00 98.06 345 LEU A C 1
ATOM 2691 O O . LEU A 1 345 ? -13.693 -5.594 18.775 1.00 98.06 345 LEU A O 1
ATOM 2695 N N . ARG A 1 346 ? -15.213 -6.575 20.117 1.00 95.62 346 ARG A N 1
ATOM 2696 C CA . ARG A 1 346 ? -14.378 -7.732 20.499 1.00 95.62 346 ARG A CA 1
ATOM 2697 C C . ARG A 1 346 ? -14.040 -8.606 19.293 1.00 95.62 346 ARG A C 1
ATOM 2699 O O . ARG A 1 346 ? -14.830 -8.668 18.349 1.00 95.62 346 ARG A O 1
ATOM 2706 N N . GLU A 1 347 ? -12.912 -9.322 19.365 1.00 95.25 347 GLU A N 1
ATOM 2707 C CA . GLU A 1 347 ? -12.636 -10.452 18.456 1.00 95.25 347 GLU A CA 1
ATOM 2708 C C . GLU A 1 347 ? -13.739 -11.526 18.591 1.00 95.25 347 GLU A C 1
ATOM 2710 O O . GLU A 1 347 ? -14.718 -11.330 19.318 1.00 95.25 347 GLU A O 1
ATOM 2715 N N . PHE A 1 348 ? -13.626 -12.630 17.856 1.00 93.50 348 PHE A N 1
ATOM 2716 C CA . PHE A 1 348 ? -14.533 -13.772 17.987 1.00 93.50 348 PHE A CA 1
ATOM 2717 C C . PHE A 1 348 ? -14.792 -14.129 19.456 1.00 93.50 348 PHE A C 1
ATOM 2719 O O . PHE A 1 348 ? -13.856 -14.246 20.245 1.00 93.50 348 PHE A O 1
ATOM 2726 N N . LEU A 1 349 ? -16.059 -14.340 19.813 1.00 93.38 349 LEU A N 1
ATOM 2727 C CA . LEU A 1 349 ? -16.392 -14.992 21.077 1.00 93.38 349 LEU A CA 1
ATOM 2728 C C . LEU A 1 349 ? -16.130 -16.487 20.904 1.00 93.38 349 LEU A C 1
ATOM 2730 O O . LEU A 1 349 ? -16.862 -17.178 20.195 1.00 93.38 349 LEU A O 1
ATOM 2734 N N . SER A 1 350 ? -15.037 -16.972 21.485 1.00 91.19 350 SER A N 1
ATOM 2735 C CA . SER A 1 350 ? -14.606 -18.358 21.343 1.00 91.19 350 SER A CA 1
ATOM 2736 C C . SER A 1 350 ? -14.303 -19.001 22.697 1.00 91.19 350 SER A C 1
ATOM 2738 O O . SER A 1 350 ? -14.056 -18.279 23.666 1.00 91.19 350 SER A O 1
ATOM 2740 N N . PRO A 1 351 ? -14.202 -20.344 22.754 1.00 88.00 351 PRO A N 1
ATOM 2741 C CA . PRO A 1 351 ? -13.846 -21.070 23.975 1.00 88.00 351 PRO A CA 1
ATOM 2742 C C . PRO A 1 351 ? -12.450 -20.741 24.511 1.00 88.00 351 PRO A C 1
ATOM 2744 O O . PRO A 1 351 ? -12.062 -21.196 25.586 1.00 88.00 351 PRO A O 1
ATOM 2747 N N . PHE A 1 352 ? -11.632 -20.015 23.741 1.00 89.25 352 PHE A N 1
ATOM 2748 C CA . PHE A 1 352 ? -10.274 -19.719 24.147 1.00 89.25 352 PHE A CA 1
ATOM 2749 C C . PHE A 1 352 ? -10.251 -18.610 25.211 1.00 89.25 352 PHE A C 1
ATOM 2751 O O . PHE A 1 352 ? -10.830 -17.543 24.997 1.00 89.25 352 PHE A O 1
ATOM 2758 N N . PRO A 1 353 ? -9.512 -18.793 26.325 1.00 89.19 353 PRO A N 1
ATOM 2759 C CA . PRO A 1 353 ? -9.470 -17.811 27.410 1.00 89.19 353 PRO A CA 1
ATOM 2760 C C . PRO A 1 353 ? -9.066 -16.401 26.970 1.00 89.19 353 PRO A C 1
ATOM 2762 O O . PRO A 1 353 ? -9.567 -15.423 27.509 1.00 89.19 353 PRO A O 1
ATOM 2765 N N . HIS A 1 354 ? -8.222 -16.266 25.944 1.00 89.50 354 HIS A N 1
ATOM 2766 C CA . HIS A 1 354 ? -7.771 -14.961 25.449 1.00 89.50 354 HIS A CA 1
ATOM 2767 C C . HIS A 1 354 ? -8.862 -14.090 24.802 1.00 89.50 354 HIS A C 1
ATOM 2769 O O . HIS A 1 354 ? -8.617 -12.902 24.539 1.00 89.50 354 HIS A O 1
ATOM 2775 N N . ASP A 1 355 ? -10.032 -14.666 24.530 1.00 92.00 355 ASP A N 1
ATOM 2776 C CA . ASP A 1 355 ? -11.200 -13.935 24.054 1.00 92.00 355 ASP A CA 1
ATOM 2777 C C . ASP A 1 355 ? -12.108 -13.479 25.195 1.00 92.00 355 ASP A C 1
ATOM 2779 O O . ASP A 1 355 ? -12.900 -12.568 24.969 1.00 92.00 355 ASP A O 1
ATOM 2783 N N . LYS A 1 356 ? -11.952 -14.012 26.416 1.00 94.38 356 LYS A N 1
ATOM 2784 C CA . LYS A 1 356 ? -12.609 -13.505 27.626 1.00 94.38 356 LYS A CA 1
ATOM 2785 C C . LYS A 1 356 ? -12.046 -12.131 27.983 1.00 94.38 356 LYS A C 1
ATOM 2787 O O . LYS A 1 356 ? -10.825 -11.981 28.057 1.00 94.38 356 LYS A O 1
ATOM 2792 N N . ARG A 1 357 ? -12.914 -11.140 28.199 1.00 95.00 357 ARG A N 1
ATOM 2793 C CA . ARG A 1 357 ? -12.512 -9.781 28.600 1.00 95.00 357 ARG A CA 1
ATOM 2794 C C . ARG A 1 357 ? -12.364 -9.649 30.116 1.00 95.00 357 ARG A C 1
ATOM 2796 O O . ARG A 1 357 ? -12.974 -10.401 30.874 1.00 95.00 357 ARG A O 1
ATOM 2803 N N . SER A 1 358 ? -11.607 -8.641 30.543 1.00 95.94 358 SER A N 1
ATOM 2804 C CA . SER A 1 358 ? -11.585 -8.178 31.934 1.00 95.94 358 SER A CA 1
ATOM 2805 C C . SER A 1 358 ? -12.944 -7.644 32.405 1.00 95.94 358 SER A C 1
ATOM 2807 O O . SER A 1 358 ? -13.817 -7.282 31.599 1.00 95.94 358 SER A O 1
ATOM 2809 N N . SER A 1 359 ? -13.119 -7.578 33.728 1.00 97.25 359 SER A N 1
ATOM 2810 C CA . SER A 1 359 ? -14.319 -6.986 34.320 1.00 97.25 359 SER A CA 1
ATOM 2811 C C . SER A 1 359 ? -14.388 -5.484 34.042 1.00 97.25 359 SER A C 1
ATOM 2813 O O . SER A 1 359 ? -13.381 -4.822 33.768 1.00 97.25 359 SER A O 1
ATOM 2815 N N . LYS A 1 360 ? -15.589 -4.914 34.124 1.00 97.44 360 LYS A N 1
ATOM 2816 C CA . LYS A 1 360 ? -15.804 -3.477 33.921 1.00 97.44 360 LYS A CA 1
ATOM 2817 C C . LYS A 1 360 ? -14.962 -2.639 34.886 1.00 97.44 360 LYS A C 1
ATOM 2819 O O . LYS A 1 360 ? -14.345 -1.662 34.458 1.00 97.44 360 LYS A O 1
ATOM 2824 N N . SER A 1 361 ? -14.895 -3.027 36.160 1.00 97.19 361 SER A N 1
ATOM 2825 C CA . SER A 1 361 ? -14.078 -2.340 37.164 1.00 97.19 361 SER A CA 1
ATOM 2826 C C . SER A 1 361 ? -12.583 -2.444 36.865 1.00 97.19 361 SER A C 1
ATOM 2828 O O . SER A 1 361 ? -11.866 -1.458 37.022 1.00 97.19 361 SER A O 1
ATOM 2830 N N . GLU A 1 362 ? -12.103 -3.596 36.391 1.00 96.88 362 GLU A N 1
ATOM 2831 C CA . GLU A 1 362 ? -10.694 -3.787 36.025 1.00 96.88 362 GLU A CA 1
ATOM 2832 C C . GLU A 1 362 ? -10.301 -2.963 34.790 1.00 96.88 362 GLU A C 1
ATOM 2834 O O . GLU A 1 362 ? -9.233 -2.341 34.776 1.00 96.88 362 GLU A O 1
ATOM 2839 N N . ILE A 1 363 ? -11.183 -2.883 33.786 1.00 97.31 363 ILE A N 1
ATOM 2840 C CA . ILE A 1 363 ? -10.992 -2.025 32.608 1.00 97.31 363 ILE A CA 1
ATOM 2841 C C . ILE A 1 363 ? -10.909 -0.558 33.034 1.00 97.31 363 ILE A C 1
ATOM 2843 O O . ILE A 1 363 ? -9.973 0.134 32.642 1.00 97.31 363 ILE A O 1
ATOM 2847 N N . LEU A 1 364 ? -11.845 -0.077 33.858 1.00 96.00 364 LEU A N 1
ATOM 2848 C CA . LEU A 1 364 ? -11.847 1.314 34.329 1.00 96.00 364 LEU A CA 1
ATOM 2849 C C . LEU A 1 364 ? -10.668 1.625 35.256 1.00 96.00 364 LEU A C 1
ATOM 2851 O O . LEU A 1 364 ? -10.160 2.741 35.243 1.00 96.00 364 LEU A O 1
ATOM 2855 N N . HIS A 1 365 ? -10.207 0.652 36.039 1.00 96.06 365 HIS A N 1
ATOM 2856 C CA . HIS A 1 365 ? -9.008 0.799 36.856 1.00 96.06 365 HIS A CA 1
ATOM 2857 C C . HIS A 1 365 ? -7.745 0.911 35.988 1.00 96.06 365 HIS A C 1
ATOM 2859 O O . HIS A 1 365 ? -6.896 1.766 36.230 1.00 96.06 365 HIS A O 1
ATOM 2865 N N . SER A 1 366 ? -7.627 0.068 34.959 1.00 95.19 366 SER A N 1
ATOM 2866 C CA . SER A 1 366 ? -6.456 0.029 34.072 1.00 95.19 366 SER A CA 1
ATOM 2867 C C . SER A 1 366 ? -6.444 1.174 33.055 1.00 95.19 366 SER A C 1
ATOM 2869 O O . SER A 1 366 ? -5.380 1.647 32.656 1.00 95.19 366 SER A O 1
ATOM 2871 N N . PHE A 1 367 ? -7.626 1.644 32.654 1.00 95.38 367 PHE A N 1
ATOM 2872 C CA . PHE A 1 367 ? -7.836 2.681 31.648 1.00 95.38 367 PHE A CA 1
ATOM 2873 C C . PHE A 1 367 ? -8.855 3.728 32.147 1.00 95.38 367 PHE A C 1
ATOM 2875 O O . PHE A 1 367 ? -9.944 3.849 31.589 1.00 95.38 367 PHE A O 1
ATOM 2882 N N . PRO A 1 368 ? -8.522 4.544 33.166 1.00 92.31 368 PRO A N 1
ATOM 2883 C CA . PRO A 1 368 ? -9.478 5.459 33.816 1.00 92.31 368 PRO A CA 1
ATOM 2884 C C . PRO A 1 368 ? -10.031 6.561 32.900 1.00 92.31 368 PRO A C 1
ATOM 2886 O O . PRO A 1 368 ? -11.063 7.167 33.192 1.00 92.31 368 PRO A O 1
ATOM 2889 N N . GLY A 1 369 ? -9.360 6.814 31.774 1.00 91.19 369 GLY A N 1
ATOM 2890 C CA . GLY A 1 369 ? -9.731 7.834 30.798 1.00 91.19 369 GLY A CA 1
ATOM 2891 C C . GLY A 1 369 ? -10.697 7.378 29.708 1.00 91.19 369 GLY A C 1
ATOM 2892 O O . GLY A 1 369 ? -10.855 8.121 28.738 1.00 91.19 369 GLY A O 1
ATOM 2893 N N . VAL A 1 370 ? -11.304 6.192 29.822 1.00 95.38 370 VAL A N 1
ATOM 2894 C CA . VAL A 1 370 ? -12.297 5.680 28.860 1.00 95.38 370 VAL A CA 1
ATOM 2895 C C . VAL A 1 370 ? -13.724 5.794 29.398 1.00 95.38 370 VAL A C 1
ATOM 2897 O O . VAL A 1 370 ? -13.958 5.947 30.598 1.00 95.38 370 VAL A O 1
ATOM 2900 N N . GLN A 1 371 ? -14.693 5.738 28.492 1.00 95.81 371 GLN A N 1
ATOM 2901 C CA . GLN A 1 371 ? -16.105 5.546 28.792 1.00 95.81 371 GLN A CA 1
ATOM 2902 C C . GLN A 1 371 ? -16.529 4.177 28.263 1.00 95.81 371 GLN A C 1
ATOM 2904 O O . GLN A 1 371 ? -16.114 3.775 27.183 1.00 95.81 371 GLN A O 1
ATOM 2909 N N . ILE A 1 372 ? -17.370 3.470 29.009 1.00 96.19 372 ILE A N 1
ATOM 2910 C CA . ILE A 1 372 ? -17.904 2.165 28.615 1.00 96.19 372 ILE A CA 1
ATOM 2911 C C . ILE A 1 372 ? -19.389 2.324 28.270 1.00 96.19 372 ILE A C 1
ATOM 2913 O O . ILE A 1 372 ? -20.091 3.100 28.924 1.00 96.19 372 ILE A O 1
ATOM 2917 N N . GLU A 1 373 ? -19.859 1.620 27.238 1.00 94.81 373 GLU A N 1
ATOM 2918 C CA . GLU A 1 373 ? -21.270 1.628 26.843 1.00 94.81 373 GLU A CA 1
ATOM 2919 C C . GLU A 1 373 ? -22.232 1.198 27.965 1.00 94.81 373 GLU A C 1
ATOM 2921 O O . GLU A 1 373 ? -21.869 0.508 28.920 1.00 94.81 373 GLU A O 1
ATOM 2926 N N . GLY A 1 374 ? -23.492 1.626 27.855 1.00 91.94 374 GLY A N 1
ATOM 2927 C CA . GLY A 1 374 ? -24.483 1.453 28.921 1.00 91.94 374 GLY A CA 1
ATOM 2928 C C . GLY A 1 374 ? -24.874 -0.002 29.193 1.00 91.94 374 GLY A C 1
ATOM 2929 O O . GLY A 1 374 ? -25.109 -0.352 30.346 1.00 91.94 374 GLY A O 1
ATOM 2930 N N . SER A 1 375 ? -24.904 -0.851 28.162 1.00 91.06 375 SER A N 1
ATOM 2931 C CA . SER A 1 375 ? -25.253 -2.279 28.249 1.00 91.06 375 SER A CA 1
ATOM 2932 C C . SER A 1 375 ? -24.155 -3.157 28.856 1.00 91.06 375 SER A C 1
ATOM 2934 O O . SER A 1 375 ? -24.357 -4.356 29.019 1.00 91.06 375 SER A O 1
ATOM 2936 N N . PHE A 1 376 ? -22.997 -2.587 29.185 1.00 95.44 376 PHE A N 1
ATOM 2937 C CA . PHE A 1 376 ? -21.832 -3.341 29.624 1.00 95.44 376 PHE A CA 1
ATOM 2938 C C . PHE A 1 376 ? -21.972 -3.848 31.067 1.00 95.44 376 PHE A C 1
ATOM 2940 O O . PHE A 1 376 ? -22.005 -3.050 32.021 1.00 95.44 376 PHE A O 1
ATOM 2947 N N . THR A 1 377 ? -22.015 -5.173 31.210 1.00 96.94 377 THR A N 1
ATOM 2948 C CA . THR A 1 377 ? -22.078 -5.919 32.476 1.00 96.94 377 THR A CA 1
ATOM 2949 C C . THR A 1 377 ? -20.735 -5.906 33.206 1.00 96.94 377 THR A C 1
ATOM 2951 O O . THR A 1 377 ? -19.684 -5.743 32.582 1.00 96.94 377 THR A O 1
ATOM 2954 N N . GLU A 1 378 ? -20.753 -6.069 34.534 1.00 97.06 378 GLU A N 1
ATOM 2955 C CA . GLU A 1 378 ? -19.519 -6.105 35.334 1.00 97.06 378 GLU A CA 1
ATOM 2956 C C . GLU A 1 378 ? -18.614 -7.254 34.882 1.00 97.06 378 GLU A C 1
ATOM 2958 O O . GLU A 1 378 ? -17.501 -7.023 34.411 1.00 97.06 378 GLU A O 1
ATOM 2963 N N . GLU A 1 379 ? -19.139 -8.474 34.935 1.00 96.94 379 GLU A N 1
ATOM 2964 C CA . GLU A 1 379 ? -18.459 -9.683 34.483 1.00 96.94 379 GLU A CA 1
ATOM 2965 C C . GLU A 1 379 ? -18.726 -9.957 32.998 1.00 96.94 379 GLU A C 1
ATOM 2967 O O . GLU A 1 379 ? -19.671 -9.429 32.402 1.00 96.94 379 GLU A O 1
ATOM 2972 N N . ASP A 1 380 ? -17.875 -10.782 32.393 1.00 95.31 380 ASP A N 1
ATOM 2973 C CA . ASP A 1 380 ? -18.031 -11.229 31.009 1.00 95.31 380 ASP A CA 1
ATOM 2974 C C . ASP A 1 380 ? -19.085 -12.342 30.908 1.00 95.31 380 ASP A C 1
ATOM 2976 O O . ASP A 1 380 ? -18.771 -13.523 31.034 1.00 95.31 380 ASP A O 1
ATOM 2980 N N . GLU A 1 381 ? -20.342 -11.948 30.700 1.00 94.12 381 GLU A N 1
ATOM 2981 C CA . GLU A 1 381 ? -21.483 -12.863 30.532 1.00 94.12 381 GLU A CA 1
ATOM 2982 C C . GLU A 1 381 ? -21.607 -13.421 29.102 1.00 94.12 381 GLU A C 1
ATOM 2984 O O . GLU A 1 381 ? -22.394 -14.335 28.865 1.00 94.12 381 GLU A O 1
ATOM 2989 N N . LEU A 1 382 ? -20.862 -12.864 28.137 1.00 92.12 382 LEU A N 1
ATOM 2990 C CA . LEU A 1 382 ? -20.922 -13.264 26.725 1.00 92.12 382 LEU A CA 1
ATOM 2991 C C . LEU A 1 382 ? -19.906 -14.350 26.366 1.00 92.12 382 LEU A C 1
ATOM 2993 O O . LEU A 1 382 ? -20.079 -15.037 25.359 1.00 92.12 382 LEU A O 1
ATOM 2997 N N . TRP A 1 383 ? -18.830 -14.474 27.140 1.00 92.94 383 TRP A N 1
ATOM 2998 C CA . TRP A 1 383 ? -17.837 -15.520 26.944 1.00 92.94 383 TRP A CA 1
ATOM 2999 C C . TRP A 1 383 ? -18.295 -16.839 27.567 1.00 92.94 383 TRP A C 1
ATOM 3001 O O . TRP A 1 383 ? -18.683 -16.892 28.733 1.00 92.94 383 TRP A O 1
ATOM 3011 N N . ASP A 1 384 ? -18.188 -17.909 26.786 1.00 89.50 384 ASP A N 1
ATOM 3012 C CA . ASP A 1 384 ? -18.523 -19.274 27.176 1.00 89.50 384 ASP A CA 1
ATOM 3013 C C . ASP A 1 384 ? -17.372 -20.203 26.767 1.00 89.50 384 ASP A C 1
ATOM 3015 O O . ASP A 1 384 ? -16.807 -20.067 25.680 1.00 89.50 384 ASP A O 1
ATOM 3019 N N . ASP A 1 385 ? -17.009 -21.144 27.639 1.00 87.88 385 ASP A N 1
ATOM 3020 C CA . ASP A 1 385 ? -15.864 -22.044 27.451 1.00 87.88 385 ASP A CA 1
ATOM 3021 C C . ASP A 1 385 ? -16.160 -23.232 26.519 1.00 87.88 385 ASP A C 1
ATOM 3023 O O . ASP A 1 385 ? -15.307 -24.100 26.317 1.00 87.88 385 ASP A O 1
ATOM 3027 N N . THR A 1 386 ? -17.350 -23.269 25.912 1.00 89.50 386 THR A N 1
ATOM 3028 C CA . THR A 1 386 ? -17.771 -24.307 24.962 1.00 89.50 386 THR A CA 1
ATOM 3029 C C . THR A 1 386 ? -18.235 -23.748 23.618 1.00 89.50 386 THR A C 1
ATOM 3031 O O . THR A 1 386 ? -18.071 -24.406 22.585 1.00 89.50 386 THR A O 1
ATOM 3034 N N . ALA A 1 387 ? -18.791 -22.538 23.601 1.00 89.50 387 ALA A N 1
ATOM 3035 C CA . ALA A 1 387 ? -19.397 -21.936 22.429 1.00 89.50 387 ALA A CA 1
ATOM 3036 C C . ALA A 1 387 ? -18.379 -21.186 21.566 1.00 89.50 387 ALA A C 1
ATOM 3038 O O . ALA A 1 387 ? -17.498 -20.478 22.046 1.00 89.50 387 ALA A O 1
ATOM 3039 N N . HIS A 1 388 ? -18.544 -21.310 20.250 1.00 92.44 388 HIS A N 1
ATOM 3040 C CA . HIS A 1 388 ? -17.787 -20.549 19.266 1.00 92.44 388 HIS A CA 1
ATOM 3041 C C . HIS A 1 388 ? -18.748 -19.754 18.386 1.00 92.44 388 HIS A C 1
ATOM 3043 O O . HIS A 1 388 ? -19.634 -20.325 17.747 1.00 92.44 388 HIS A O 1
ATOM 3049 N N . GLU A 1 389 ? -18.562 -18.441 18.347 1.00 94.44 389 GLU A N 1
ATOM 3050 C CA . GLU A 1 389 ? -19.303 -17.527 17.489 1.00 94.44 389 GLU A CA 1
ATOM 3051 C C . GLU A 1 389 ? -19.040 -17.847 16.015 1.00 94.44 389 GLU A C 1
ATOM 3053 O O . GLU A 1 389 ? -17.904 -17.856 15.545 1.00 94.44 389 GLU A O 1
ATOM 3058 N N . SER A 1 390 ? -20.105 -18.114 15.263 1.00 95.25 390 SER A N 1
ATOM 3059 C CA . SER A 1 390 ? -20.015 -18.302 13.815 1.00 95.25 390 SER A CA 1
ATOM 3060 C C . SER A 1 390 ? -19.691 -16.992 13.092 1.00 95.25 390 SER A C 1
ATOM 3062 O O . SER A 1 390 ? -20.056 -15.908 13.548 1.00 95.25 390 SER A O 1
ATOM 3064 N N . ASP A 1 391 ? -19.122 -17.090 11.887 1.00 93.38 391 ASP A N 1
ATOM 3065 C CA . ASP A 1 391 ? -18.871 -15.929 11.020 1.00 93.38 391 ASP A CA 1
ATOM 3066 C C . ASP A 1 391 ? -20.123 -15.056 10.811 1.00 93.38 391 ASP A C 1
ATOM 3068 O O . ASP A 1 391 ? -20.024 -13.832 10.781 1.00 93.38 391 ASP A O 1
ATOM 3072 N N . SER A 1 392 ? -21.309 -15.667 10.697 1.00 94.75 392 SER A N 1
ATOM 3073 C CA . SER A 1 392 ? -22.582 -14.944 10.565 1.00 94.75 392 SER A CA 1
ATOM 3074 C C . SER A 1 392 ? -22.996 -14.204 11.836 1.00 94.75 392 SER A C 1
ATOM 3076 O O . SER A 1 392 ? -23.573 -13.123 11.746 1.00 94.75 392 SER A O 1
ATOM 3078 N N . GLN A 1 393 ? -22.712 -14.771 13.013 1.00 96.12 393 GLN A N 1
ATOM 3079 C CA . GLN A 1 393 ? -22.994 -14.115 14.291 1.00 96.12 393 GLN A CA 1
ATOM 3080 C C . GLN A 1 393 ? -22.040 -12.939 14.512 1.00 96.12 393 GLN A C 1
ATOM 3082 O O . GLN A 1 393 ? -22.509 -11.849 14.838 1.00 96.12 393 GLN A O 1
ATOM 3087 N N . LEU A 1 394 ? -20.746 -13.121 14.218 1.00 96.38 394 LEU A N 1
ATOM 3088 C CA . LEU A 1 394 ? -19.769 -12.033 14.243 1.00 96.38 394 LEU A CA 1
ATOM 3089 C C . LEU A 1 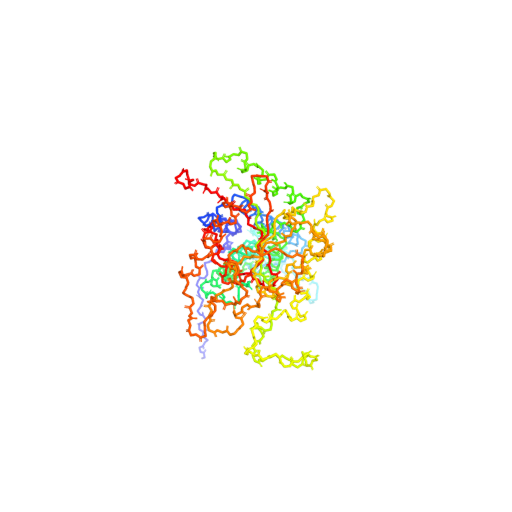394 ? -20.178 -10.911 13.278 1.00 96.38 394 LEU A C 1
ATOM 3091 O O . LEU A 1 394 ? -20.161 -9.739 13.648 1.00 96.38 394 LEU A O 1
ATOM 3095 N N . GLU A 1 395 ? -20.576 -11.252 12.049 1.00 96.81 395 GLU A N 1
ATOM 3096 C CA . GLU A 1 395 ? -21.025 -10.271 11.055 1.00 96.81 395 GLU A CA 1
ATOM 3097 C C . GLU A 1 395 ? -22.255 -9.485 11.530 1.00 96.81 395 GLU A C 1
ATOM 3099 O O . GLU A 1 395 ? -22.253 -8.256 11.451 1.00 96.81 395 GLU A O 1
ATOM 3104 N N . ALA A 1 396 ? -23.254 -10.160 12.108 1.00 97.25 396 ALA A N 1
ATOM 3105 C CA . ALA A 1 396 ? -24.441 -9.516 12.671 1.00 97.25 396 ALA A CA 1
ATOM 3106 C C . ALA A 1 396 ? -24.113 -8.603 13.868 1.00 97.25 396 ALA A C 1
ATOM 3108 O O . ALA A 1 396 ? -24.612 -7.478 13.940 1.00 97.25 396 ALA A O 1
ATOM 3109 N N . ARG A 1 397 ? -23.241 -9.048 14.783 1.00 96.88 397 ARG A N 1
ATOM 3110 C CA . ARG A 1 397 ? -22.798 -8.259 15.943 1.00 96.88 397 ARG A CA 1
ATOM 3111 C C . ARG A 1 397 ? -22.042 -7.007 15.512 1.00 96.88 397 ARG A C 1
ATOM 3113 O O . ARG A 1 397 ? -22.340 -5.909 15.984 1.00 96.88 397 ARG A O 1
ATOM 3120 N N . VAL A 1 398 ? -21.085 -7.152 14.598 1.00 98.00 398 VAL A N 1
ATOM 3121 C CA . VAL A 1 398 ? -20.303 -6.022 14.087 1.00 98.00 398 VAL A CA 1
ATOM 3122 C C . VAL A 1 398 ? -21.200 -5.055 13.317 1.00 98.00 398 VAL A C 1
ATOM 3124 O O . VAL A 1 398 ? -21.072 -3.852 13.519 1.00 98.00 398 VAL A O 1
ATOM 3127 N N . LEU A 1 399 ? -22.143 -5.546 12.505 1.00 96.88 399 LEU A N 1
ATOM 3128 C CA . LEU A 1 399 ? -23.123 -4.697 11.823 1.00 96.88 399 LEU A CA 1
ATOM 3129 C C . LEU A 1 399 ? -23.955 -3.884 12.823 1.00 96.88 399 LEU A C 1
ATOM 3131 O O . LEU A 1 399 ? -23.964 -2.661 12.737 1.00 96.88 399 LEU A O 1
ATOM 3135 N N . SER A 1 400 ? -24.546 -4.535 13.831 1.00 96.56 400 SER A N 1
ATOM 3136 C CA . SER A 1 400 ? -25.313 -3.847 14.878 1.00 96.56 400 SER A CA 1
ATOM 3137 C C . SER A 1 400 ? -24.476 -2.807 15.633 1.00 96.56 400 SER A C 1
ATOM 3139 O O . SER A 1 400 ? -24.990 -1.764 16.033 1.00 96.56 400 SER A O 1
ATOM 3141 N N . THR A 1 401 ? -23.183 -3.072 15.823 1.00 97.50 401 THR A N 1
ATOM 3142 C CA . THR A 1 401 ? -22.255 -2.139 16.478 1.00 97.50 401 THR A CA 1
ATOM 3143 C C . THR A 1 401 ? -21.959 -0.934 15.591 1.00 97.50 401 THR A C 1
ATOM 3145 O O . THR A 1 401 ? -21.931 0.194 16.077 1.00 97.50 401 THR A O 1
ATOM 3148 N N . LEU A 1 402 ? -21.760 -1.146 14.287 1.00 96.69 402 LEU A N 1
ATOM 3149 C CA . LEU A 1 402 ? -21.589 -0.060 13.324 1.00 96.69 402 LEU A CA 1
ATOM 3150 C C . LEU A 1 402 ? -22.862 0.788 13.213 1.00 96.69 402 LEU A C 1
ATOM 3152 O O . LEU A 1 402 ? -22.755 2.012 13.185 1.00 96.69 402 LEU A O 1
ATOM 3156 N N . ASP A 1 403 ? -24.043 0.170 13.219 1.00 95.19 403 ASP A N 1
ATOM 3157 C CA . ASP A 1 403 ? -25.325 0.882 13.229 1.00 95.19 403 ASP A CA 1
ATOM 3158 C C . ASP A 1 403 ? -25.492 1.724 14.499 1.00 95.19 403 ASP A C 1
ATOM 3160 O O . ASP A 1 403 ? -25.975 2.854 14.431 1.00 95.19 403 ASP A O 1
ATOM 3164 N N . HIS A 1 404 ? -25.029 1.238 15.655 1.00 95.38 404 HIS A N 1
ATOM 3165 C CA . HIS A 1 404 ? -24.996 2.038 16.879 1.00 95.38 404 HIS A CA 1
ATOM 3166 C C . HIS A 1 404 ? -24.006 3.209 16.778 1.00 95.38 404 HIS A C 1
ATOM 3168 O O . HIS A 1 404 ? -24.394 4.356 17.011 1.00 95.38 404 HIS A O 1
ATOM 3174 N N . ILE A 1 405 ? -22.757 2.942 16.366 1.00 95.69 405 ILE A N 1
ATOM 3175 C CA . ILE A 1 405 ? -21.711 3.963 16.201 1.00 95.69 405 ILE A CA 1
ATOM 3176 C C . ILE A 1 405 ? -22.202 5.070 15.279 1.00 95.69 405 ILE A C 1
ATOM 3178 O O . ILE A 1 405 ? -22.170 6.241 15.650 1.00 95.69 405 ILE A O 1
ATOM 3182 N N . PHE A 1 406 ? -22.653 4.700 14.082 1.00 93.56 406 PHE A N 1
ATOM 3183 C CA . PHE A 1 406 ? -23.082 5.660 13.088 1.00 93.56 406 PHE A CA 1
ATOM 3184 C C . PHE A 1 406 ? -24.423 6.279 13.495 1.00 93.56 406 PHE A C 1
ATOM 3186 O O . PHE A 1 406 ? -24.524 7.498 13.536 1.00 93.56 406 PHE A O 1
ATOM 3193 N N . GLY A 1 407 ? -25.433 5.506 13.873 1.00 91.25 407 GLY A N 1
ATOM 3194 C CA . GLY A 1 407 ? -26.761 6.040 14.184 1.00 91.25 407 GLY A CA 1
ATOM 3195 C C . GLY A 1 407 ? -26.826 6.944 15.419 1.00 91.25 407 GLY A C 1
ATOM 3196 O O . GLY A 1 407 ? -27.623 7.878 15.429 1.00 91.25 407 GLY A O 1
ATOM 3197 N N . HIS A 1 408 ? -26.005 6.692 16.446 1.00 91.50 408 HIS A N 1
ATOM 3198 C CA . HIS A 1 408 ? -26.212 7.289 17.773 1.00 91.50 408 HIS A CA 1
ATOM 3199 C C . HIS A 1 408 ? -24.958 7.883 18.422 1.00 91.50 408 HIS A C 1
ATOM 3201 O O . HIS A 1 408 ? -25.086 8.776 19.258 1.00 91.50 408 HIS A O 1
ATOM 3207 N N . CYS A 1 409 ? -23.754 7.410 18.085 1.00 92.31 409 CYS A N 1
ATOM 3208 C CA . CYS A 1 409 ? -22.533 7.860 18.765 1.00 92.31 409 CYS A CA 1
ATOM 3209 C C . CYS A 1 409 ? -21.813 9.024 18.074 1.00 92.31 409 CYS A C 1
ATOM 3211 O O . CYS A 1 409 ? -20.884 9.586 18.660 1.00 92.31 409 CYS A O 1
ATOM 3213 N N . ILE A 1 410 ? -22.188 9.354 16.837 1.00 91.06 410 ILE A N 1
ATOM 3214 C CA . ILE A 1 410 ? -21.558 10.421 16.057 1.00 91.06 410 ILE A CA 1
ATOM 3215 C C . ILE A 1 410 ? -22.582 11.448 15.581 1.00 91.06 410 ILE A C 1
ATOM 3217 O O . ILE A 1 410 ? -23.701 11.117 15.186 1.00 91.06 410 ILE A O 1
ATOM 3221 N N . GLU A 1 411 ? -22.166 12.703 15.555 1.00 87.25 411 GLU A N 1
ATOM 3222 C CA . GLU A 1 411 ? -22.973 13.825 15.094 1.00 87.25 411 GLU A CA 1
ATOM 3223 C C . GLU A 1 411 ? -22.739 14.100 13.599 1.00 87.25 411 GLU A C 1
ATOM 3225 O O . GLU A 1 411 ? -21.817 13.585 12.964 1.00 87.25 411 GLU A O 1
ATOM 3230 N N . SER A 1 412 ? -23.563 14.959 12.991 1.00 82.12 412 SER A N 1
ATOM 3231 C CA . SER A 1 412 ? -23.360 15.394 11.599 1.00 82.12 412 SER A CA 1
ATOM 3232 C C . SER A 1 412 ? -22.082 16.227 11.409 1.00 82.12 412 SER A C 1
ATOM 3234 O O . SER A 1 412 ? -21.559 16.337 10.296 1.00 82.12 412 SER A O 1
ATOM 3236 N N . THR A 1 413 ? -21.589 16.838 12.486 1.00 86.19 413 THR A N 1
ATOM 3237 C CA . THR A 1 413 ? -20.349 17.626 12.547 1.00 86.19 413 THR A CA 1
ATOM 3238 C C . THR A 1 413 ? -19.102 16.743 12.541 1.00 86.19 413 THR A C 1
ATOM 3240 O O . THR A 1 413 ? -18.054 17.187 12.066 1.00 86.19 413 THR A O 1
ATOM 3243 N N . ASP A 1 414 ? -19.214 15.484 12.973 1.00 89.69 414 ASP A N 1
ATOM 3244 C CA . ASP A 1 414 ? -18.106 14.541 12.947 1.00 89.69 414 ASP A CA 1
ATOM 3245 C C . ASP A 1 414 ? -17.705 14.220 11.499 1.00 89.69 414 ASP A C 1
ATOM 3247 O O . ASP A 1 414 ? -18.512 13.949 10.601 1.00 89.69 414 ASP A O 1
ATOM 3251 N N . THR A 1 415 ? -16.404 14.307 11.245 1.00 89.88 415 THR A N 1
ATOM 3252 C CA . THR A 1 415 ? -15.805 14.107 9.914 1.00 89.88 415 THR A CA 1
ATOM 3253 C C . THR A 1 415 ? -14.806 12.963 9.909 1.00 89.88 415 THR A C 1
ATOM 3255 O O . THR A 1 415 ? -14.584 12.347 8.864 1.00 89.88 415 THR A O 1
ATOM 3258 N N . VAL A 1 416 ? -14.217 12.669 11.068 1.00 95.50 416 VAL A N 1
ATOM 3259 C CA . VAL A 1 416 ? -13.115 11.729 11.224 1.00 95.50 416 VAL A CA 1
ATOM 3260 C C . VAL A 1 416 ? -13.290 10.991 12.546 1.00 95.50 416 VAL A C 1
ATOM 3262 O O . VAL A 1 416 ? -13.412 11.621 13.590 1.00 95.50 416 VAL A O 1
ATOM 3265 N N . ILE A 1 417 ? -13.253 9.664 12.520 1.00 96.88 417 ILE A N 1
ATOM 3266 C CA . ILE A 1 417 ? -13.317 8.805 13.709 1.00 96.88 417 ILE A CA 1
ATOM 3267 C C . ILE A 1 417 ? -12.204 7.765 13.680 1.00 96.88 417 ILE A C 1
ATOM 3269 O O . ILE A 1 417 ? -11.549 7.571 12.653 1.00 96.88 417 ILE A O 1
ATOM 3273 N N . SER A 1 418 ? -11.993 7.079 14.796 1.00 97.75 418 SER A N 1
ATOM 3274 C CA . SER A 1 418 ? -11.086 5.935 14.888 1.00 97.75 418 SER A CA 1
ATOM 3275 C C . SER A 1 418 ? -11.794 4.738 15.502 1.00 97.75 418 SER A C 1
ATOM 3277 O O . SER A 1 418 ? -12.564 4.905 16.445 1.00 97.75 418 SER A O 1
ATOM 3279 N N . ILE A 1 419 ? -11.504 3.542 14.996 1.00 98.56 419 ILE A N 1
ATOM 3280 C CA . ILE A 1 419 ? -11.963 2.271 15.561 1.00 98.56 419 ILE A CA 1
ATOM 3281 C C . ILE A 1 419 ? -10.732 1.390 15.771 1.00 98.56 419 ILE A C 1
ATOM 3283 O O . ILE A 1 419 ? -10.071 1.024 14.800 1.00 98.56 419 ILE A O 1
ATOM 3287 N N . THR A 1 420 ? -10.424 1.030 17.018 1.00 98.62 420 THR A N 1
ATOM 3288 C CA . THR A 1 420 ? -9.321 0.110 17.352 1.00 98.62 420 THR A CA 1
ATOM 3289 C C . THR A 1 420 ? -9.868 -1.250 17.779 1.00 98.62 420 THR A C 1
ATOM 3291 O O . THR A 1 420 ? -10.609 -1.356 18.753 1.00 98.62 420 THR A O 1
ATOM 3294 N N . THR A 1 421 ? -9.524 -2.301 17.033 1.00 98.44 421 THR A N 1
ATOM 3295 C CA . THR A 1 421 ? -10.104 -3.645 17.196 1.00 98.44 421 THR A CA 1
ATOM 3296 C C . THR A 1 421 ? -9.121 -4.745 16.730 1.00 98.44 421 THR A C 1
ATOM 3298 O O . THR A 1 421 ? -7.897 -4.590 16.829 1.00 98.44 421 THR A O 1
ATOM 3301 N N . HIS A 1 422 ? -9.631 -5.884 16.263 1.00 97.62 422 HIS A N 1
ATOM 3302 C CA . HIS A 1 422 ? -8.920 -7.132 16.006 1.00 97.62 422 HIS A CA 1
ATOM 3303 C C . HIS A 1 422 ? -9.044 -7.583 14.546 1.00 97.62 422 HIS A C 1
ATOM 3305 O O . HIS A 1 422 ? -9.715 -6.955 13.730 1.00 97.62 422 HIS A O 1
ATOM 3311 N N . SER A 1 423 ? -8.348 -8.659 14.188 1.00 94.06 423 SER A N 1
ATOM 3312 C CA . SER A 1 423 ? -8.271 -9.142 12.806 1.00 94.06 423 SER A CA 1
ATOM 3313 C C . SER A 1 423 ? -9.622 -9.552 12.225 1.00 94.06 423 SER A C 1
ATOM 3315 O O . SER A 1 423 ? -9.923 -9.139 11.104 1.00 94.06 423 SER A O 1
ATOM 3317 N N . GLY A 1 424 ? -10.415 -10.339 12.958 1.00 93.81 424 GLY A N 1
ATOM 3318 C CA . GLY A 1 424 ? -11.717 -10.819 12.492 1.00 93.81 424 GLY A CA 1
ATOM 3319 C C . GLY A 1 424 ? -12.682 -9.663 12.267 1.00 93.81 424 GLY A C 1
ATOM 3320 O O . GLY A 1 424 ? -13.206 -9.495 11.165 1.00 93.81 424 GLY A O 1
ATOM 3321 N N . VAL A 1 425 ? -12.803 -8.779 13.258 1.00 97.75 425 VAL A N 1
ATOM 3322 C CA . VAL A 1 425 ? -13.648 -7.576 13.175 1.00 97.75 425 VAL A CA 1
ATOM 3323 C C . VAL A 1 425 ? -13.229 -6.657 12.027 1.00 97.75 425 VAL A C 1
ATOM 3325 O O . VAL A 1 425 ? -14.080 -6.219 11.259 1.00 97.75 425 VAL A O 1
ATOM 3328 N N . VAL A 1 426 ? -11.928 -6.399 11.833 1.00 97.50 426 VAL A N 1
ATOM 3329 C CA . VAL A 1 426 ? -11.441 -5.608 10.685 1.00 97.50 426 VAL A CA 1
ATOM 3330 C C . VAL A 1 426 ? -11.895 -6.226 9.364 1.00 97.50 426 VAL A C 1
ATOM 3332 O O . VAL A 1 426 ? -12.356 -5.513 8.473 1.00 97.50 426 VAL A O 1
ATOM 3335 N N . MET A 1 427 ? -11.764 -7.547 9.216 1.00 94.62 427 MET A N 1
ATOM 3336 C CA . MET A 1 427 ? -12.169 -8.244 7.995 1.00 94.62 427 MET A CA 1
ATOM 3337 C C . MET A 1 427 ? -13.677 -8.145 7.752 1.00 94.62 427 MET A C 1
ATOM 3339 O O . MET A 1 427 ? -14.084 -7.930 6.608 1.00 94.62 427 MET A O 1
ATOM 3343 N N . VAL A 1 428 ? -14.483 -8.255 8.808 1.00 96.25 428 VAL A N 1
ATOM 3344 C CA . VAL A 1 428 ? -15.941 -8.102 8.751 1.00 96.25 428 VAL A CA 1
ATOM 3345 C C . VAL A 1 428 ? -16.335 -6.674 8.385 1.00 96.25 428 VAL A C 1
ATOM 3347 O O . VAL A 1 428 ? -17.091 -6.496 7.435 1.00 96.25 428 VAL A O 1
ATOM 3350 N N . ILE A 1 429 ? -15.760 -5.650 9.028 1.00 97.38 429 ILE A N 1
ATOM 3351 C CA . ILE A 1 429 ? -16.020 -4.241 8.686 1.00 97.38 429 ILE A CA 1
ATOM 3352 C C . ILE A 1 429 ? -15.722 -3.989 7.204 1.00 97.38 429 ILE A C 1
ATOM 3354 O O . ILE A 1 429 ? -16.554 -3.422 6.500 1.00 97.38 429 ILE A O 1
ATOM 3358 N N . LEU A 1 430 ? -14.564 -4.442 6.699 1.00 94.75 430 LEU A N 1
ATOM 3359 C CA . LEU A 1 430 ? -14.202 -4.273 5.286 1.00 94.75 430 LEU A CA 1
ATOM 3360 C C . LEU A 1 430 ? -15.194 -4.964 4.340 1.00 94.75 430 LEU A C 1
ATOM 3362 O O . LEU A 1 430 ? -15.491 -4.415 3.280 1.00 94.75 430 LEU A O 1
ATOM 3366 N N . ARG A 1 431 ? -15.710 -6.140 4.715 1.00 92.44 431 ARG A N 1
ATOM 3367 C CA . ARG A 1 431 ? -16.724 -6.866 3.941 1.00 92.44 431 ARG A CA 1
ATOM 3368 C C . ARG A 1 431 ? -18.060 -6.121 3.930 1.00 92.44 431 ARG A C 1
ATOM 3370 O O . ARG A 1 431 ? -18.601 -5.912 2.847 1.00 92.44 431 ARG A O 1
ATOM 3377 N N . LEU A 1 432 ? -18.540 -5.684 5.097 1.00 93.00 432 LEU A N 1
ATOM 3378 C CA . LEU A 1 432 ? -19.816 -4.979 5.264 1.00 93.00 432 LEU A CA 1
ATOM 3379 C C . LEU A 1 432 ? -19.873 -3.688 4.439 1.00 93.00 432 LEU A C 1
ATOM 3381 O O . LEU A 1 432 ? -20.875 -3.410 3.789 1.00 93.00 432 LEU A O 1
ATOM 3385 N N . ILE A 1 433 ? -18.773 -2.931 4.377 1.00 92.06 433 ILE A N 1
ATOM 3386 C CA . ILE A 1 433 ? -18.707 -1.701 3.568 1.00 92.06 433 ILE A CA 1
ATOM 3387 C C . ILE A 1 433 ? -18.427 -1.959 2.072 1.00 92.06 433 ILE A C 1
ATOM 3389 O O . ILE A 1 433 ? -18.200 -1.014 1.315 1.00 92.06 433 ILE A O 1
ATOM 3393 N N . GLY A 1 434 ? -18.369 -3.222 1.633 1.00 87.12 434 GLY A N 1
ATOM 3394 C CA . GLY A 1 434 ? -18.079 -3.597 0.244 1.00 87.12 434 GLY A CA 1
ATOM 3395 C C . GLY A 1 434 ? -16.642 -3.302 -0.206 1.00 87.12 434 GLY A C 1
ATOM 3396 O O . GLY A 1 434 ? -16.369 -3.185 -1.404 1.00 87.12 434 GLY A O 1
ATOM 3397 N N . HIS A 1 435 ? -15.704 -3.160 0.731 1.00 87.56 435 HIS A N 1
ATOM 3398 C CA . HIS A 1 435 ? -14.301 -2.901 0.434 1.00 87.56 435 HIS A CA 1
ATOM 3399 C C . HIS A 1 435 ? -13.534 -4.213 0.204 1.00 87.56 435 HIS A C 1
ATOM 3401 O O . HIS A 1 435 ? -13.856 -5.275 0.734 1.00 87.56 435 HIS A O 1
ATOM 3407 N N . ARG A 1 436 ? -12.448 -4.157 -0.580 1.00 84.69 436 ARG A N 1
ATOM 3408 C CA . ARG A 1 436 ? -11.532 -5.302 -0.714 1.00 84.69 436 ARG A CA 1
ATOM 3409 C C . ARG A 1 436 ? -10.963 -5.698 0.656 1.00 84.69 436 ARG A C 1
ATOM 3411 O O . ARG A 1 436 ? -10.552 -4.832 1.430 1.00 84.69 436 ARG A O 1
ATOM 3418 N N . ILE A 1 437 ? -10.846 -6.996 0.917 1.00 80.88 437 ILE A N 1
ATOM 3419 C CA . ILE A 1 437 ? -10.224 -7.486 2.150 1.00 80.88 437 ILE A CA 1
ATOM 3420 C C . ILE A 1 437 ? -8.730 -7.142 2.120 1.00 80.88 437 ILE A C 1
ATOM 3422 O O . ILE A 1 437 ? -7.989 -7.553 1.222 1.00 80.88 437 ILE A O 1
ATOM 3426 N N . LEU A 1 438 ? -8.299 -6.355 3.101 1.00 78.50 438 LEU A N 1
ATOM 3427 C CA . LEU A 1 438 ? -6.907 -5.995 3.332 1.00 78.50 438 LEU A CA 1
ATOM 3428 C C . LEU A 1 438 ? -6.548 -6.414 4.758 1.00 78.50 438 LEU A C 1
ATOM 3430 O O . LEU A 1 438 ? -6.943 -5.723 5.695 1.00 78.50 438 LEU A O 1
ATOM 3434 N N . PRO A 1 439 ? -5.817 -7.526 4.945 1.00 79.88 439 PRO A N 1
ATOM 3435 C CA . PRO A 1 439 ? -5.408 -7.938 6.277 1.00 79.88 439 PRO A CA 1
ATOM 3436 C C . PRO A 1 439 ? -4.437 -6.906 6.854 1.00 79.88 439 PRO A C 1
ATOM 3438 O O . PRO A 1 439 ? -3.390 -6.616 6.265 1.00 79.88 439 PRO A O 1
ATOM 3441 N N . LEU A 1 440 ? -4.790 -6.341 8.008 1.00 86.06 440 LEU A N 1
ATOM 3442 C CA . LEU A 1 440 ? -3.923 -5.413 8.722 1.00 86.06 440 LEU A CA 1
ATOM 3443 C C . LEU A 1 440 ? -2.854 -6.180 9.498 1.00 86.06 440 LEU A C 1
ATOM 3445 O O . LEU A 1 440 ? -3.131 -7.171 10.182 1.00 86.06 440 LEU A O 1
ATOM 3449 N N . ARG A 1 441 ? -1.617 -5.687 9.414 1.00 88.38 441 ARG A N 1
ATOM 3450 C CA . ARG A 1 441 ? -0.533 -6.107 10.310 1.00 88.38 441 ARG A CA 1
ATOM 3451 C C . ARG A 1 441 ? -0.857 -5.666 11.745 1.00 88.38 441 ARG A C 1
ATOM 3453 O O . ARG A 1 441 ? -1.715 -4.812 11.949 1.00 88.38 441 ARG A O 1
ATOM 3460 N N . LEU A 1 442 ? -0.185 -6.256 12.729 1.00 89.69 442 LEU A N 1
ATOM 3461 C CA . LEU A 1 442 ? -0.274 -5.816 14.126 1.00 89.69 442 LEU A CA 1
ATOM 3462 C C . LEU A 1 442 ? 0.139 -4.338 14.236 1.00 89.69 442 LEU A C 1
ATOM 3464 O O . LEU A 1 442 ? 1.100 -3.929 13.582 1.00 89.69 442 LEU A O 1
ATOM 3468 N N . ALA A 1 443 ? -0.623 -3.552 15.001 1.00 91.62 443 ALA A N 1
ATOM 3469 C CA . ALA A 1 443 ? -0.563 -2.083 15.040 1.00 91.62 443 ALA A CA 1
ATOM 3470 C C . ALA A 1 443 ? -0.732 -1.398 13.664 1.00 91.62 443 ALA A C 1
ATOM 3472 O O . ALA A 1 443 ? -0.281 -0.273 13.449 1.00 91.62 443 ALA A O 1
ATOM 3473 N N . GLY A 1 444 ? -1.345 -2.082 12.696 1.00 91.25 444 GLY A N 1
ATOM 3474 C CA . GLY A 1 444 ? -1.648 -1.530 11.382 1.00 91.25 444 GLY A CA 1
ATOM 3475 C C . GLY A 1 444 ? -2.912 -0.677 11.409 1.00 91.25 444 GLY A C 1
ATOM 3476 O O . GLY A 1 444 ? -3.889 -1.038 12.063 1.00 91.25 444 GLY A O 1
ATOM 3477 N N . VAL A 1 445 ? -2.908 0.419 10.647 1.00 94.25 445 VAL A N 1
ATOM 3478 C CA . VAL A 1 445 ? -4.055 1.326 10.483 1.00 94.25 445 VAL A CA 1
ATOM 3479 C C . VAL A 1 445 ? -4.362 1.508 9.003 1.00 94.25 445 VAL A C 1
ATOM 3481 O O . VAL A 1 445 ? -3.446 1.633 8.186 1.00 94.25 445 VAL A O 1
ATOM 3484 N N . ILE A 1 446 ? -5.646 1.555 8.655 1.00 92.69 446 ILE A N 1
ATOM 3485 C CA . ILE A 1 446 ? -6.123 1.915 7.320 1.00 92.69 446 ILE A CA 1
ATOM 3486 C C . ILE A 1 446 ? -7.132 3.073 7.399 1.00 92.69 446 ILE A C 1
ATOM 3488 O O . ILE A 1 446 ? -8.109 2.972 8.142 1.00 92.69 446 ILE A O 1
ATOM 3492 N N . PRO A 1 447 ? -6.935 4.170 6.641 1.00 93.31 447 PRO A N 1
ATOM 3493 C CA . PRO A 1 447 ? -7.984 5.161 6.429 1.00 93.31 447 PRO A CA 1
ATOM 3494 C C . PRO A 1 447 ? -9.055 4.609 5.493 1.00 93.31 447 PRO A C 1
ATOM 3496 O O . PRO A 1 447 ? -8.751 4.187 4.374 1.00 93.31 447 PRO A O 1
ATOM 3499 N N . LEU A 1 448 ? -10.309 4.683 5.919 1.00 95.12 448 LEU A N 1
ATOM 3500 C CA . LEU A 1 448 ? -11.480 4.343 5.119 1.00 95.12 448 LEU A CA 1
ATOM 3501 C C . LEU A 1 448 ? -12.349 5.587 4.946 1.00 95.12 448 LEU A C 1
ATOM 3503 O O . LEU A 1 448 ? -12.586 6.302 5.911 1.00 95.12 448 LEU A O 1
ATOM 3507 N N . VAL A 1 449 ? -12.844 5.839 3.735 1.00 94.94 449 VAL A N 1
ATOM 3508 C CA . VAL A 1 449 ? -13.936 6.799 3.518 1.00 94.94 449 VAL A CA 1
ATOM 3509 C C . VAL A 1 449 ? -15.219 5.986 3.427 1.00 94.94 449 VAL A C 1
ATOM 3511 O O . VAL A 1 449 ? -15.398 5.229 2.474 1.00 94.94 449 VAL A O 1
ATOM 3514 N N . ILE A 1 450 ? -16.074 6.103 4.437 1.00 94.56 450 ILE A N 1
ATOM 3515 C CA . ILE A 1 450 ? -17.292 5.305 4.580 1.00 94.56 450 ILE A CA 1
ATOM 3516 C C . ILE A 1 450 ? -18.486 6.162 4.168 1.00 94.56 450 ILE A C 1
ATOM 3518 O O . ILE A 1 450 ? -18.670 7.267 4.681 1.00 94.56 450 ILE A O 1
ATOM 3522 N N . LYS A 1 451 ? -19.289 5.643 3.232 1.00 92.62 451 LYS A N 1
ATOM 3523 C CA . LYS A 1 451 ? -20.605 6.185 2.886 1.00 92.62 451 LYS A CA 1
ATOM 3524 C C . LYS A 1 451 ? -21.635 5.576 3.830 1.00 92.62 451 LYS A C 1
ATOM 3526 O O . LYS A 1 451 ? -21.832 4.366 3.812 1.00 92.62 451 LYS A O 1
ATOM 3531 N N . ILE A 1 452 ? -22.310 6.415 4.597 1.00 91.12 452 ILE A N 1
ATOM 3532 C CA . ILE A 1 452 ? -23.395 6.030 5.497 1.00 91.12 452 ILE A CA 1
ATOM 3533 C C . ILE A 1 452 ? -24.691 6.501 4.846 1.00 91.12 452 ILE A C 1
ATOM 3535 O O . ILE A 1 452 ? -24.775 7.656 4.429 1.00 91.12 452 ILE A O 1
ATOM 3539 N N . THR A 1 453 ? -25.668 5.606 4.721 1.00 89.88 453 THR A N 1
ATOM 3540 C CA . THR A 1 453 ? -26.991 5.925 4.172 1.00 89.88 453 THR A CA 1
ATOM 3541 C C . THR A 1 453 ? -28.024 5.610 5.239 1.00 89.88 453 THR A C 1
ATOM 3543 O O . THR A 1 453 ? -28.094 4.471 5.686 1.00 89.88 453 THR A O 1
ATOM 3546 N N . GLU A 1 454 ? -28.782 6.613 5.662 1.00 83.94 454 GLU A N 1
ATOM 3547 C CA . GLU A 1 454 ? -29.887 6.437 6.599 1.00 83.94 454 GLU A CA 1
ATOM 3548 C C . GLU A 1 454 ? -31.105 5.912 5.836 1.00 83.94 454 GLU A C 1
ATOM 3550 O O . GLU A 1 454 ? -31.471 6.450 4.781 1.00 83.94 454 GLU A O 1
ATOM 3555 N N . ASP A 1 455 ? -31.715 4.847 6.355 1.00 78.25 455 ASP A N 1
ATOM 3556 C CA . ASP A 1 455 ? -32.996 4.372 5.853 1.00 78.25 455 ASP A CA 1
ATOM 3557 C C . ASP A 1 455 ? -34.101 5.283 6.416 1.00 78.25 455 ASP A C 1
ATOM 3559 O O . ASP A 1 455 ? -34.282 5.343 7.635 1.00 78.25 455 ASP A O 1
ATOM 3563 N N . PRO A 1 456 ? -34.854 6.013 5.572 1.00 60.88 456 PRO A N 1
ATOM 3564 C CA . PRO A 1 456 ? -35.945 6.865 6.038 1.00 60.88 456 PRO A CA 1
ATOM 3565 C C . PRO A 1 456 ? -37.044 6.110 6.810 1.00 60.88 456 PRO A C 1
ATOM 3567 O O . PRO A 1 456 ? -37.869 6.762 7.449 1.00 60.88 456 PRO A O 1
ATOM 3570 N N . GLY A 1 457 ? -37.067 4.771 6.779 1.00 57.12 457 GLY A N 1
ATOM 3571 C CA . GLY A 1 457 ? -37.998 3.936 7.541 1.00 57.12 457 GLY A CA 1
ATOM 3572 C C . GLY A 1 457 ? -37.571 3.551 8.966 1.00 57.12 457 GLY A C 1
ATOM 3573 O O . GLY A 1 457 ? -38.358 2.889 9.637 1.00 57.12 457 GLY A O 1
ATOM 3574 N N . SER A 1 458 ? -36.371 3.917 9.441 1.00 52.47 458 SER A N 1
ATOM 3575 C CA . SER A 1 458 ? -35.820 3.423 10.722 1.00 52.47 458 SER A CA 1
ATOM 3576 C C . SER A 1 458 ? -35.845 4.425 11.894 1.00 52.47 458 SER A C 1
ATOM 3578 O O . SER A 1 458 ? -35.051 4.271 12.824 1.00 52.47 458 SER A O 1
ATOM 3580 N N . LYS A 1 459 ? -36.689 5.466 11.846 1.00 40.22 459 LYS A N 1
ATOM 3581 C CA . LYS A 1 459 ? -36.850 6.438 12.948 1.00 40.22 459 LYS A CA 1
ATOM 3582 C C . LYS A 1 459 ? -37.916 6.039 13.955 1.00 40.22 459 LYS A C 1
ATOM 3584 O O . LYS A 1 459 ? -39.006 5.616 13.510 1.00 40.22 459 LYS A O 1
#

Sequence (459 aa):
METPSILHLPIPAGNQCIIPIWLDALLAILIPTLFFFIAQIRVRSFYDLNTAFWGVIWAIASTTLFQVFVKTLIGGFRPHFLSVCNPDLSRIGTGTGFQGIMYDISICSPDANKAHLRDATKSFPSGHTTAAAAGYVYLSLYFNAKMKIFSNERPHFYKLLIFLAPLLGASLIGGVLTVDNSHHWYDVIAGAVIGTTGAFAAFPFGLKEHASPTRWRDLKGYVDLLRRSAPENTRYIVCWLARHGQAWHNMGVNASPENASIPEWDSQTADPPLTRLGERQSKALNNLWKAELGRNGDPIPLPTKLFCSPLSRALATMELTFGEFLLGDPNTRAPGERPLVLEGLREFLSPFPHDKRSSKSEILHSFPGVQIEGSFTEEDELWDDTAHESDSQLEARVLSTLDHIFGHCIESTDTVISITTHSGVVMVILRLIGHRILPLRLAGVIPLVIKITEDPGSK

pLDDT: mean 86.62, std 14.83, range [29.94, 98.62]

Organism: NCBI:txid456999